Protein AF-A0A3R6ZI97-F1 (afdb_monomer)

Nearest PDB structures (foldseek):
  6ghy-assembly2_A  TM=5.461E-01  e=4.012E-03  Escherichia coli K-12
  6ghz-assembly2_A  TM=5.271E-01  e=6.078E-03  Escherichia coli K-12
  4hjv-assembly2_B  TM=5.139E-01  e=7.482E-03  Escherichia coli K-12
  6gi3-assembly1_B  TM=5.221E-01  e=9.209E-03  Escherichia coli
  6gi4-assembly1_B  TM=5.165E-01  e=1.717E-02  Escherichia coli

Radius of gyration: 22.2 Å; Cα contacts (8 Å, |Δi|>4): 526; chains: 1; bounding box: 62×66×62 Å

Structure (mmCIF, N/CA/C/O backbone):
data_AF-A0A3R6ZI97-F1
#
_entry.id   AF-A0A3R6ZI97-F1
#
loop_
_atom_site.group_PDB
_atom_site.id
_atom_site.type_symbol
_atom_site.label_atom_id
_atom_site.label_alt_id
_atom_site.label_comp_id
_atom_site.label_asym_id
_atom_site.label_entity_id
_atom_site.label_seq_id
_atom_site.pdbx_PDB_ins_code
_atom_site.Cartn_x
_atom_site.Cartn_y
_atom_site.Cartn_z
_atom_site.occupancy
_atom_site.B_iso_or_equiv
_atom_site.auth_seq_id
_atom_site.auth_comp_id
_atom_site.auth_asym_id
_atom_site.auth_atom_id
_atom_site.pdbx_PDB_model_num
ATOM 1 N N . MET A 1 1 ? -0.159 39.761 12.121 1.00 28.92 1 MET A N 1
ATOM 2 C CA . MET A 1 1 ? 0.379 39.678 10.741 1.00 28.92 1 MET A CA 1
ATOM 3 C C . MET A 1 1 ? 1.721 40.392 10.697 1.00 28.92 1 MET A C 1
ATOM 5 O O . MET A 1 1 ? 1.820 41.373 11.429 1.00 28.92 1 MET A O 1
ATOM 9 N N . PRO A 1 2 ? 2.694 39.991 9.854 1.00 33.72 2 PRO A N 1
ATOM 10 C CA . PRO A 1 2 ? 2.792 38.798 8.983 1.00 33.72 2 PRO A CA 1
ATOM 11 C C . PRO A 1 2 ? 3.764 37.746 9.590 1.00 33.72 2 PRO A C 1
ATOM 13 O O . PRO A 1 2 ? 4.542 38.084 10.471 1.00 33.72 2 PRO A O 1
ATOM 16 N N . ILE A 1 3 ? 3.674 36.424 9.373 1.00 29.36 3 ILE A N 1
ATOM 17 C CA . ILE A 1 3 ? 3.734 35.592 8.145 1.00 29.36 3 ILE A CA 1
ATOM 18 C C . ILE A 1 3 ? 5.002 35.839 7.312 1.00 29.36 3 ILE A C 1
ATOM 20 O O . ILE A 1 3 ? 4.923 36.362 6.211 1.00 29.36 3 ILE A O 1
ATOM 24 N N . ILE A 1 4 ? 6.165 35.440 7.841 1.00 26.42 4 ILE A N 1
ATOM 25 C CA . ILE A 1 4 ? 7.389 35.152 7.070 1.00 26.42 4 ILE A CA 1
ATOM 26 C C . ILE A 1 4 ? 8.118 34.010 7.795 1.00 26.42 4 ILE A C 1
ATOM 28 O O . ILE A 1 4 ? 8.804 34.256 8.778 1.00 26.42 4 ILE A O 1
ATOM 32 N N . SER A 1 5 ? 7.925 32.755 7.375 1.00 29.44 5 SER A N 1
ATOM 33 C CA . SER A 1 5 ? 8.817 31.642 7.777 1.00 29.44 5 SER A CA 1
ATOM 34 C C . SER A 1 5 ? 8.678 30.356 6.939 1.00 29.44 5 SER A C 1
ATOM 36 O O . SER A 1 5 ? 9.371 29.384 7.224 1.00 29.44 5 SER A O 1
ATOM 38 N N . LEU A 1 6 ? 7.820 30.301 5.914 1.00 25.72 6 LEU A N 1
ATOM 39 C CA . LEU A 1 6 ? 7.545 29.055 5.175 1.00 25.72 6 LEU A CA 1
ATOM 40 C C . LEU A 1 6 ? 8.140 28.990 3.755 1.00 25.72 6 LEU A C 1
ATOM 42 O O . LEU A 1 6 ? 7.935 27.997 3.072 1.00 25.72 6 LEU A O 1
ATOM 46 N N . MET A 1 7 ? 8.918 29.987 3.314 1.00 25.38 7 MET A N 1
ATOM 47 C CA . MET A 1 7 ? 9.432 30.051 1.930 1.00 25.38 7 MET A CA 1
ATOM 48 C C . MET A 1 7 ? 10.902 29.627 1.730 1.00 25.38 7 MET A C 1
ATOM 50 O O . MET A 1 7 ? 11.343 29.523 0.593 1.00 25.38 7 MET A O 1
ATOM 54 N N . ASN A 1 8 ? 11.666 29.300 2.778 1.00 31.20 8 ASN A N 1
ATOM 55 C CA . ASN A 1 8 ? 13.120 29.096 2.623 1.00 31.20 8 ASN A CA 1
ATOM 56 C C . ASN A 1 8 ? 13.562 27.712 2.106 1.00 31.20 8 ASN A C 1
ATOM 58 O O . ASN A 1 8 ? 14.744 27.535 1.818 1.00 31.20 8 ASN A O 1
ATOM 62 N N . ASN A 1 9 ? 12.665 26.729 1.973 1.00 31.17 9 ASN A N 1
ATOM 63 C CA . ASN A 1 9 ? 13.059 25.388 1.511 1.00 31.17 9 ASN A CA 1
ATOM 64 C C . ASN A 1 9 ? 12.864 25.170 0.003 1.00 31.17 9 ASN A C 1
AT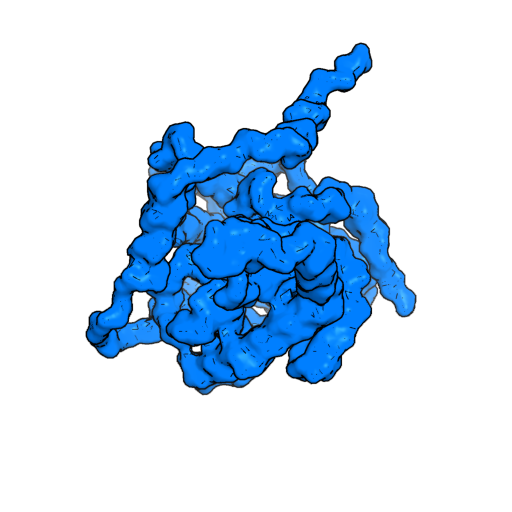OM 66 O O . ASN A 1 9 ? 13.547 24.323 -0.568 1.00 31.17 9 ASN A O 1
ATOM 70 N N . THR A 1 10 ? 12.014 25.958 -0.657 1.00 29.44 10 THR A N 1
ATOM 71 C CA . THR A 1 10 ? 11.719 25.800 -2.090 1.00 29.44 10 THR A CA 1
ATOM 72 C C . THR A 1 10 ? 12.842 26.347 -2.982 1.00 29.44 10 THR A C 1
ATOM 74 O O . THR A 1 10 ? 13.117 25.786 -4.037 1.00 29.44 10 THR A O 1
ATOM 77 N N . GLU A 1 11 ? 13.575 27.377 -2.540 1.00 28.70 11 GLU A N 1
ATOM 78 C CA . GLU A 1 11 ? 14.685 27.958 -3.319 1.00 28.70 11 GLU A CA 1
ATOM 79 C C . GLU A 1 11 ? 15.961 27.100 -3.317 1.00 28.70 11 GLU A C 1
ATOM 81 O O . GLU A 1 11 ? 16.755 27.170 -4.254 1.00 28.70 11 GLU A O 1
ATOM 86 N N . ARG A 1 12 ? 16.153 26.225 -2.319 1.00 32.97 12 ARG A N 1
ATOM 87 C CA . ARG A 1 12 ? 17.343 25.354 -2.241 1.00 32.97 12 ARG A CA 1
ATOM 88 C C . ARG A 1 12 ? 17.363 24.227 -3.273 1.00 32.97 12 ARG A C 1
ATOM 90 O O . ARG A 1 12 ? 18.431 23.693 -3.550 1.00 32.97 12 ARG A O 1
ATOM 97 N N . TRP A 1 13 ? 16.214 23.873 -3.841 1.00 28.77 13 TRP A N 1
ATOM 98 C CA . TRP A 1 13 ? 16.122 22.841 -4.876 1.00 28.77 13 TRP A CA 1
ATOM 99 C C . TRP A 1 13 ? 16.479 23.365 -6.275 1.00 28.77 13 TRP A C 1
ATOM 101 O O . TRP A 1 13 ? 16.937 22.601 -7.118 1.00 28.77 13 TRP A O 1
ATOM 111 N N . LEU A 1 14 ? 16.347 24.675 -6.510 1.00 28.91 14 LEU A N 1
ATOM 112 C CA . LEU A 1 14 ? 16.588 25.295 -7.817 1.00 28.91 14 LEU A CA 1
ATOM 113 C C . LEU A 1 14 ? 18.055 25.701 -8.060 1.00 28.91 14 LEU A C 1
ATOM 115 O O . LEU A 1 14 ? 18.391 26.083 -9.177 1.00 28.91 14 LEU A O 1
ATOM 119 N N . SER A 1 15 ? 18.947 25.607 -7.062 1.00 33.09 15 SER A N 1
ATOM 120 C CA . SER A 1 15 ? 20.332 26.101 -7.183 1.00 33.09 15 SER A CA 1
ATOM 121 C C . SER A 1 15 ? 21.397 25.053 -7.539 1.00 33.09 15 SER A C 1
ATOM 123 O O . SER A 1 15 ? 22.560 25.418 -7.671 1.00 33.09 15 SER A O 1
ATOM 125 N N . GLY A 1 16 ? 21.057 23.771 -7.723 1.00 32.47 16 GLY A N 1
ATOM 126 C CA . GLY A 1 16 ? 21.968 22.782 -8.333 1.00 32.47 16 GLY A CA 1
ATOM 127 C C . GLY A 1 16 ? 23.308 22.519 -7.614 1.00 32.47 16 GLY A C 1
ATOM 128 O O . GLY A 1 16 ? 24.219 21.948 -8.213 1.00 32.47 16 GLY A O 1
ATOM 129 N N . GLU A 1 17 ? 23.460 22.893 -6.341 1.00 30.73 17 GLU A N 1
ATOM 130 C CA . GLU A 1 17 ? 24.719 22.750 -5.594 1.00 30.73 17 GLU A CA 1
ATOM 131 C C . GLU A 1 17 ? 24.666 21.636 -4.538 1.00 30.73 17 GLU A C 1
ATOM 133 O O . GLU A 1 17 ? 24.765 21.880 -3.339 1.00 30.73 17 GLU A O 1
ATOM 138 N N . ILE A 1 18 ? 24.581 20.376 -4.976 1.00 30.67 18 ILE A N 1
ATOM 139 C CA . ILE A 1 18 ? 25.092 19.242 -4.188 1.00 30.67 18 ILE A CA 1
ATOM 140 C C . ILE A 1 18 ? 25.872 18.319 -5.129 1.00 30.67 18 ILE A C 1
ATOM 142 O O . ILE A 1 18 ? 25.321 17.420 -5.756 1.00 30.67 18 ILE A O 1
ATOM 146 N N . ARG A 1 19 ? 27.190 18.528 -5.231 1.00 31.20 19 ARG A N 1
ATOM 147 C CA . ARG A 1 19 ? 28.096 17.553 -5.856 1.00 31.20 19 ARG A CA 1
ATOM 148 C C . ARG A 1 19 ? 28.447 16.476 -4.831 1.00 31.20 19 ARG A C 1
ATOM 150 O O . ARG A 1 19 ? 29.238 16.725 -3.922 1.00 31.20 19 ARG A O 1
ATOM 157 N N . MET A 1 20 ? 27.888 15.275 -4.985 1.00 33.12 20 MET A N 1
ATOM 158 C CA . MET A 1 20 ? 28.366 14.098 -4.256 1.00 33.12 20 MET A CA 1
ATOM 159 C C . MET A 1 20 ? 29.795 13.756 -4.685 1.00 33.12 20 MET A C 1
ATOM 161 O O . MET A 1 20 ? 30.164 13.829 -5.858 1.00 33.12 20 MET A O 1
ATOM 165 N N . THR A 1 21 ? 30.634 13.395 -3.718 1.00 33.47 21 THR A N 1
ATOM 166 C CA . THR A 1 21 ? 32.035 13.063 -4.001 1.00 33.47 21 THR A CA 1
ATOM 167 C C . THR A 1 21 ? 32.149 11.636 -4.542 1.00 33.47 21 THR A C 1
ATOM 169 O O . THR A 1 21 ? 31.447 10.731 -4.097 1.00 33.47 21 THR A O 1
ATOM 172 N N . ARG A 1 22 ? 33.110 11.389 -5.446 1.00 31.05 22 ARG A N 1
ATOM 173 C CA . ARG A 1 22 ? 33.416 10.074 -6.060 1.00 31.05 22 ARG A CA 1
ATOM 174 C C . ARG A 1 22 ? 33.603 8.921 -5.048 1.00 31.05 22 ARG A C 1
ATOM 176 O O . ARG A 1 22 ? 33.496 7.757 -5.417 1.00 31.05 22 ARG A O 1
ATOM 183 N N . ARG A 1 23 ? 33.861 9.228 -3.767 1.00 29.95 23 ARG A N 1
ATOM 184 C CA . ARG A 1 23 ? 33.950 8.250 -2.665 1.00 29.95 23 ARG A CA 1
ATOM 185 C C . ARG A 1 23 ? 32.586 7.755 -2.158 1.00 29.95 23 ARG A C 1
ATOM 187 O O . ARG A 1 23 ? 32.524 6.628 -1.686 1.00 29.95 23 ARG A O 1
ATOM 194 N N . GLN A 1 24 ? 31.515 8.543 -2.279 1.00 34.66 24 GLN A N 1
ATOM 195 C CA . GLN A 1 24 ? 30.144 8.108 -1.961 1.00 34.66 24 GLN A CA 1
ATOM 196 C C . GLN A 1 24 ? 29.595 7.161 -3.041 1.00 34.66 24 GLN A C 1
ATOM 198 O O . GLN A 1 24 ? 28.931 6.184 -2.715 1.00 34.66 24 GLN A O 1
ATOM 203 N N . PHE A 1 25 ? 29.981 7.375 -4.302 1.00 32.88 25 PHE A N 1
ATOM 204 C CA . PHE A 1 25 ? 29.611 6.529 -5.443 1.00 32.88 25 PHE A CA 1
ATOM 205 C C . PHE A 1 25 ? 30.171 5.093 -5.347 1.00 32.88 25 PHE A C 1
ATOM 207 O O . PHE A 1 25 ? 29.446 4.132 -5.571 1.00 32.88 25 PHE A O 1
ATOM 214 N N . ILE A 1 26 ? 31.436 4.921 -4.939 1.00 30.20 26 ILE A N 1
ATOM 215 C CA . ILE A 1 26 ? 32.099 3.598 -4.881 1.00 30.20 26 ILE A CA 1
ATOM 216 C C . ILE A 1 26 ? 31.627 2.749 -3.681 1.00 30.20 26 ILE A C 1
ATOM 218 O O . ILE A 1 26 ? 31.724 1.524 -3.717 1.00 30.20 26 ILE A O 1
ATOM 222 N N . ARG A 1 27 ? 31.089 3.366 -2.618 1.00 31.31 27 ARG A N 1
ATOM 223 C CA . ARG A 1 27 ? 30.717 2.647 -1.383 1.00 31.31 27 ARG A CA 1
ATOM 224 C C . ARG A 1 27 ? 29.392 1.880 -1.492 1.00 31.31 27 ARG A C 1
ATOM 226 O O . ARG A 1 27 ? 29.220 0.905 -0.770 1.00 31.31 27 ARG A O 1
ATOM 233 N N . ASN A 1 28 ? 28.502 2.273 -2.406 1.00 31.97 28 ASN A N 1
ATOM 234 C CA . ASN A 1 28 ? 27.174 1.663 -2.557 1.00 31.97 28 ASN A CA 1
ATOM 235 C C . ASN A 1 28 ? 27.114 0.587 -3.656 1.00 31.97 28 ASN A C 1
ATOM 237 O O . ASN A 1 28 ? 26.298 -0.323 -3.565 1.00 31.97 28 ASN A O 1
ATOM 241 N N . THR A 1 29 ? 28.026 0.601 -4.637 1.00 30.11 29 THR A N 1
ATOM 242 C CA . THR A 1 29 ? 28.137 -0.470 -5.650 1.00 30.11 29 THR A CA 1
ATOM 243 C C . THR A 1 29 ? 28.573 -1.813 -5.042 1.00 30.11 29 THR A C 1
ATOM 245 O O . THR A 1 29 ? 28.315 -2.866 -5.615 1.00 30.11 29 THR A O 1
ATOM 248 N N . PHE A 1 30 ? 29.203 -1.801 -3.862 1.00 26.14 30 PHE A N 1
ATOM 249 C CA . PHE A 1 30 ? 29.769 -2.998 -3.228 1.00 26.14 30 PHE A CA 1
ATOM 250 C C . PHE A 1 30 ? 28.765 -3.852 -2.427 1.00 26.14 30 PHE A C 1
ATOM 252 O O . PHE A 1 30 ? 29.124 -4.941 -1.993 1.00 26.14 30 PHE A O 1
ATOM 259 N N . TYR A 1 31 ? 27.514 -3.407 -2.253 1.00 29.20 31 TYR A N 1
ATOM 260 C CA . TYR A 1 31 ? 26.484 -4.167 -1.520 1.00 29.20 31 TYR A CA 1
ATOM 261 C C . TYR A 1 31 ? 25.452 -4.866 -2.423 1.00 29.20 31 TYR A C 1
ATOM 263 O O . TYR A 1 31 ? 24.617 -5.612 -1.924 1.00 29.20 31 TYR A O 1
ATOM 271 N N . GLY A 1 32 ? 25.535 -4.685 -3.748 1.00 25.70 32 GLY A N 1
ATOM 272 C CA . GLY A 1 32 ? 24.655 -5.345 -4.725 1.00 25.70 32 GLY A CA 1
ATOM 273 C C . GLY A 1 32 ? 25.161 -6.692 -5.256 1.00 25.70 32 GLY A C 1
ATOM 274 O O . GLY A 1 32 ? 24.465 -7.342 -6.028 1.00 25.70 32 GLY A O 1
ATOM 275 N N . ALA A 1 33 ? 26.364 -7.129 -4.879 1.00 26.14 33 ALA A N 1
ATOM 276 C CA . ALA A 1 33 ? 26.940 -8.375 -5.374 1.00 26.14 33 ALA A CA 1
ATOM 277 C C . ALA A 1 33 ? 27.897 -8.975 -4.340 1.00 26.14 33 ALA A C 1
ATOM 279 O O . ALA A 1 33 ? 29.050 -8.573 -4.289 1.00 26.14 33 ALA A O 1
ATOM 280 N N . ILE A 1 34 ? 27.408 -9.908 -3.518 1.00 25.81 34 ILE A N 1
ATOM 281 C CA . ILE A 1 34 ? 28.106 -11.092 -2.975 1.00 25.81 34 ILE A CA 1
ATOM 282 C C . ILE A 1 34 ? 27.071 -11.847 -2.131 1.00 25.81 34 ILE A C 1
ATOM 284 O O . ILE A 1 34 ? 26.556 -11.316 -1.151 1.00 25.81 34 ILE A O 1
ATOM 288 N N . GLY A 1 35 ? 26.765 -13.087 -2.520 1.00 24.09 35 GLY A N 1
ATOM 289 C CA . GLY A 1 35 ? 25.878 -13.948 -1.738 1.00 24.09 35 GLY A CA 1
ATOM 290 C C . GLY A 1 35 ? 25.331 -15.202 -2.421 1.00 24.09 35 GLY A C 1
ATOM 291 O O . GLY A 1 35 ? 24.364 -15.762 -1.927 1.00 24.09 35 GLY A O 1
ATOM 292 N N . SER A 1 36 ? 25.902 -15.679 -3.530 1.00 30.11 36 SER A N 1
ATOM 293 C CA . SER A 1 36 ? 25.623 -17.030 -4.030 1.00 30.11 36 SER A CA 1
ATOM 294 C C . SER A 1 36 ? 26.596 -18.026 -3.397 1.00 30.11 36 SER A C 1
ATOM 296 O O . SER A 1 36 ? 27.752 -18.064 -3.813 1.00 30.11 36 SER A O 1
ATOM 298 N N . ALA A 1 37 ? 26.139 -18.816 -2.418 1.00 21.14 37 ALA A N 1
ATOM 299 C CA . ALA A 1 37 ? 26.390 -20.263 -2.341 1.00 21.14 37 ALA A CA 1
ATOM 300 C C . ALA A 1 37 ? 25.864 -20.900 -1.037 1.00 21.14 37 ALA A C 1
ATOM 302 O O . ALA A 1 37 ? 26.167 -20.454 0.065 1.00 21.14 37 ALA A O 1
ATOM 303 N N . THR A 1 38 ? 25.209 -22.050 -1.233 1.00 23.55 38 THR A N 1
ATOM 304 C CA . THR A 1 38 ? 24.984 -23.197 -0.327 1.00 23.55 38 THR A CA 1
ATOM 305 C C . THR A 1 38 ? 23.914 -23.148 0.772 1.00 23.55 38 THR A C 1
ATOM 307 O O . THR A 1 38 ? 24.027 -22.422 1.749 1.00 23.55 38 THR A O 1
ATOM 310 N N . GLY A 1 39 ? 22.978 -24.105 0.664 1.00 21.55 39 GLY A N 1
ATOM 311 C CA . GLY A 1 39 ? 22.388 -24.815 1.804 1.00 21.55 39 GLY A CA 1
ATOM 312 C C . GLY A 1 39 ? 20.865 -24.787 1.857 1.00 21.55 39 GLY A C 1
ATOM 313 O O . GLY A 1 39 ? 20.283 -23.797 2.269 1.00 21.55 39 GLY A O 1
ATOM 314 N N . ALA A 1 40 ? 20.228 -25.891 1.465 1.00 24.03 40 ALA A N 1
ATOM 315 C CA . ALA A 1 40 ? 18.791 -26.110 1.574 1.00 24.03 40 ALA A CA 1
ATOM 316 C C . ALA A 1 40 ? 18.266 -25.995 3.020 1.00 24.03 40 ALA A C 1
ATOM 318 O O . ALA A 1 40 ? 18.926 -26.489 3.933 1.00 24.03 40 ALA A O 1
ATOM 319 N N . LEU A 1 41 ? 17.056 -25.425 3.156 1.00 23.58 41 LEU A N 1
ATOM 320 C CA . LEU A 1 41 ? 15.949 -25.707 4.100 1.00 23.58 41 LEU A CA 1
ATOM 321 C C . LEU A 1 41 ? 15.241 -24.401 4.526 1.00 23.58 41 LEU A C 1
ATOM 323 O O . LEU A 1 41 ? 15.869 -23.526 5.108 1.00 23.58 41 LEU A O 1
ATOM 327 N N . GLY A 1 42 ? 13.919 -24.330 4.311 1.00 25.75 42 GLY A N 1
ATOM 328 C CA . GLY A 1 42 ? 13.003 -23.523 5.135 1.00 25.75 42 GLY A CA 1
ATOM 329 C C . GLY A 1 42 ? 12.388 -22.275 4.492 1.00 25.75 42 GLY A C 1
ATOM 330 O O . GLY A 1 42 ? 12.934 -21.184 4.572 1.00 25.75 42 GLY A O 1
ATOM 331 N N . VAL A 1 43 ? 11.185 -22.430 3.935 1.00 36.19 43 VAL A N 1
ATOM 332 C CA . VAL A 1 43 ? 10.238 -21.344 3.629 1.00 36.19 43 VAL A CA 1
ATOM 333 C C . VAL A 1 43 ? 9.516 -20.975 4.929 1.00 36.19 43 VAL A C 1
ATOM 335 O O . VAL A 1 43 ? 8.572 -21.676 5.272 1.00 36.19 43 VAL A O 1
ATOM 338 N N . HIS A 1 44 ? 9.923 -19.944 5.688 1.00 39.22 44 HIS A N 1
ATOM 339 C CA . HIS A 1 44 ? 9.229 -19.647 6.959 1.00 39.22 44 HIS A CA 1
ATOM 340 C C . HIS A 1 44 ? 9.428 -18.232 7.550 1.00 39.22 44 HIS A C 1
ATOM 342 O O . HIS A 1 44 ? 10.068 -18.060 8.580 1.00 39.22 44 HIS A O 1
ATOM 348 N N . HIS A 1 45 ? 8.730 -17.208 7.029 1.00 43.06 45 HIS A N 1
ATOM 349 C CA . HIS A 1 45 ? 8.485 -16.026 7.890 1.00 43.06 45 HIS A CA 1
ATOM 350 C C . HIS A 1 45 ? 7.167 -15.270 7.723 1.00 43.06 45 HIS A C 1
ATOM 352 O O . HIS A 1 45 ? 6.667 -14.743 8.710 1.00 43.06 45 HIS A O 1
ATOM 358 N N . LEU A 1 46 ? 6.507 -15.324 6.563 1.00 43.44 46 LEU A N 1
ATOM 359 C CA . LEU A 1 46 ? 5.073 -14.980 6.471 1.00 43.44 46 LEU A CA 1
ATOM 360 C C . LEU A 1 46 ? 4.163 -16.137 6.949 1.00 43.44 46 LEU A C 1
ATOM 362 O O . LEU A 1 46 ? 2.983 -15.932 7.205 1.00 43.44 46 LEU A O 1
ATOM 366 N N . LEU A 1 47 ? 4.744 -17.333 7.133 1.00 45.28 47 LEU A N 1
ATOM 367 C CA . LEU A 1 47 ? 4.085 -18.603 7.475 1.00 45.28 47 LEU A CA 1
ATOM 368 C C . LEU A 1 47 ? 4.452 -19.166 8.863 1.00 45.28 47 LEU A C 1
ATOM 370 O O . LEU A 1 47 ? 3.990 -20.239 9.233 1.00 45.28 47 LEU A O 1
ATOM 374 N N . GLU A 1 48 ? 5.306 -18.499 9.644 1.00 41.81 48 GLU A N 1
ATOM 375 C CA . GLU A 1 48 ? 5.737 -18.992 10.970 1.00 41.81 48 GLU A CA 1
ATOM 376 C C . GLU A 1 48 ? 5.022 -18.305 12.150 1.00 41.81 48 GLU A C 1
ATOM 378 O O . GLU A 1 48 ? 5.198 -18.676 13.310 1.00 41.81 48 GLU A O 1
ATOM 383 N N . SER A 1 49 ? 4.077 -17.404 11.856 1.00 42.31 49 SER A N 1
ATOM 384 C CA . SER A 1 49 ? 3.018 -17.029 12.805 1.00 42.31 49 SER A CA 1
ATOM 385 C C . SER A 1 49 ? 2.137 -18.219 13.212 1.00 42.31 49 SER A C 1
ATOM 387 O O . SER A 1 49 ? 1.413 -18.130 14.203 1.00 42.31 49 SER A O 1
ATOM 389 N N . ARG A 1 50 ? 2.258 -19.364 12.517 1.00 41.22 50 ARG A N 1
ATOM 390 C CA . ARG A 1 50 ? 1.574 -20.633 12.805 1.00 41.22 50 ARG A CA 1
ATOM 391 C C . ARG A 1 50 ? 1.673 -21.106 14.260 1.00 41.22 50 ARG A C 1
ATOM 393 O O . ARG A 1 50 ? 0.796 -21.849 14.687 1.00 41.22 50 ARG A O 1
ATOM 400 N N . ASN A 1 51 ? 2.668 -20.662 15.037 1.00 37.56 51 ASN A N 1
ATOM 401 C CA . ASN A 1 51 ? 2.799 -21.037 16.453 1.00 37.56 51 ASN A CA 1
ATOM 402 C C . ASN A 1 51 ? 2.448 -19.946 17.470 1.00 37.56 51 ASN A C 1
ATOM 404 O O . ASN A 1 51 ? 2.325 -20.251 18.657 1.00 37.56 51 ASN A O 1
ATOM 408 N N . THR A 1 52 ? 2.209 -18.706 17.049 1.00 43.47 52 THR A N 1
ATOM 409 C CA . THR A 1 52 ? 1.486 -17.756 17.897 1.00 43.47 52 THR A CA 1
ATOM 410 C C . THR A 1 52 ? 0.033 -17.818 17.477 1.00 43.47 52 THR A C 1
ATOM 412 O O . THR A 1 52 ? -0.392 -17.054 16.613 1.00 43.47 52 THR A O 1
ATOM 415 N N . GLN A 1 53 ? -0.727 -18.752 18.066 1.00 40.50 53 GLN A N 1
ATOM 416 C CA . GLN A 1 53 ? -2.183 -18.671 17.976 1.00 40.50 53 GLN A CA 1
ATOM 417 C C . GLN A 1 53 ? -2.573 -17.225 18.305 1.00 40.50 53 GLN A C 1
ATOM 419 O O . GLN A 1 53 ? -2.150 -16.736 19.363 1.00 40.50 53 GLN A O 1
ATOM 424 N N . PRO A 1 54 ? -3.341 -16.529 17.440 1.00 46.78 54 PRO A N 1
ATOM 425 C CA . PRO A 1 54 ? -3.982 -15.302 17.875 1.00 46.78 54 PRO A CA 1
ATOM 426 C C . PRO A 1 54 ? -4.691 -15.638 19.192 1.00 46.78 54 PRO A C 1
ATOM 428 O O . PRO A 1 54 ? -5.248 -16.740 19.301 1.00 46.78 54 PRO A O 1
ATOM 431 N N . PRO A 1 55 ? -4.578 -14.786 20.227 1.00 47.34 55 PRO A N 1
ATOM 432 C CA . PRO A 1 55 ? -5.144 -15.083 21.534 1.00 47.34 55 PRO A CA 1
ATOM 433 C C . PRO A 1 55 ? -6.582 -15.539 21.320 1.00 47.34 55 PRO A C 1
ATOM 435 O O . PRO A 1 55 ? -7.382 -14.783 20.769 1.00 47.34 55 PRO A O 1
ATOM 438 N N . LYS A 1 56 ? -6.871 -16.808 21.655 1.00 44.28 56 LYS A N 1
ATOM 439 C CA . LYS A 1 56 ? -8.199 -17.389 21.448 1.00 44.28 56 LYS A CA 1
ATOM 440 C C . LYS A 1 56 ? -9.205 -16.416 22.038 1.00 44.28 56 LYS A C 1
ATOM 442 O O . LYS A 1 56 ? -9.145 -16.144 23.237 1.00 44.28 56 LYS A O 1
ATOM 447 N N . SER A 1 57 ? -10.084 -15.901 21.182 1.00 43.28 57 SER A N 1
ATOM 448 C CA . SER A 1 57 ? -11.241 -15.106 21.568 1.00 43.28 57 SER A CA 1
ATOM 449 C C . SER A 1 57 ? -12.095 -15.963 22.501 1.00 43.28 57 SER A C 1
ATOM 451 O O . SER A 1 57 ? -12.898 -16.793 22.077 1.00 43.28 57 SER A O 1
ATOM 453 N N . THR A 1 58 ? -11.833 -15.869 23.800 1.00 41.81 58 THR A N 1
ATOM 454 C CA . THR A 1 58 ? -12.674 -16.465 24.825 1.00 41.81 58 THR A CA 1
ATOM 455 C C . THR A 1 58 ? -13.890 -15.563 24.961 1.00 41.81 58 THR A C 1
ATOM 457 O O . THR A 1 58 ? -13.806 -14.485 25.538 1.00 41.81 58 THR A O 1
ATOM 460 N N . THR A 1 59 ? -14.998 -16.005 24.360 1.00 45.41 59 THR A N 1
ATOM 461 C CA . THR A 1 59 ? -16.395 -15.690 24.717 1.00 45.41 59 THR A CA 1
ATOM 462 C C . THR A 1 59 ? -16.637 -14.328 25.381 1.00 45.41 59 THR A C 1
ATOM 464 O O . THR A 1 59 ? -16.409 -14.159 26.578 1.00 45.41 59 THR A O 1
ATOM 467 N N . GLU A 1 60 ? -17.199 -13.398 24.603 1.00 44.56 60 GLU A N 1
ATOM 468 C CA . GLU A 1 60 ? -18.099 -12.321 25.056 1.00 44.56 60 GLU A CA 1
ATOM 469 C C . GLU A 1 60 ? -17.632 -11.394 26.193 1.00 44.56 60 GLU A C 1
ATOM 471 O O . GLU A 1 60 ? -18.444 -10.720 26.831 1.00 44.56 60 GLU A O 1
ATOM 476 N N . LYS A 1 61 ? -16.329 -11.214 26.411 1.00 49.28 61 LYS A N 1
ATOM 477 C CA . LYS A 1 61 ? -15.904 -9.927 26.971 1.00 49.28 61 LYS A CA 1
ATOM 478 C C . LYS A 1 61 ? -15.925 -8.917 25.839 1.00 49.28 61 LYS A C 1
ATOM 480 O O . LYS A 1 61 ? -15.048 -8.968 24.984 1.00 49.28 61 LYS A O 1
ATOM 485 N N . LYS A 1 62 ? -16.915 -8.006 25.853 1.00 54.78 62 LYS A N 1
ATOM 486 C CA . LYS A 1 62 ? -16.848 -6.730 25.122 1.00 54.78 62 LYS A CA 1
ATOM 487 C C . LYS A 1 62 ? -15.425 -6.214 25.284 1.00 54.78 62 LYS A C 1
ATOM 489 O O . LYS A 1 62 ? -15.022 -5.864 26.394 1.00 54.78 62 LYS A O 1
ATOM 494 N N . SER A 1 63 ? -14.644 -6.306 24.214 1.00 58.72 63 SER A N 1
ATOM 495 C CA . SER A 1 63 ? -13.268 -5.855 24.244 1.00 58.72 63 SER A CA 1
ATOM 496 C C . SER A 1 63 ? -13.321 -4.374 24.592 1.00 58.72 63 SER A C 1
ATOM 498 O O . SER A 1 63 ? -13.973 -3.612 23.888 1.00 58.72 63 SER A O 1
ATOM 500 N N . ASN A 1 64 ? -12.652 -3.955 25.666 1.00 69.56 64 ASN A N 1
ATOM 501 C CA . ASN A 1 64 ? -12.477 -2.533 25.984 1.00 69.56 64 ASN A CA 1
ATOM 502 C C . ASN A 1 64 ? -11.539 -1.833 24.974 1.00 69.56 64 ASN A C 1
ATOM 504 O O . ASN A 1 64 ? -10.997 -0.772 25.275 1.00 69.56 64 ASN A O 1
ATOM 508 N N . SER A 1 65 ? -11.281 -2.442 23.813 1.00 76.00 65 SER A N 1
ATOM 509 C CA . SER A 1 65 ? -10.528 -1.807 22.743 1.00 76.00 65 SER A CA 1
ATOM 510 C C . SER A 1 65 ? -11.322 -0.618 22.200 1.00 76.00 65 SER A C 1
ATOM 512 O O . SER A 1 65 ? -12.539 -0.725 22.032 1.00 76.00 65 SER A O 1
ATOM 514 N N . PRO A 1 66 ? -10.655 0.514 21.932 1.00 84.69 66 PRO A N 1
ATOM 515 C CA . PRO A 1 66 ? -11.289 1.626 21.240 1.00 84.69 66 PRO A CA 1
ATOM 516 C C . PRO A 1 66 ? -11.806 1.168 19.865 1.00 84.69 66 PRO A C 1
ATOM 518 O O . PRO A 1 66 ? -11.214 0.255 19.277 1.00 84.69 66 PRO A O 1
ATOM 521 N N . PRO A 1 67 ? -12.889 1.784 19.350 1.00 90.88 67 PRO A N 1
ATOM 522 C CA . PRO A 1 67 ? -13.368 1.491 18.006 1.00 90.88 67 PRO A CA 1
ATOM 523 C C . PRO A 1 67 ? -12.257 1.777 16.994 1.00 90.88 67 PRO A C 1
ATOM 525 O O . PRO A 1 67 ? -11.529 2.771 17.104 1.00 90.88 67 PRO A O 1
ATOM 528 N N . LEU A 1 68 ? -12.123 0.897 16.007 1.00 91.69 68 LEU A N 1
ATOM 529 C CA . LEU A 1 68 ? -11.156 1.032 14.932 1.00 91.69 68 LEU A CA 1
ATOM 530 C C . LEU A 1 68 ? -11.494 2.250 14.075 1.00 91.69 68 LEU A C 1
ATOM 532 O O . LEU A 1 68 ? -10.613 3.060 13.792 1.00 91.69 68 LEU A O 1
ATOM 536 N N . PHE A 1 69 ? -12.756 2.411 13.684 1.00 93.25 69 PHE A N 1
ATOM 537 C CA . PHE A 1 69 ? -13.205 3.521 12.845 1.00 93.25 69 PHE A CA 1
ATOM 538 C C . PHE A 1 69 ? -14.129 4.476 13.592 1.00 93.25 69 PHE A C 1
ATOM 540 O O . PHE A 1 69 ? -14.840 4.104 14.520 1.00 93.25 69 PHE A O 1
ATOM 547 N N . LYS A 1 70 ? -14.162 5.740 13.152 1.00 91.50 70 LYS A N 1
ATOM 548 C CA . LYS A 1 70 ? -15.159 6.706 13.647 1.00 91.50 70 LYS A CA 1
ATOM 549 C C . LYS A 1 70 ? -16.580 6.339 13.209 1.00 91.50 70 LYS A C 1
ATOM 551 O O . LYS A 1 70 ? -17.544 6.731 13.860 1.00 91.50 70 LYS A O 1
ATOM 556 N N . ASN A 1 71 ? -16.709 5.657 12.073 1.00 94.94 71 ASN A N 1
ATOM 557 C CA . ASN A 1 71 ? -17.982 5.205 11.537 1.00 94.94 71 ASN A CA 1
ATOM 558 C C . ASN A 1 71 ? -18.309 3.805 12.069 1.00 94.94 71 ASN A C 1
ATOM 560 O O . ASN A 1 71 ? -17.523 2.882 11.879 1.00 94.94 71 ASN A O 1
ATOM 564 N N . GLN A 1 72 ? -19.475 3.667 12.703 1.00 96.12 72 GLN A N 1
ATOM 565 C CA . GLN A 1 72 ? -19.914 2.416 13.324 1.00 96.12 72 GLN A CA 1
ATOM 566 C C . GLN A 1 72 ? -20.025 1.263 12.316 1.00 96.12 72 GLN A C 1
ATOM 568 O O . GLN A 1 72 ? -19.559 0.171 12.601 1.00 96.12 72 GLN A O 1
ATOM 573 N N . GLU A 1 73 ? -20.572 1.512 11.125 1.00 97.44 73 GLU A N 1
ATOM 574 C CA . GLU A 1 73 ? -20.733 0.479 10.094 1.00 97.44 73 GLU A CA 1
ATOM 575 C C . GLU A 1 73 ? -19.382 -0.086 9.632 1.00 97.44 73 GLU A C 1
ATOM 577 O O . GLU A 1 73 ? -19.213 -1.294 9.498 1.00 97.44 73 GLU A O 1
ATOM 582 N N . ALA A 1 74 ? -18.389 0.785 9.422 1.00 96.12 74 ALA A N 1
ATOM 583 C CA . ALA A 1 74 ? -17.036 0.354 9.079 1.00 96.12 74 ALA A CA 1
ATOM 584 C C . ALA A 1 74 ? -16.390 -0.469 10.208 1.00 96.12 74 ALA A C 1
ATOM 586 O O . ALA A 1 74 ? -15.651 -1.411 9.927 1.00 96.12 74 ALA A O 1
ATOM 587 N N . ASP A 1 75 ? -16.665 -0.121 11.470 1.00 95.12 75 ASP A N 1
ATOM 588 C CA . ASP A 1 75 ? -16.183 -0.848 12.651 1.00 95.12 75 ASP A CA 1
ATOM 589 C C . ASP A 1 75 ? -16.812 -2.247 12.754 1.00 95.12 75 ASP A C 1
ATOM 591 O O . ASP A 1 75 ? -16.106 -3.231 12.968 1.00 95.12 75 ASP A O 1
ATOM 595 N N . GLU A 1 76 ? -18.120 -2.350 12.508 1.00 95.94 76 GLU A N 1
ATOM 596 C CA . GLU A 1 76 ? -18.858 -3.617 12.468 1.00 95.94 76 GLU A CA 1
ATOM 597 C C . GLU A 1 76 ? -18.356 -4.522 11.333 1.00 95.94 76 GLU A C 1
ATOM 599 O O . GLU A 1 76 ? -18.013 -5.677 11.581 1.00 95.94 76 GLU A O 1
ATOM 604 N N . ILE A 1 77 ? -18.192 -3.984 10.118 1.00 96.75 77 ILE A N 1
ATOM 605 C CA . ILE A 1 77 ? -17.615 -4.711 8.972 1.00 96.75 77 ILE A CA 1
ATOM 606 C C . ILE A 1 77 ? -16.204 -5.223 9.285 1.00 96.75 77 ILE A C 1
ATOM 608 O O . ILE A 1 77 ? -15.843 -6.348 8.916 1.00 96.75 77 ILE A O 1
ATOM 612 N N . ALA A 1 78 ? -15.379 -4.401 9.937 1.00 95.00 78 ALA A N 1
ATOM 613 C CA . ALA A 1 78 ? -14.034 -4.798 10.322 1.00 95.00 78 ALA A CA 1
ATOM 614 C C . ALA A 1 78 ? -14.073 -5.940 11.343 1.00 95.00 78 ALA A C 1
ATOM 616 O O . ALA A 1 78 ? -13.406 -6.953 11.137 1.00 95.00 78 ALA A O 1
ATOM 617 N N . ALA A 1 79 ? -14.914 -5.832 12.375 1.00 93.88 79 ALA A N 1
ATOM 618 C CA . ALA A 1 79 ? -15.095 -6.871 13.382 1.00 93.88 79 ALA A CA 1
ATOM 619 C C . ALA A 1 79 ? -15.596 -8.197 12.778 1.00 93.88 79 ALA A C 1
ATOM 621 O O . ALA A 1 79 ? -15.039 -9.250 13.089 1.00 93.88 79 ALA A O 1
ATOM 622 N N . GLU A 1 80 ? -16.579 -8.154 11.871 1.00 94.81 80 GLU A N 1
ATOM 623 C CA . GLU A 1 80 ? -17.074 -9.321 11.117 1.00 94.81 80 GLU A CA 1
ATOM 624 C C . GLU A 1 80 ? -15.981 -9.982 10.266 1.00 94.81 80 GLU A C 1
ATOM 626 O O . GLU A 1 80 ? -16.012 -11.187 10.024 1.00 94.81 80 GLU A O 1
ATOM 631 N N . SER A 1 81 ? -15.001 -9.195 9.821 1.00 93.81 81 SER A N 1
ATOM 632 C CA . SER A 1 81 ? -13.857 -9.655 9.026 1.00 93.81 81 SER A CA 1
ATOM 633 C C . SER A 1 81 ? -12.645 -10.044 9.883 1.00 93.81 81 SER A C 1
ATOM 635 O O . SER A 1 81 ? -11.568 -10.282 9.337 1.00 93.81 81 SER A O 1
ATOM 637 N N . GLU A 1 82 ? -12.793 -10.066 11.213 1.00 93.31 82 GLU A N 1
ATOM 638 C CA . GLU A 1 82 ? -11.704 -10.255 12.185 1.00 93.31 82 GLU A CA 1
ATOM 639 C C . GLU A 1 82 ? -10.554 -9.235 12.022 1.00 93.31 82 GLU A C 1
ATOM 641 O O . GLU A 1 82 ? -9.398 -9.500 12.360 1.00 93.31 82 GLU A O 1
ATOM 646 N N . ILE A 1 83 ? -10.864 -8.044 11.506 1.00 92.75 83 ILE A N 1
ATOM 647 C CA . ILE A 1 83 ? -9.932 -6.930 11.342 1.00 92.75 83 ILE A CA 1
ATOM 648 C C . ILE A 1 83 ? -10.068 -5.995 12.543 1.00 92.75 83 ILE A C 1
ATOM 650 O O . ILE A 1 83 ? -11.107 -5.388 12.783 1.00 92.75 83 ILE A O 1
ATOM 654 N N . HIS A 1 84 ? -8.977 -5.834 13.282 1.00 92.19 84 HIS A N 1
ATOM 655 C CA . HIS A 1 84 ? -8.840 -4.879 14.377 1.00 92.19 84 HIS A CA 1
ATOM 656 C C . HIS A 1 84 ? -7.658 -3.938 14.106 1.00 92.19 84 HIS A C 1
ATOM 658 O O . HIS A 1 84 ? -6.911 -4.109 13.142 1.00 92.19 84 HIS A O 1
ATOM 664 N N . ALA A 1 85 ? -7.444 -2.932 14.961 1.00 90.12 85 ALA A N 1
ATOM 665 C CA . ALA A 1 85 ? -6.357 -1.962 14.769 1.00 90.12 85 ALA A CA 1
ATOM 666 C C . ALA A 1 85 ? -4.985 -2.628 14.592 1.00 90.12 85 ALA A C 1
ATOM 668 O O . ALA A 1 85 ? -4.194 -2.211 13.749 1.00 90.12 85 ALA A O 1
ATOM 669 N N . GLY A 1 86 ? -4.730 -3.701 15.343 1.00 88.94 86 GLY A N 1
ATOM 670 C CA . GLY A 1 86 ? -3.488 -4.459 15.247 1.00 88.94 86 GLY A CA 1
ATOM 671 C C . GLY A 1 86 ? -3.298 -5.215 13.932 1.00 88.94 86 GLY A C 1
ATOM 672 O O . GLY A 1 86 ? -2.158 -5.364 13.496 1.00 88.94 86 GLY A O 1
ATOM 673 N N . THR A 1 87 ? -4.384 -5.606 13.259 1.00 91.00 87 THR A N 1
ATOM 674 C CA . THR A 1 87 ? -4.351 -6.304 11.965 1.00 91.00 87 THR A CA 1
ATOM 675 C C . THR A 1 87 ? -3.611 -5.494 10.902 1.00 91.00 87 THR A C 1
ATOM 677 O O . THR A 1 87 ? -2.870 -6.062 10.112 1.00 91.00 87 THR A O 1
ATOM 680 N N . PHE A 1 88 ? -3.730 -4.161 10.896 1.00 88.75 88 PHE A N 1
ATOM 681 C CA . PHE A 1 88 ? -3.012 -3.310 9.933 1.00 88.75 88 PHE A CA 1
ATOM 682 C C . PHE A 1 88 ? -1.497 -3.279 10.157 1.00 88.75 88 PHE A C 1
ATOM 684 O O . PHE A 1 88 ? -0.735 -2.998 9.235 1.00 88.75 88 PHE A O 1
ATOM 691 N N . PHE A 1 89 ? -1.035 -3.569 11.369 1.00 87.75 89 PHE A N 1
ATOM 692 C CA . PHE A 1 89 ? 0.387 -3.641 11.690 1.00 87.75 89 PHE A CA 1
ATOM 693 C C . PHE A 1 89 ? 0.910 -5.051 11.427 1.00 87.75 89 PHE A C 1
ATOM 695 O O . PHE A 1 89 ? 1.955 -5.205 10.794 1.00 87.75 89 PHE A O 1
ATOM 702 N N . TYR A 1 90 ? 0.135 -6.057 11.828 1.00 88.31 90 TYR A N 1
ATOM 703 C CA . TYR A 1 90 ? 0.450 -7.469 11.697 1.00 88.31 90 TYR A CA 1
ATOM 704 C C . TYR A 1 90 ? -0.776 -8.248 11.209 1.00 88.31 90 TYR A C 1
ATOM 706 O O . TYR A 1 90 ? -1.719 -8.457 11.972 1.00 88.31 90 TYR A O 1
ATOM 714 N N . VAL A 1 91 ? -0.762 -8.676 9.944 1.00 89.25 91 VAL A N 1
ATOM 715 C CA . VAL A 1 91 ? -1.927 -9.284 9.281 1.00 89.25 91 VAL A CA 1
ATOM 716 C C . VAL A 1 91 ? -1.898 -10.808 9.479 1.00 89.25 91 VAL A C 1
ATOM 718 O O . VAL A 1 91 ? -0.972 -11.456 8.985 1.00 89.25 91 VAL A O 1
ATOM 721 N N . PRO A 1 92 ? -2.871 -11.413 10.188 1.00 90.56 92 PRO A N 1
ATOM 722 C CA . PRO A 1 92 ? -2.919 -12.863 10.384 1.00 90.56 92 PRO A CA 1
ATOM 723 C C . PRO A 1 92 ? -3.145 -13.634 9.075 1.00 90.56 92 PRO A C 1
ATOM 725 O O . PRO A 1 92 ? -3.850 -13.156 8.189 1.00 90.56 92 PRO A O 1
ATOM 728 N N . GLU A 1 93 ? -2.634 -14.870 8.987 1.00 89.44 93 GLU A N 1
ATOM 729 C CA . GLU A 1 93 ? -2.803 -15.752 7.812 1.00 89.44 93 GLU A CA 1
ATOM 730 C C . GLU A 1 93 ? -4.287 -15.953 7.456 1.00 89.44 93 GLU A C 1
ATOM 732 O O . GLU A 1 93 ? -4.654 -15.832 6.292 1.00 89.44 93 GLU A O 1
ATOM 737 N N . ASN A 1 94 ? -5.161 -16.160 8.455 1.00 92.38 94 ASN A N 1
ATOM 738 C CA . ASN A 1 94 ? -6.607 -16.277 8.221 1.00 92.38 94 ASN A CA 1
ATOM 739 C C . ASN A 1 94 ? -7.179 -15.029 7.537 1.00 92.38 94 ASN A C 1
ATOM 741 O O . ASN A 1 94 ? -7.924 -15.142 6.570 1.00 92.38 94 ASN A O 1
ATOM 745 N N . THR A 1 95 ? -6.793 -13.837 8.001 1.00 93.38 95 THR A N 1
ATOM 746 C CA . THR A 1 95 ? -7.220 -12.587 7.372 1.00 93.38 95 THR A CA 1
ATOM 747 C C . THR A 1 95 ? -6.735 -12.530 5.930 1.00 93.38 95 THR A C 1
ATOM 749 O O . THR A 1 95 ? -7.553 -12.289 5.052 1.00 93.38 95 THR A O 1
ATOM 752 N N . VAL A 1 96 ? -5.451 -12.818 5.669 1.00 94.06 96 VAL A N 1
ATOM 753 C CA . VAL A 1 96 ? -4.875 -12.819 4.311 1.00 94.06 96 VAL A CA 1
ATOM 754 C C . VAL A 1 96 ? -5.642 -13.752 3.374 1.00 94.06 96 VAL A C 1
ATOM 756 O O . VAL A 1 96 ? -5.974 -13.345 2.265 1.00 94.06 96 VAL A O 1
ATOM 759 N N . ASN A 1 97 ? -5.967 -14.965 3.819 1.00 94.06 97 ASN A N 1
ATOM 760 C CA . ASN A 1 97 ? -6.660 -15.966 3.003 1.00 94.06 97 ASN A CA 1
ATOM 761 C C . ASN A 1 97 ? -8.088 -15.548 2.612 1.00 94.06 97 ASN A C 1
ATOM 763 O O . ASN A 1 97 ? -8.630 -16.058 1.633 1.00 94.06 97 ASN A O 1
ATOM 767 N N . ASN A 1 98 ? -8.688 -14.620 3.362 1.00 95.56 98 ASN A N 1
ATOM 768 C CA . ASN A 1 98 ? -10.056 -14.156 3.146 1.00 95.56 98 ASN A CA 1
ATOM 769 C C . ASN A 1 98 ? -10.142 -12.848 2.340 1.00 95.56 98 ASN A C 1
ATOM 771 O O . ASN A 1 98 ? -11.245 -12.452 1.967 1.00 95.56 98 ASN A O 1
ATOM 775 N N . LEU A 1 99 ? -9.015 -12.190 2.035 1.00 95.88 99 LEU A N 1
ATOM 776 C CA . LEU A 1 99 ? -9.013 -10.960 1.235 1.00 95.88 99 LEU A CA 1
ATOM 777 C C . LEU A 1 99 ? -9.350 -11.286 -0.219 1.00 95.88 99 LEU A C 1
ATOM 779 O O . LEU A 1 99 ? -8.659 -12.084 -0.852 1.00 95.88 99 LEU A O 1
ATOM 783 N N . ASN A 1 100 ? -10.373 -10.635 -0.770 1.00 97.12 100 ASN A N 1
ATOM 784 C CA . ASN A 1 100 ? -10.786 -10.829 -2.162 1.00 97.12 100 ASN A CA 1
ATOM 785 C C . ASN A 1 100 ? -11.115 -9.523 -2.892 1.00 97.12 100 ASN A C 1
ATOM 787 O O . ASN A 1 100 ? -11.046 -9.501 -4.120 1.00 97.12 100 ASN A O 1
ATOM 791 N N . ALA A 1 101 ? -11.358 -8.421 -2.176 1.00 96.44 101 ALA A N 1
ATOM 792 C CA . ALA A 1 101 ? -11.782 -7.146 -2.763 1.00 96.44 101 ALA A CA 1
ATOM 793 C C . ALA A 1 101 ? -10.833 -6.538 -3.818 1.00 96.44 101 ALA A C 1
ATOM 795 O O . ALA A 1 101 ? -11.221 -5.672 -4.599 1.00 96.44 101 ALA A O 1
ATOM 796 N N . TYR A 1 102 ? -9.574 -6.974 -3.897 1.00 95.94 102 TYR A N 1
ATOM 797 C CA . TYR A 1 102 ? -8.680 -6.534 -4.974 1.00 95.94 102 TYR A CA 1
ATOM 798 C C . TYR A 1 102 ? -9.049 -7.090 -6.346 1.00 95.94 102 TYR A C 1
ATOM 800 O O . TYR A 1 102 ? -8.576 -6.544 -7.339 1.00 95.94 102 TYR A O 1
ATOM 808 N N . LYS A 1 103 ? -9.842 -8.165 -6.406 1.00 96.25 103 LYS A N 1
ATOM 809 C CA . LYS A 1 103 ? -10.295 -8.805 -7.648 1.00 96.25 103 LYS A CA 1
ATOM 810 C C . LYS A 1 103 ? -11.512 -8.118 -8.260 1.00 96.25 103 LYS A C 1
ATOM 812 O O . LYS A 1 103 ? -11.841 -8.420 -9.404 1.00 96.25 103 LYS A O 1
ATOM 817 N N . GLU A 1 104 ? -12.158 -7.228 -7.513 1.00 95.50 104 GLU A N 1
ATOM 818 C CA . GLU A 1 104 ? -13.317 -6.469 -7.979 1.00 95.50 104 GLU A CA 1
ATOM 819 C C . GLU A 1 104 ? -12.996 -5.710 -9.260 1.00 95.50 104 GLU A C 1
ATOM 821 O O . GLU A 1 104 ? -11.837 -5.374 -9.494 1.00 95.50 104 GLU A O 1
ATOM 826 N N . SER A 1 105 ? -14.008 -5.430 -10.083 1.00 89.50 105 SER A N 1
ATOM 827 C CA . SER A 1 105 ? -13.857 -4.738 -11.375 1.00 89.50 105 SER A CA 1
ATOM 828 C C . SER A 1 105 ? -13.836 -3.214 -11.266 1.00 89.50 105 SER A C 1
ATOM 830 O O . SER A 1 105 ? -13.369 -2.537 -12.182 1.00 89.50 105 SER A O 1
ATOM 832 N N . ASP A 1 106 ? -14.291 -2.666 -10.137 1.00 95.50 106 ASP A N 1
ATOM 833 C CA . ASP A 1 106 ? -14.284 -1.227 -9.893 1.00 95.50 106 ASP A CA 1
ATOM 834 C C . ASP A 1 106 ? -13.123 -0.784 -9.008 1.00 95.50 106 ASP A C 1
ATOM 836 O O . ASP A 1 106 ? -12.761 -1.428 -8.018 1.00 95.50 106 ASP A O 1
ATOM 840 N N . LEU A 1 107 ? -12.510 0.344 -9.370 1.00 95.94 107 LEU A N 1
ATOM 841 C CA . LEU A 1 107 ? -11.468 0.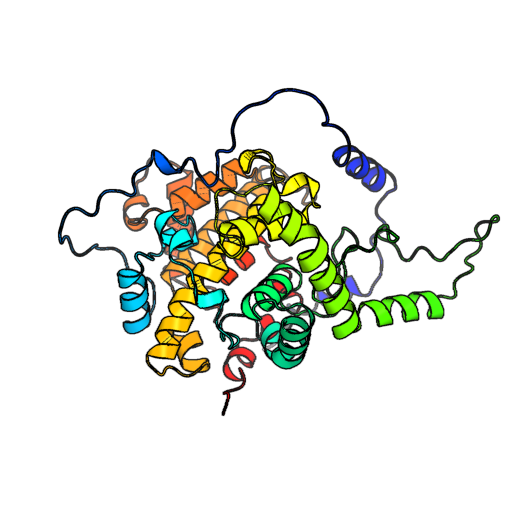959 -8.557 1.00 95.94 107 LEU A CA 1
ATOM 842 C C . LEU A 1 107 ? -12.084 1.462 -7.241 1.00 95.94 107 LEU A C 1
ATOM 844 O O . LEU A 1 107 ? -13.091 2.175 -7.248 1.00 95.94 107 LEU A O 1
ATOM 848 N N . LEU A 1 108 ? -11.513 1.062 -6.106 1.00 95.38 108 LEU A N 1
ATOM 849 C CA . LEU A 1 108 ? -11.963 1.497 -4.779 1.00 95.38 108 LEU A CA 1
ATOM 850 C C . LEU A 1 108 ? -11.389 2.884 -4.432 1.00 95.38 108 LEU A C 1
ATOM 852 O O . LEU A 1 108 ? -10.263 3.189 -4.822 1.00 95.38 108 LEU A O 1
ATOM 856 N N . PRO A 1 109 ? -12.102 3.737 -3.672 1.00 93.50 109 PRO A N 1
ATOM 857 C CA . PRO A 1 109 ? -11.735 5.144 -3.477 1.00 93.50 109 PRO A CA 1
ATOM 858 C C . PRO A 1 109 ? -10.675 5.332 -2.380 1.00 93.50 109 PRO A C 1
ATOM 860 O O . PRO A 1 109 ? -10.617 6.366 -1.727 1.00 93.50 109 PRO A O 1
ATOM 863 N N . ILE A 1 110 ? -9.865 4.308 -2.114 1.00 91.31 110 ILE A N 1
ATOM 864 C CA . ILE A 1 110 ? -8.961 4.259 -0.958 1.00 91.31 110 ILE A CA 1
ATOM 865 C C . ILE A 1 110 ? -7.528 4.714 -1.270 1.00 91.31 110 ILE A C 1
ATOM 867 O O . ILE A 1 110 ? -6.669 4.729 -0.377 1.00 91.31 110 ILE A O 1
ATOM 871 N N . PHE A 1 111 ? -7.267 5.000 -2.544 1.00 91.00 111 PHE A N 1
ATOM 872 C CA . PHE A 1 111 ? -5.974 5.403 -3.087 1.00 91.00 111 PHE A CA 1
ATOM 873 C C . PHE A 1 111 ? -5.809 6.934 -3.046 1.00 91.00 111 PHE A C 1
ATOM 875 O O . PHE A 1 111 ? -6.802 7.647 -2.892 1.00 91.00 111 PHE A O 1
ATOM 882 N N . PRO A 1 112 ? -4.577 7.464 -3.179 1.00 87.81 112 PRO A N 1
ATOM 883 C CA . PRO A 1 112 ? -4.349 8.906 -3.290 1.00 87.81 112 PRO A CA 1
ATOM 884 C C . PRO A 1 112 ? -5.148 9.548 -4.444 1.00 87.81 112 PRO A C 1
ATOM 886 O O . PRO A 1 112 ? -5.293 8.903 -5.484 1.00 87.81 112 PRO A O 1
ATOM 889 N N . PRO A 1 113 ? -5.614 10.811 -4.331 1.00 86.44 113 PRO A N 1
ATOM 890 C CA . PRO A 1 113 ? -6.309 11.534 -5.388 1.00 86.44 113 PRO A CA 1
ATOM 891 C C . PRO A 1 113 ? -5.546 11.504 -6.704 1.00 86.44 113 PRO A C 1
ATOM 893 O O . PRO A 1 113 ? -6.129 11.138 -7.716 1.00 86.44 113 PRO A O 1
ATOM 896 N N . ALA A 1 114 ? -4.230 11.741 -6.672 1.00 89.06 114 ALA A N 1
ATOM 897 C CA . ALA A 1 114 ? -3.387 11.692 -7.865 1.00 89.06 114 ALA A CA 1
ATOM 898 C C . ALA A 1 114 ? -3.409 10.313 -8.562 1.00 89.06 114 ALA A C 1
ATOM 900 O O . ALA A 1 114 ? -3.296 10.235 -9.781 1.00 89.06 114 ALA A O 1
ATOM 901 N N . VAL A 1 115 ? -3.614 9.216 -7.820 1.00 93.00 115 VAL A N 1
ATOM 902 C CA . VAL A 1 115 ? -3.818 7.868 -8.386 1.00 93.00 115 VAL A CA 1
ATOM 903 C C . VAL A 1 115 ? -5.243 7.710 -8.922 1.00 93.00 115 VAL A C 1
ATOM 905 O O . VAL A 1 115 ? -5.438 7.182 -10.017 1.00 93.00 115 VAL A O 1
ATOM 908 N N . LEU A 1 116 ? -6.253 8.184 -8.186 1.00 92.88 116 LEU A N 1
ATOM 909 C CA . LEU A 1 116 ? -7.661 8.112 -8.597 1.00 92.88 116 LEU A CA 1
ATOM 910 C C . LEU A 1 116 ? -7.945 8.932 -9.868 1.00 92.88 116 LEU A C 1
ATOM 912 O O . LEU A 1 116 ? -8.723 8.495 -10.712 1.00 92.88 116 LEU A O 1
ATOM 916 N N . GLU A 1 117 ? -7.273 10.063 -10.074 1.00 93.94 117 GLU A N 1
ATOM 917 C CA . GLU A 1 117 ? -7.345 10.850 -11.316 1.00 93.94 117 GLU A CA 1
ATOM 918 C C . GLU A 1 117 ? -6.832 10.076 -12.539 1.00 93.94 117 GLU A C 1
ATOM 920 O O . GLU A 1 117 ? -7.246 10.323 -13.674 1.00 93.94 117 GLU A O 1
ATOM 925 N N . ARG A 1 118 ? -5.987 9.064 -12.316 1.00 95.88 118 ARG A N 1
ATOM 926 C CA . ARG A 1 118 ? -5.456 8.171 -13.354 1.00 95.88 118 ARG A CA 1
ATOM 927 C C . ARG A 1 118 ? -6.332 6.945 -13.590 1.00 95.88 118 ARG A C 1
ATOM 929 O O . ARG A 1 118 ? -5.898 6.016 -14.266 1.00 95.88 118 ARG A O 1
ATOM 936 N N . LYS A 1 119 ? -7.589 6.946 -13.127 1.00 96.44 119 LYS A N 1
ATOM 937 C CA . LYS A 1 119 ? -8.555 5.848 -13.312 1.00 96.44 119 LYS A CA 1
ATOM 938 C C . LYS A 1 119 ? -8.587 5.305 -14.744 1.00 96.44 119 LYS A C 1
ATOM 940 O O . LYS A 1 119 ? -8.539 4.093 -14.931 1.00 96.44 119 LYS A O 1
ATOM 945 N N . LYS A 1 120 ? -8.621 6.185 -15.756 1.00 97.62 120 LYS A N 1
ATOM 946 C CA . LYS A 1 120 ? -8.618 5.765 -17.169 1.00 97.62 120 LYS A CA 1
ATOM 947 C C . LYS A 1 120 ? -7.365 4.954 -17.518 1.00 97.62 120 LYS A C 1
ATOM 949 O O . LYS A 1 120 ? -7.493 3.861 -18.052 1.00 97.62 120 LYS A O 1
ATOM 954 N N . LEU A 1 121 ? -6.180 5.465 -17.180 1.00 97.94 121 LEU A N 1
ATOM 955 C CA . LEU A 1 121 ? -4.908 4.771 -17.403 1.00 97.94 121 LEU A CA 1
ATOM 956 C C . LEU A 1 121 ? -4.893 3.406 -16.705 1.00 97.94 121 LEU A C 1
ATOM 958 O O . LEU A 1 121 ? -4.513 2.407 -17.307 1.00 97.94 121 LEU A O 1
ATOM 962 N N . ILE A 1 122 ? -5.325 3.362 -15.443 1.00 98.50 122 ILE A N 1
ATOM 963 C CA . ILE A 1 122 ? -5.365 2.129 -14.651 1.00 98.50 122 ILE A CA 1
ATOM 964 C C . ILE A 1 122 ? -6.285 1.096 -15.320 1.00 98.50 122 ILE A C 1
ATOM 966 O O . ILE A 1 122 ? -5.893 -0.064 -15.433 1.00 98.50 122 ILE A O 1
ATOM 970 N N . TYR A 1 123 ? -7.466 1.494 -15.802 1.00 98.31 123 TYR A N 1
ATOM 971 C CA . TYR A 1 123 ? -8.366 0.587 -16.519 1.00 98.31 123 TYR A CA 1
ATOM 972 C C . TYR A 1 123 ? -7.821 0.130 -17.870 1.00 98.31 123 TYR A C 1
ATOM 974 O O . TYR A 1 123 ? -7.918 -1.057 -18.176 1.00 98.31 123 TYR A O 1
ATOM 982 N N . ASP A 1 124 ? -7.221 1.031 -18.652 1.00 98.31 124 ASP A N 1
ATOM 983 C CA . ASP A 1 124 ? -6.615 0.674 -19.938 1.00 98.31 124 ASP A CA 1
ATOM 984 C C . ASP A 1 124 ? -5.527 -0.404 -19.732 1.00 98.31 124 ASP A C 1
ATOM 986 O O . ASP A 1 124 ? -5.503 -1.418 -20.432 1.00 98.31 124 ASP A O 1
ATOM 990 N N . LEU A 1 125 ? -4.676 -0.243 -18.709 1.00 98.44 125 LEU A N 1
ATOM 991 C CA . LEU A 1 125 ? -3.648 -1.226 -18.345 1.00 98.44 125 LEU A CA 1
ATOM 992 C C . LEU A 1 125 ? -4.245 -2.519 -17.764 1.00 98.44 125 LEU A C 1
ATOM 994 O O . LEU A 1 125 ? -3.770 -3.612 -18.076 1.00 98.44 125 LEU A O 1
ATOM 998 N N . ALA A 1 126 ? -5.287 -2.423 -16.932 1.00 98.38 126 ALA A N 1
ATOM 999 C CA . ALA A 1 126 ? -5.988 -3.582 -16.374 1.00 98.38 126 ALA A CA 1
ATOM 1000 C C . ALA A 1 126 ? -6.551 -4.471 -17.486 1.00 98.38 126 ALA A C 1
ATOM 1002 O O . ALA A 1 126 ? -6.369 -5.692 -17.464 1.00 98.38 126 ALA A O 1
ATOM 1003 N N . GLN A 1 127 ? -7.167 -3.845 -18.491 1.00 98.12 127 GLN A N 1
ATOM 1004 C CA . GLN A 1 127 ? -7.676 -4.515 -19.678 1.00 98.12 127 GLN A CA 1
ATOM 1005 C C . GLN A 1 127 ? -6.541 -5.124 -20.512 1.00 98.12 127 GLN A C 1
ATOM 1007 O O . GLN A 1 127 ? -6.598 -6.315 -20.821 1.00 98.12 127 GLN A O 1
ATOM 1012 N N . GLU A 1 128 ? -5.502 -4.347 -20.846 1.00 98.25 128 GLU A N 1
ATOM 1013 C CA . GLU A 1 128 ? -4.375 -4.806 -21.675 1.00 98.25 128 GLU A CA 1
ATOM 1014 C C . GLU A 1 128 ? -3.674 -6.031 -21.070 1.00 98.25 128 GLU A C 1
ATOM 1016 O O . GLU A 1 128 ? -3.395 -7.004 -21.772 1.00 98.25 128 GLU A O 1
ATOM 1021 N N . PHE A 1 129 ? -3.423 -6.018 -19.759 1.00 97.94 129 PHE A N 1
ATOM 1022 C CA . PHE A 1 129 ? -2.645 -7.058 -19.081 1.00 97.94 129 PHE A CA 1
ATOM 1023 C C . PHE A 1 129 ? -3.496 -8.110 -18.360 1.00 97.94 129 PHE A C 1
ATOM 1025 O O . PHE A 1 129 ? -2.944 -9.038 -17.751 1.00 97.94 129 PHE A O 1
ATOM 1032 N N . SER A 1 130 ? -4.829 -7.999 -18.429 1.00 97.50 130 SER A N 1
ATOM 1033 C CA . SER A 1 130 ? -5.770 -8.854 -17.692 1.00 97.50 130 SER A CA 1
ATOM 1034 C C . SER A 1 130 ? -5.356 -8.975 -16.219 1.00 97.50 130 SER A C 1
ATOM 1036 O O . SER A 1 130 ? -5.016 -10.061 -15.729 1.00 97.50 130 SER A O 1
ATOM 1038 N N . LEU A 1 131 ? -5.262 -7.824 -15.554 1.00 97.75 131 LEU A N 1
ATOM 1039 C CA . LEU A 1 131 ? -4.936 -7.683 -14.135 1.00 97.75 131 LEU A CA 1
ATOM 1040 C C . LEU A 1 131 ? -6.036 -6.885 -13.434 1.00 97.75 131 LEU A C 1
ATOM 1042 O O . LEU A 1 131 ? -6.589 -5.978 -14.052 1.00 97.75 131 LEU A O 1
ATOM 1046 N N . PRO A 1 132 ? -6.326 -7.155 -12.152 1.00 98.06 132 PRO A N 1
ATOM 1047 C CA . PRO A 1 132 ? -7.281 -6.336 -11.419 1.00 98.06 132 PRO A CA 1
ATOM 1048 C C . PRO A 1 132 ? -6.780 -4.891 -11.273 1.00 98.06 132 PRO A C 1
ATOM 1050 O O . PRO A 1 132 ? -5.627 -4.661 -10.896 1.00 98.06 132 PRO A O 1
ATOM 1053 N N . GLN A 1 133 ? -7.642 -3.905 -11.520 1.00 98.12 133 GLN A N 1
ATOM 1054 C CA . GLN A 1 133 ? -7.272 -2.485 -11.468 1.00 98.12 133 GLN A CA 1
ATOM 1055 C C . GLN A 1 133 ? -6.835 -2.040 -10.067 1.00 98.12 133 GLN A C 1
ATOM 1057 O O . GLN A 1 133 ? -5.959 -1.187 -9.949 1.00 98.12 133 GLN A O 1
ATOM 1062 N N . ASN A 1 134 ? -7.370 -2.654 -9.003 1.00 97.38 134 ASN A N 1
ATOM 1063 C CA . ASN A 1 134 ? -6.934 -2.368 -7.636 1.00 97.38 134 ASN A CA 1
ATOM 1064 C C . ASN A 1 134 ? -5.473 -2.807 -7.399 1.00 97.38 134 ASN A C 1
ATOM 1066 O O . ASN A 1 134 ? -4.757 -2.121 -6.680 1.00 97.38 134 ASN A O 1
ATOM 1070 N N . ILE A 1 135 ? -4.984 -3.868 -8.062 1.00 98.00 135 ILE A N 1
ATOM 1071 C CA . ILE A 1 135 ? -3.562 -4.261 -8.009 1.00 98.00 135 ILE A CA 1
ATOM 1072 C C . ILE A 1 135 ? -2.684 -3.207 -8.693 1.00 98.00 135 ILE A C 1
ATOM 1074 O O . ILE A 1 135 ? -1.674 -2.790 -8.131 1.00 98.00 135 ILE A O 1
ATOM 1078 N N . ILE A 1 136 ? -3.081 -2.743 -9.882 1.00 98.25 136 ILE A N 1
ATOM 1079 C CA . ILE A 1 136 ? -2.350 -1.708 -10.633 1.00 98.25 136 ILE A CA 1
ATOM 1080 C C . ILE A 1 136 ? -2.298 -0.397 -9.839 1.00 98.25 136 ILE A C 1
ATOM 1082 O O . ILE A 1 136 ? -1.237 0.220 -9.736 1.00 98.25 136 ILE A O 1
ATOM 1086 N N . ALA A 1 137 ? -3.417 0.003 -9.233 1.00 97.19 137 ALA A N 1
ATOM 1087 C CA . ALA A 1 137 ? -3.487 1.182 -8.378 1.00 97.19 137 ALA A CA 1
ATOM 1088 C C . ALA A 1 137 ? -2.602 1.053 -7.130 1.00 97.19 137 ALA A C 1
ATOM 1090 O O . ALA A 1 137 ? -1.954 2.026 -6.746 1.00 97.19 137 ALA A O 1
ATOM 1091 N N . THR A 1 138 ? -2.507 -0.138 -6.525 1.00 95.62 138 THR A N 1
ATOM 1092 C CA . THR A 1 138 ? -1.574 -0.386 -5.418 1.00 95.62 138 THR A CA 1
ATOM 1093 C C . THR A 1 138 ? -0.114 -0.253 -5.856 1.00 95.62 138 THR A C 1
ATOM 1095 O O . THR A 1 138 ? 0.649 0.372 -5.125 1.00 95.62 138 THR A O 1
ATOM 1098 N N . ILE A 1 139 ? 0.274 -0.759 -7.038 1.00 96.38 139 ILE A N 1
ATOM 1099 C CA . ILE A 1 139 ? 1.635 -0.552 -7.577 1.00 96.38 139 ILE A CA 1
ATOM 1100 C C . ILE A 1 139 ? 1.910 0.947 -7.721 1.00 96.38 139 ILE A C 1
ATOM 1102 O O . ILE A 1 139 ? 2.834 1.451 -7.097 1.00 96.38 139 ILE A O 1
ATOM 1106 N N . MET A 1 140 ? 1.062 1.681 -8.450 1.00 96.31 140 MET A N 1
ATOM 1107 C CA . MET A 1 140 ? 1.231 3.130 -8.643 1.00 96.31 140 MET A CA 1
ATOM 1108 C C . MET A 1 140 ? 1.295 3.893 -7.310 1.00 96.31 140 MET A C 1
ATOM 1110 O O . MET A 1 140 ? 2.074 4.829 -7.143 1.00 96.31 140 MET A O 1
ATOM 1114 N N . THR A 1 141 ? 0.488 3.480 -6.332 1.00 92.75 141 THR A N 1
ATOM 1115 C CA . THR A 1 141 ? 0.467 4.105 -5.008 1.00 92.75 141 THR A CA 1
ATOM 1116 C C . THR A 1 141 ? 1.780 3.901 -4.257 1.00 92.75 141 THR A C 1
ATOM 1118 O O . THR A 1 141 ? 2.287 4.853 -3.666 1.00 92.75 141 THR A O 1
ATOM 1121 N N . ILE A 1 142 ? 2.317 2.679 -4.258 1.00 90.69 142 ILE A N 1
ATOM 1122 C CA . ILE A 1 142 ? 3.572 2.357 -3.567 1.00 90.69 142 ILE A CA 1
ATOM 1123 C C . ILE A 1 142 ? 4.756 3.034 -4.265 1.00 90.69 142 ILE A C 1
ATOM 1125 O O . ILE A 1 142 ? 5.606 3.604 -3.585 1.00 90.69 142 ILE A O 1
ATOM 1129 N N . GLU A 1 143 ? 4.772 3.019 -5.597 1.00 91.44 143 GLU A N 1
ATOM 1130 C CA . GLU A 1 143 ? 5.901 3.492 -6.401 1.00 91.44 143 GLU A CA 1
ATOM 1131 C C . GLU A 1 143 ? 5.997 5.018 -6.495 1.00 91.44 143 GLU A C 1
ATOM 1133 O O . GLU A 1 143 ? 7.093 5.569 -6.482 1.00 91.44 143 GLU A O 1
ATOM 1138 N N . SER A 1 144 ? 4.875 5.736 -6.593 1.00 91.75 144 SER A N 1
ATOM 1139 C CA . SER A 1 144 ? 4.915 7.192 -6.804 1.00 91.75 144 SER A CA 1
ATOM 1140 C C . SER A 1 144 ? 3.828 7.978 -6.086 1.00 91.75 144 SER A C 1
ATOM 1142 O O . SER A 1 144 ? 3.816 9.205 -6.163 1.00 91.75 144 SER A O 1
ATOM 1144 N N . ALA A 1 145 ? 2.873 7.300 -5.445 1.00 90.50 145 ALA A N 1
ATOM 1145 C CA . ALA A 1 145 ? 1.647 7.913 -4.939 1.00 90.50 145 ALA A CA 1
ATOM 1146 C C . ALA A 1 145 ? 0.881 8.745 -5.994 1.00 90.50 145 ALA A C 1
ATOM 1148 O O . ALA A 1 145 ? 0.144 9.664 -5.635 1.00 90.50 145 ALA A O 1
ATOM 1149 N N . GLY A 1 146 ? 1.041 8.416 -7.283 1.00 92.06 146 GLY A N 1
ATOM 1150 C CA . GLY A 1 146 ? 0.429 9.130 -8.408 1.00 92.06 146 GLY A CA 1
ATOM 1151 C C . GLY A 1 146 ? 1.268 10.279 -8.980 1.00 92.06 146 GLY A C 1
ATOM 1152 O O . GLY A 1 146 ? 0.829 10.916 -9.935 1.00 92.06 146 GLY A O 1
ATOM 1153 N N . TYR A 1 147 ? 2.472 10.526 -8.454 1.00 90.25 147 TYR A N 1
ATOM 1154 C CA . TYR A 1 147 ? 3.345 11.596 -8.934 1.00 90.25 147 TYR A CA 1
ATOM 1155 C C . TYR A 1 147 ? 4.045 11.204 -10.245 1.00 90.25 147 TYR A C 1
ATOM 1157 O O . TYR A 1 147 ? 4.905 10.321 -10.279 1.00 90.25 147 TYR A O 1
ATOM 1165 N N . GLU A 1 148 ? 3.678 11.855 -11.351 1.00 91.50 148 GLU A N 1
ATOM 1166 C CA . GLU A 1 148 ? 4.173 11.497 -12.693 1.00 91.50 148 GLU A CA 1
ATOM 1167 C C . GLU A 1 148 ? 5.658 11.767 -12.903 1.00 91.50 148 GLU A C 1
ATOM 1169 O O . GLU A 1 148 ? 6.289 11.115 -13.729 1.00 91.50 148 GLU A O 1
ATOM 1174 N N . GLU A 1 149 ? 6.218 12.712 -12.156 1.00 87.25 149 GLU A N 1
ATOM 1175 C CA . GLU A 1 149 ? 7.628 13.096 -12.227 1.00 87.25 149 GLU A CA 1
ATOM 1176 C C . GLU A 1 149 ? 8.429 12.489 -11.065 1.00 87.25 149 GLU A C 1
ATOM 1178 O O . GLU A 1 149 ? 9.470 13.011 -10.672 1.00 87.25 149 GLU A O 1
ATOM 1183 N N . ALA A 1 150 ? 7.944 11.400 -10.458 1.00 87.25 150 ALA A N 1
ATOM 1184 C CA . ALA A 1 150 ? 8.661 10.731 -9.379 1.00 87.25 150 ALA A CA 1
ATOM 1185 C C . ALA A 1 150 ? 10.020 10.208 -9.864 1.00 87.25 150 ALA A C 1
ATOM 1187 O O . ALA A 1 150 ? 10.106 9.526 -10.885 1.00 87.25 150 ALA A O 1
ATOM 1188 N N . HIS A 1 151 ? 11.074 10.482 -9.097 1.00 86.12 151 HIS A N 1
ATOM 1189 C CA . HIS A 1 151 ? 12.428 10.000 -9.352 1.00 86.12 151 HIS A CA 1
ATOM 1190 C C . HIS A 1 151 ? 13.001 9.376 -8.083 1.00 86.12 151 HIS A C 1
ATOM 1192 O O . HIS A 1 151 ? 13.111 10.047 -7.054 1.00 86.12 151 HIS A O 1
ATOM 1198 N N . SER A 1 152 ? 13.417 8.114 -8.162 1.00 83.12 152 SER A N 1
ATOM 1199 C CA . SER A 1 152 ? 14.167 7.482 -7.082 1.00 83.12 152 SER A CA 1
ATOM 1200 C C . SER A 1 152 ? 15.665 7.757 -7.212 1.00 83.12 152 SER A C 1
ATOM 1202 O O . SER A 1 152 ? 16.205 8.004 -8.293 1.00 83.12 152 SER A O 1
ATOM 1204 N N . TRP A 1 153 ? 16.377 7.646 -6.093 1.00 77.06 153 TRP A N 1
ATOM 1205 C CA . TRP A 1 153 ? 17.841 7.714 -6.067 1.00 77.06 153 TRP A CA 1
ATOM 1206 C C . TRP A 1 153 ? 18.506 6.580 -6.868 1.00 77.06 153 TRP A C 1
ATOM 1208 O O . TRP A 1 153 ? 19.655 6.718 -7.288 1.00 77.06 153 TRP A O 1
ATOM 1218 N N . ALA A 1 154 ? 17.787 5.473 -7.081 1.00 79.12 154 ALA A N 1
ATOM 1219 C CA . ALA A 1 154 ? 18.221 4.336 -7.884 1.00 79.12 154 ALA A CA 1
ATOM 1220 C C . ALA A 1 154 ? 17.968 4.541 -9.391 1.00 79.12 154 ALA A C 1
ATOM 1222 O O . ALA A 1 154 ? 18.300 3.664 -10.183 1.00 79.12 154 ALA A O 1
ATOM 1223 N N . GLY A 1 155 ? 17.408 5.688 -9.797 1.00 81.69 155 GLY A N 1
ATOM 1224 C CA . GLY A 1 155 ? 17.133 6.014 -11.198 1.00 81.69 155 GLY A CA 1
ATOM 1225 C C . GLY A 1 155 ? 15.788 5.499 -11.715 1.00 81.69 155 GLY A C 1
ATOM 1226 O O . GLY A 1 155 ? 15.544 5.558 -12.917 1.00 81.69 155 GLY A O 1
ATOM 1227 N N . ALA A 1 156 ? 14.915 5.013 -10.832 1.00 88.19 156 ALA A N 1
ATOM 1228 C CA . ALA A 1 156 ? 13.550 4.652 -11.194 1.00 88.19 156 ALA A CA 1
ATOM 1229 C C . ALA A 1 156 ? 12.712 5.919 -11.439 1.00 88.19 156 ALA A C 1
ATOM 1231 O O . ALA A 1 156 ? 12.931 6.934 -10.771 1.00 88.19 156 ALA A O 1
ATOM 1232 N N . ILE A 1 157 ? 11.804 5.888 -12.424 1.00 89.88 157 ILE A N 1
ATOM 1233 C CA . ILE A 1 157 ? 11.107 7.098 -12.895 1.00 89.88 157 ILE A CA 1
ATOM 1234 C C . ILE A 1 157 ? 9.603 6.920 -13.125 1.00 89.88 157 ILE A C 1
ATOM 1236 O O . ILE A 1 157 ? 9.145 5.890 -13.611 1.00 89.88 157 ILE A O 1
ATOM 1240 N N . GLY A 1 158 ? 8.839 7.978 -12.872 1.00 92.44 158 GLY A N 1
ATOM 1241 C CA . GLY A 1 158 ? 7.421 8.095 -13.199 1.00 92.44 158 GLY A CA 1
ATOM 1242 C C . GLY A 1 158 ? 6.467 7.270 -12.338 1.00 92.44 158 GLY A C 1
ATOM 1243 O O . GLY A 1 158 ? 6.810 6.811 -11.250 1.00 92.44 158 GLY A O 1
ATOM 1244 N N . LEU A 1 159 ? 5.243 7.092 -12.834 1.00 94.88 159 LEU A N 1
ATOM 1245 C CA . LEU A 1 159 ? 4.115 6.526 -12.087 1.00 94.88 159 LEU A CA 1
ATOM 1246 C C . LEU A 1 159 ? 4.341 5.114 -11.529 1.00 94.88 159 LEU A C 1
ATOM 1248 O O . LEU A 1 159 ? 3.816 4.791 -10.471 1.00 94.88 159 LEU A O 1
ATOM 1252 N N . PHE A 1 160 ? 5.085 4.275 -12.244 1.00 95.62 160 PHE A N 1
ATOM 1253 C CA . PHE A 1 160 ? 5.315 2.875 -11.880 1.00 95.62 160 PHE A CA 1
ATOM 1254 C C . PHE A 1 160 ? 6.785 2.581 -11.584 1.00 95.62 160 PHE A C 1
ATOM 1256 O O . PHE A 1 160 ? 7.145 1.416 -11.442 1.00 95.62 160 PHE A O 1
ATOM 1263 N N . GLN A 1 161 ? 7.630 3.618 -11.542 1.00 93.19 161 GLN A N 1
ATOM 1264 C CA . GLN A 1 161 ? 9.060 3.515 -11.245 1.00 93.19 161 GLN A CA 1
ATOM 1265 C C . GLN A 1 161 ? 9.782 2.350 -11.973 1.00 93.19 161 GLN A C 1
ATOM 1267 O O . GLN A 1 161 ? 10.570 1.641 -11.347 1.00 93.19 161 GLN A O 1
ATOM 1272 N N . PRO A 1 162 ? 9.574 2.093 -13.286 1.00 90.88 162 PRO A N 1
ATOM 1273 C CA . PRO A 1 162 ? 10.448 1.165 -13.992 1.00 90.88 162 PRO A CA 1
ATOM 1274 C C . PRO A 1 162 ? 11.902 1.637 -13.872 1.00 90.88 162 PRO A C 1
ATOM 1276 O O . PRO A 1 162 ? 12.224 2.793 -14.167 1.00 90.88 162 PRO A O 1
ATOM 1279 N N . LEU A 1 163 ? 12.779 0.728 -13.445 1.00 83.12 163 LEU A N 1
ATOM 1280 C CA . LEU A 1 163 ? 14.215 0.916 -13.575 1.00 83.12 163 LEU A CA 1
ATOM 1281 C C . LEU A 1 163 ? 14.567 0.813 -15.053 1.00 83.12 163 LEU A C 1
ATOM 1283 O O . LEU A 1 163 ? 14.232 -0.166 -15.719 1.00 83.12 163 LEU A O 1
ATOM 1287 N N . ASP A 1 164 ? 15.257 1.821 -15.562 1.00 67.94 164 ASP A N 1
ATOM 1288 C CA . ASP A 1 164 ? 15.909 1.697 -16.850 1.00 67.94 164 ASP A CA 1
ATOM 1289 C C . ASP A 1 164 ? 17.277 1.057 -16.609 1.00 67.94 164 ASP A C 1
ATOM 1291 O O . ASP A 1 164 ? 18.187 1.671 -16.056 1.00 67.94 164 ASP A O 1
ATOM 1295 N N . ASP A 1 165 ? 17.428 -0.192 -17.035 1.00 56.66 165 ASP A N 1
ATOM 1296 C CA . ASP A 1 165 ? 18.677 -0.954 -17.027 1.00 56.66 165 ASP A CA 1
ATOM 1297 C C . ASP A 1 165 ? 19.807 -0.267 -17.828 1.00 56.66 165 ASP A C 1
ATOM 1299 O O . ASP A 1 165 ? 20.966 -0.684 -17.767 1.00 56.66 165 ASP A O 1
ATOM 1303 N N . LYS A 1 166 ? 19.506 0.838 -18.529 1.00 46.75 166 LYS A N 1
ATOM 1304 C CA . LYS A 1 166 ? 20.466 1.719 -19.208 1.00 46.75 166 LYS A CA 1
ATOM 1305 C C . LYS A 1 166 ? 20.709 3.064 -18.511 1.00 46.75 166 LYS A C 1
ATOM 1307 O O . LYS A 1 166 ? 21.431 3.883 -19.079 1.00 46.75 166 LYS A O 1
ATOM 1312 N N . PHE A 1 167 ? 20.170 3.307 -17.314 1.00 44.72 167 PHE A N 1
ATOM 1313 C CA . PHE A 1 167 ? 20.415 4.533 -16.543 1.00 44.72 167 PHE A CA 1
ATOM 1314 C C . PHE A 1 167 ? 21.026 4.244 -15.163 1.00 44.72 167 PHE A C 1
ATOM 1316 O O . PHE A 1 167 ? 20.313 3.988 -14.196 1.00 44.72 167 PHE A O 1
ATOM 1323 N N . PRO A 1 168 ? 22.352 4.398 -15.003 1.00 36.84 168 PRO A N 1
ATOM 1324 C CA . PRO A 1 168 ? 22.905 4.904 -13.756 1.00 36.84 168 PRO A CA 1
ATOM 1325 C C . PRO A 1 168 ? 22.484 6.380 -13.568 1.00 36.84 168 PRO A C 1
ATOM 1327 O O . PRO A 1 168 ? 22.153 7.055 -14.543 1.00 36.84 168 PRO A O 1
ATOM 1330 N N . PRO A 1 169 ? 22.531 6.911 -12.337 1.00 41.81 169 PRO A N 1
ATOM 1331 C CA . PRO A 1 169 ? 21.673 7.994 -11.838 1.00 41.81 169 PRO A CA 1
ATOM 1332 C C . PRO A 1 169 ? 22.083 9.415 -12.252 1.00 41.81 169 PRO A C 1
ATOM 1334 O O . PRO A 1 169 ? 21.844 10.381 -11.536 1.00 41.81 169 PRO A O 1
ATOM 1337 N N . GLU A 1 170 ? 22.682 9.581 -13.420 1.00 44.44 170 GLU A N 1
ATOM 1338 C CA . GLU A 1 170 ? 22.923 10.903 -13.973 1.00 44.44 170 GLU A CA 1
ATOM 1339 C C . GLU A 1 170 ? 22.512 10.885 -15.434 1.00 44.44 170 GLU A C 1
ATOM 1341 O O . GLU A 1 170 ? 22.689 9.888 -16.128 1.00 44.44 170 GLU A O 1
ATOM 1346 N N . LEU A 1 171 ? 21.993 12.013 -15.900 1.00 46.78 171 LEU A N 1
ATOM 1347 C CA . LEU A 1 171 ? 21.896 12.415 -17.296 1.00 46.78 171 LEU A CA 1
ATOM 1348 C C . LEU A 1 171 ? 23.270 12.289 -17.992 1.00 46.78 171 LEU A C 1
ATOM 1350 O O . LEU A 1 171 ? 23.922 13.282 -18.311 1.00 46.78 171 LEU A O 1
ATOM 1354 N N . GLN A 1 172 ? 23.769 11.072 -18.199 1.00 46.88 172 GLN A N 1
ATOM 1355 C CA . GLN A 1 172 ? 24.985 10.820 -18.943 1.00 46.88 172 GLN A CA 1
ATOM 1356 C C . GLN A 1 172 ? 24.598 10.887 -20.406 1.00 46.88 172 GLN A C 1
ATOM 1358 O O . GLN A 1 172 ? 24.244 9.899 -21.044 1.00 46.88 172 GLN A O 1
ATOM 1363 N N . TYR A 1 173 ? 24.660 12.109 -20.922 1.00 56.16 173 TYR A N 1
ATOM 1364 C CA . TYR A 1 173 ? 24.976 12.368 -22.310 1.00 56.16 173 TYR A CA 1
ATOM 1365 C C . TYR A 1 173 ? 25.834 11.233 -22.871 1.00 56.16 173 TYR A C 1
ATOM 1367 O O . TYR A 1 173 ? 26.887 10.924 -22.294 1.00 56.16 173 TYR A O 1
ATOM 1375 N N . LYS A 1 174 ? 25.418 10.620 -23.988 1.00 57.62 174 LYS A N 1
ATOM 1376 C CA . LYS A 1 174 ? 26.339 9.749 -24.722 1.00 57.62 174 LYS A CA 1
ATOM 1377 C C . LYS A 1 174 ? 27.616 10.535 -24.932 1.00 57.62 174 LYS A C 1
ATOM 1379 O O . LYS A 1 174 ? 27.534 11.706 -25.284 1.00 57.62 174 LYS A O 1
ATOM 1384 N N . LYS A 1 175 ? 28.767 9.920 -24.692 1.00 61.81 175 LYS A N 1
ATOM 1385 C CA . LYS A 1 175 ? 30.060 10.520 -25.003 1.00 61.81 175 LYS A CA 1
ATOM 1386 C C . LYS A 1 175 ? 30.709 9.742 -26.134 1.00 61.81 175 LYS A C 1
ATOM 1388 O O . LYS A 1 175 ? 30.608 8.517 -26.153 1.00 61.81 175 LYS A O 1
ATOM 1393 N N . ASP A 1 176 ? 31.318 10.433 -27.088 1.00 76.25 176 ASP A N 1
ATOM 1394 C CA . ASP A 1 176 ? 32.107 9.795 -28.137 1.00 76.25 176 ASP A CA 1
ATOM 1395 C C . ASP A 1 176 ? 33.382 9.191 -27.525 1.00 76.25 176 ASP A C 1
ATOM 1397 O O . ASP A 1 176 ? 33.664 9.339 -26.332 1.00 76.25 176 ASP A O 1
ATOM 1401 N N . ASN A 1 177 ? 34.189 8.524 -28.349 1.00 76.19 177 ASN A N 1
ATOM 1402 C CA . ASN A 1 177 ? 35.454 7.931 -27.903 1.00 76.19 177 ASN A CA 1
ATOM 1403 C C . ASN A 1 177 ? 36.458 8.968 -27.352 1.00 76.19 177 ASN A C 1
ATOM 1405 O O . ASN A 1 177 ? 37.455 8.582 -26.747 1.00 76.19 177 ASN A O 1
ATOM 1409 N N . ASN A 1 178 ? 36.196 10.265 -27.537 1.00 73.38 178 ASN A N 1
ATOM 1410 C CA . ASN A 1 178 ? 37.012 11.374 -27.052 1.00 73.38 178 ASN A CA 1
ATOM 1411 C C . ASN A 1 178 ? 36.419 12.036 -25.795 1.00 73.38 178 ASN A C 1
ATOM 1413 O O . ASN A 1 178 ? 36.996 12.988 -25.271 1.00 73.38 178 ASN A O 1
ATOM 1417 N N . GLY A 1 179 ? 35.281 11.548 -25.294 1.00 70.94 179 GLY A N 1
ATOM 1418 C CA . GLY A 1 179 ? 34.597 12.110 -24.134 1.00 70.94 179 GLY A CA 1
ATOM 1419 C C . GLY A 1 179 ? 33.648 13.276 -24.445 1.00 70.94 179 GLY A C 1
ATOM 1420 O O . GLY A 1 179 ? 33.108 13.855 -23.498 1.00 70.94 179 GLY A O 1
ATOM 1421 N N . ASN A 1 180 ? 33.414 13.617 -25.718 1.00 70.00 180 ASN A N 1
ATOM 1422 C CA . ASN A 1 180 ? 32.487 14.681 -26.113 1.00 70.00 180 ASN A CA 1
ATOM 1423 C C . ASN A 1 180 ? 31.047 14.191 -26.068 1.00 70.00 180 ASN A C 1
ATOM 1425 O O . ASN A 1 180 ? 30.742 13.123 -26.581 1.00 70.00 180 ASN A O 1
ATOM 1429 N N . ILE A 1 181 ? 30.154 15.008 -25.526 1.00 62.47 181 ILE A N 1
ATOM 1430 C CA . ILE A 1 181 ? 28.712 14.758 -25.499 1.00 62.47 181 ILE A CA 1
ATOM 1431 C C . ILE A 1 181 ? 28.160 14.653 -26.941 1.00 62.47 181 ILE A C 1
ATOM 1433 O O . ILE A 1 181 ? 28.265 15.615 -27.696 1.00 62.47 181 ILE A O 1
ATOM 1437 N N . ILE A 1 182 ? 27.599 13.497 -27.320 1.00 67.00 182 ILE A N 1
ATOM 1438 C CA . ILE A 1 182 ? 27.026 13.194 -28.648 1.00 67.00 182 ILE A CA 1
ATOM 1439 C C . ILE A 1 182 ? 25.496 13.254 -28.679 1.00 67.00 182 ILE A C 1
ATOM 1441 O O . ILE A 1 182 ? 24.937 13.569 -29.722 1.00 67.00 182 ILE A O 1
ATOM 1445 N N . ASP A 1 183 ? 24.814 12.940 -27.573 1.00 65.75 183 ASP A N 1
ATOM 1446 C CA . ASP A 1 183 ? 23.370 13.194 -27.474 1.00 65.75 183 ASP A CA 1
ATOM 1447 C C . ASP A 1 183 ? 23.208 14.679 -27.116 1.00 65.75 183 ASP A C 1
ATOM 1449 O O . ASP A 1 183 ? 23.797 15.143 -26.135 1.00 65.75 183 ASP A O 1
ATOM 1453 N N . THR A 1 184 ? 22.435 15.446 -27.887 1.00 60.91 184 THR A N 1
ATOM 1454 C CA . THR A 1 184 ? 22.103 16.815 -27.469 1.00 60.91 184 THR A CA 1
ATOM 1455 C C . THR A 1 184 ? 21.262 16.760 -26.184 1.00 60.91 184 THR A C 1
ATOM 1457 O O . THR A 1 184 ? 20.520 15.790 -25.984 1.00 60.91 184 THR A O 1
ATOM 1460 N N . PRO A 1 185 ? 21.342 17.777 -25.302 1.00 63.94 185 PRO A N 1
ATOM 1461 C CA . PRO A 1 185 ? 20.427 17.904 -24.163 1.00 63.94 185 PRO A CA 1
ATOM 1462 C C . PRO A 1 185 ? 18.961 17.663 -24.556 1.00 63.94 185 PRO A C 1
ATOM 1464 O O . PRO A 1 185 ? 18.255 16.922 -23.875 1.00 63.94 185 PRO A O 1
ATOM 1467 N N . ASP A 1 186 ? 18.568 18.157 -25.731 1.00 71.38 186 ASP A N 1
ATOM 1468 C CA . ASP A 1 186 ? 17.220 18.030 -26.284 1.00 71.38 186 ASP A CA 1
ATOM 1469 C C . ASP A 1 186 ? 16.818 16.576 -26.592 1.00 71.38 186 ASP A C 1
ATOM 1471 O O . ASP A 1 186 ? 15.674 16.181 -26.364 1.00 71.38 186 ASP A O 1
ATOM 1475 N N . GLU A 1 187 ? 17.731 15.741 -27.101 1.00 71.00 187 GLU A N 1
ATOM 1476 C CA . GLU A 1 187 ? 17.430 14.334 -27.397 1.00 71.00 187 GLU A CA 1
ATOM 1477 C C . GLU A 1 187 ? 17.317 13.479 -26.132 1.00 71.00 187 GLU A C 1
ATOM 1479 O O . GLU A 1 187 ? 16.462 12.590 -26.060 1.00 71.00 187 GLU A O 1
ATOM 1484 N N . ALA A 1 188 ? 18.163 13.740 -25.134 1.00 67.88 188 ALA A N 1
ATOM 1485 C CA . ALA A 1 188 ? 18.097 13.066 -23.841 1.00 67.88 188 ALA A CA 1
ATOM 1486 C C . ALA A 1 188 ? 16.813 13.447 -23.089 1.00 67.88 188 ALA A C 1
ATOM 1488 O O . ALA A 1 188 ? 16.094 12.567 -22.609 1.00 67.88 188 ALA A O 1
ATOM 1489 N N . GLU A 1 189 ? 16.475 14.737 -23.067 1.00 71.69 189 GLU A N 1
ATOM 1490 C CA . GLU A 1 189 ? 15.237 15.239 -22.477 1.00 71.69 189 GLU A CA 1
ATOM 1491 C C . GLU A 1 189 ? 14.004 14.675 -23.192 1.00 71.69 189 GLU A C 1
ATOM 1493 O O . GLU A 1 189 ? 13.063 14.213 -22.547 1.00 71.69 189 GLU A O 1
ATOM 1498 N N . LYS A 1 190 ? 14.018 14.614 -24.529 1.00 77.50 190 LYS A N 1
ATOM 1499 C CA . LYS A 1 190 ? 12.932 14.009 -25.308 1.00 77.50 190 LYS A CA 1
ATOM 1500 C C . LYS A 1 190 ? 12.724 12.533 -24.963 1.00 77.50 190 LYS A C 1
ATOM 1502 O O . LYS A 1 190 ? 11.581 12.115 -24.784 1.00 77.50 190 LYS A O 1
ATOM 1507 N N . LYS A 1 191 ? 13.799 11.743 -24.850 1.00 76.50 191 LYS A N 1
ATOM 1508 C CA . LYS A 1 191 ? 13.719 10.327 -24.440 1.00 76.50 191 LYS A CA 1
ATOM 1509 C C . LYS A 1 191 ? 13.181 10.185 -23.016 1.00 76.50 191 LYS A C 1
ATOM 1511 O O . LYS A 1 191 ? 12.388 9.283 -22.766 1.00 76.50 191 LYS A O 1
ATOM 1516 N N . LEU A 1 192 ? 13.592 11.061 -22.097 1.00 76.25 192 LEU A N 1
ATOM 1517 C CA . LEU A 1 192 ? 13.081 11.067 -20.727 1.00 76.25 192 LEU A CA 1
ATOM 1518 C C . LEU A 1 192 ? 11.582 11.389 -20.699 1.00 76.25 192 LEU A C 1
ATOM 1520 O O . LEU A 1 192 ? 10.811 10.618 -20.139 1.00 76.25 192 LEU A O 1
ATOM 1524 N N . ARG A 1 193 ? 11.149 12.453 -21.385 1.00 79.00 193 ARG A N 1
ATOM 1525 C CA . ARG A 1 193 ? 9.729 12.828 -21.503 1.00 79.00 193 ARG A CA 1
ATOM 1526 C C . ARG A 1 193 ? 8.878 11.701 -22.085 1.00 79.00 193 ARG A C 1
ATOM 1528 O O . ARG A 1 193 ? 7.782 11.462 -21.603 1.00 79.00 193 ARG A O 1
ATOM 1535 N N . GLN A 1 194 ? 9.387 10.976 -23.081 1.00 79.38 194 GLN A N 1
ATOM 1536 C CA . GLN A 1 194 ? 8.696 9.806 -23.635 1.00 79.38 194 GLN A CA 1
ATOM 1537 C C . GLN A 1 194 ? 8.526 8.671 -22.616 1.00 79.38 194 GLN A C 1
ATOM 1539 O O . GLN A 1 194 ? 7.521 7.975 -22.653 1.00 79.38 194 GLN A O 1
ATOM 1544 N N . LYS A 1 195 ? 9.485 8.476 -21.706 1.00 80.25 195 LYS A N 1
ATOM 1545 C CA . LYS A 1 195 ? 9.405 7.447 -20.654 1.00 80.25 195 LYS A CA 1
ATOM 1546 C C . LYS A 1 195 ? 8.571 7.870 -19.449 1.00 80.25 195 LYS A C 1
ATOM 1548 O O . LYS A 1 195 ? 8.079 7.005 -18.729 1.00 80.25 195 LYS A O 1
ATOM 1553 N N . LEU A 1 196 ? 8.454 9.175 -19.223 1.00 85.06 196 LEU A N 1
ATOM 1554 C CA . LEU A 1 196 ? 7.549 9.762 -18.238 1.00 85.06 196 LEU A CA 1
ATOM 1555 C C . LEU A 1 196 ? 6.116 9.871 -18.765 1.00 85.06 196 LEU A C 1
ATOM 1557 O O . LEU A 1 196 ? 5.209 10.092 -17.973 1.00 85.06 196 LEU A O 1
ATOM 1561 N N . GLU A 1 197 ? 5.895 9.695 -20.074 1.00 93.12 197 GLU A N 1
ATOM 1562 C CA . GLU A 1 197 ? 4.546 9.644 -20.631 1.00 93.12 197 GLU A CA 1
ATOM 1563 C C . GLU A 1 197 ? 3.749 8.544 -19.902 1.00 93.12 197 GLU A C 1
ATOM 1565 O O . GLU A 1 197 ? 4.174 7.382 -19.915 1.00 93.12 197 GLU A O 1
ATOM 1570 N N . PRO A 1 198 ? 2.639 8.893 -19.227 1.00 95.25 198 PRO A N 1
ATOM 1571 C CA . PRO A 1 198 ? 1.992 8.018 -18.255 1.00 95.25 198 PRO A CA 1
ATOM 1572 C C . PRO A 1 198 ? 1.611 6.638 -18.793 1.00 95.25 198 PRO A C 1
ATOM 1574 O O . PRO A 1 198 ? 1.798 5.639 -18.091 1.00 95.25 198 PRO A O 1
ATOM 1577 N N . TYR A 1 199 ? 1.110 6.549 -20.029 1.00 95.81 199 TYR A N 1
ATOM 1578 C CA . TYR A 1 199 ? 0.736 5.266 -20.617 1.00 95.81 199 TYR A CA 1
ATOM 1579 C C . TYR A 1 199 ? 1.961 4.404 -20.932 1.00 95.81 199 TYR A C 1
ATOM 1581 O O . TYR A 1 199 ? 1.995 3.229 -20.574 1.00 95.81 199 TYR A O 1
ATOM 1589 N N . THR A 1 200 ? 3.007 4.977 -21.524 1.00 93.06 200 THR A N 1
ATOM 1590 C CA . THR A 1 200 ? 4.273 4.287 -21.811 1.00 93.06 200 THR A CA 1
ATOM 1591 C C . THR A 1 200 ? 4.970 3.831 -20.528 1.00 93.06 200 THR A C 1
ATOM 1593 O O . THR A 1 200 ? 5.435 2.687 -20.452 1.00 93.06 200 THR A O 1
ATOM 1596 N N . ASN A 1 201 ? 5.004 4.686 -19.501 1.00 95.19 201 ASN A N 1
ATOM 1597 C CA . ASN A 1 201 ? 5.538 4.358 -18.181 1.00 95.19 201 ASN A CA 1
ATOM 1598 C C . ASN A 1 201 ? 4.773 3.185 -17.553 1.00 95.19 201 ASN A C 1
ATOM 1600 O O . ASN A 1 201 ? 5.371 2.170 -17.187 1.00 95.19 201 ASN A O 1
ATOM 1604 N N . GLY A 1 202 ? 3.441 3.290 -17.514 1.00 95.88 202 GLY A N 1
ATOM 1605 C CA . GLY A 1 202 ? 2.584 2.264 -16.933 1.00 95.88 202 GLY A CA 1
ATOM 1606 C C . GLY A 1 202 ? 2.605 0.950 -17.689 1.00 95.88 202 GLY A C 1
ATOM 1607 O O . GLY A 1 202 ? 2.718 -0.105 -17.072 1.00 95.88 202 GLY A O 1
ATOM 1608 N N . ARG A 1 203 ? 2.619 0.984 -19.019 1.00 96.25 203 ARG A N 1
ATOM 1609 C CA . ARG A 1 203 ? 2.759 -0.219 -19.839 1.00 96.25 203 ARG A CA 1
ATOM 1610 C C . ARG A 1 203 ? 4.093 -0.918 -19.590 1.00 96.25 203 ARG A C 1
ATOM 1612 O O . ARG A 1 203 ? 4.128 -2.143 -19.534 1.00 96.25 203 ARG A O 1
ATOM 1619 N N . THR A 1 204 ? 5.175 -0.162 -19.403 1.00 93.81 204 THR A N 1
ATOM 1620 C CA . THR A 1 204 ? 6.502 -0.720 -19.096 1.00 93.81 204 THR A CA 1
ATOM 1621 C C . THR A 1 204 ? 6.504 -1.414 -17.734 1.00 93.81 204 THR A C 1
ATOM 1623 O O . THR A 1 204 ? 6.829 -2.601 -17.660 1.00 93.81 204 THR A O 1
ATOM 1626 N N . GLY A 1 205 ? 6.077 -0.713 -16.677 1.00 95.19 205 GLY A N 1
ATOM 1627 C CA . GLY A 1 205 ? 6.015 -1.270 -15.324 1.00 95.19 205 GLY A CA 1
ATOM 1628 C C . GLY A 1 205 ? 5.064 -2.465 -15.224 1.00 95.19 205 GLY A C 1
ATOM 1629 O O . GLY A 1 205 ? 5.454 -3.557 -14.813 1.00 95.19 205 GLY A O 1
ATOM 1630 N N . ILE A 1 206 ? 3.824 -2.322 -15.696 1.00 98.00 206 ILE A N 1
ATOM 1631 C CA . ILE A 1 206 ? 2.825 -3.394 -15.608 1.00 98.00 206 ILE A CA 1
ATOM 1632 C C . ILE A 1 206 ? 3.181 -4.596 -16.487 1.00 98.00 206 ILE A C 1
ATOM 1634 O O . ILE A 1 206 ? 2.944 -5.731 -16.071 1.00 98.00 206 ILE A O 1
ATOM 1638 N N . SER A 1 207 ? 3.825 -4.398 -17.642 1.00 96.94 207 SER A N 1
ATOM 1639 C CA . SER A 1 207 ? 4.358 -5.515 -18.431 1.00 96.94 207 SER A CA 1
ATOM 1640 C C . SER A 1 207 ? 5.414 -6.299 -17.655 1.00 96.94 207 SER A C 1
ATOM 1642 O O . SER A 1 207 ? 5.345 -7.528 -17.614 1.00 96.94 207 SER A O 1
ATOM 1644 N N . TYR A 1 208 ? 6.357 -5.618 -16.995 1.00 96.06 208 TYR A N 1
ATOM 1645 C CA . TYR A 1 208 ? 7.363 -6.279 -16.161 1.00 96.06 208 TYR A CA 1
ATOM 1646 C C . TYR A 1 208 ? 6.712 -7.054 -15.005 1.00 96.06 208 TYR A C 1
ATOM 1648 O O . TYR A 1 208 ? 6.968 -8.250 -14.839 1.00 96.06 208 TYR A O 1
ATOM 1656 N N . PHE A 1 209 ? 5.773 -6.429 -14.286 1.00 97.25 209 PHE A N 1
ATOM 1657 C CA . PHE A 1 209 ? 5.023 -7.091 -13.218 1.00 97.25 209 PHE A CA 1
ATOM 1658 C C . PHE A 1 209 ? 4.275 -8.338 -13.719 1.00 97.25 209 PHE A C 1
ATOM 1660 O O . PHE A 1 209 ? 4.392 -9.421 -13.143 1.00 97.25 209 PHE A O 1
ATOM 1667 N N . LYS A 1 210 ? 3.517 -8.208 -14.816 1.00 97.75 210 LYS A N 1
ATOM 1668 C CA . LYS A 1 210 ? 2.668 -9.273 -15.366 1.00 97.75 210 LYS A CA 1
ATOM 1669 C C . LYS A 1 210 ? 3.467 -10.426 -15.959 1.00 97.75 210 LYS A C 1
ATOM 1671 O O . LYS A 1 210 ? 3.075 -11.577 -15.777 1.00 97.75 210 LYS A O 1
ATOM 1676 N N . ASN A 1 211 ? 4.517 -10.118 -16.713 1.00 96.81 211 ASN A N 1
ATOM 1677 C CA . ASN A 1 211 ? 5.204 -11.091 -17.559 1.00 96.81 211 ASN A CA 1
ATOM 1678 C C . ASN A 1 211 ? 6.447 -11.687 -16.893 1.00 96.81 211 ASN A C 1
ATOM 1680 O O . ASN A 1 211 ? 6.869 -12.768 -17.294 1.00 96.81 211 ASN A O 1
ATOM 1684 N N . ILE A 1 212 ? 7.014 -11.020 -15.881 1.00 95.94 212 ILE A N 1
ATOM 1685 C CA . ILE A 1 212 ? 8.214 -11.481 -15.173 1.00 95.94 212 ILE A CA 1
ATOM 1686 C C . ILE A 1 212 ? 7.900 -11.776 -13.705 1.00 95.94 212 ILE A C 1
ATOM 1688 O O . ILE A 1 212 ? 8.047 -12.916 -13.266 1.00 95.94 212 ILE A O 1
ATOM 1692 N N . CYS A 1 213 ? 7.418 -10.788 -12.949 1.00 96.94 213 CYS A N 1
ATOM 1693 C CA . CYS A 1 213 ? 7.287 -10.919 -11.495 1.00 96.94 213 CYS A CA 1
ATOM 1694 C C . CYS A 1 213 ? 6.207 -11.924 -11.078 1.00 96.94 213 CYS A C 1
ATOM 1696 O O . CYS A 1 213 ? 6.444 -12.801 -10.247 1.00 96.94 213 CYS A O 1
ATOM 1698 N N . LEU A 1 214 ? 5.010 -11.814 -11.661 1.00 98.00 214 LEU A N 1
ATOM 1699 C CA . LEU A 1 214 ? 3.871 -12.651 -11.296 1.00 98.00 214 LEU A CA 1
ATOM 1700 C C . LEU A 1 214 ? 4.066 -14.139 -11.665 1.00 98.00 214 LEU A C 1
ATOM 1702 O O . LEU A 1 214 ? 3.750 -14.984 -10.826 1.00 98.00 214 LEU A O 1
ATOM 1706 N N . PRO A 1 215 ? 4.600 -14.510 -12.849 1.00 98.19 215 PRO A N 1
ATOM 1707 C CA . PRO A 1 215 ? 4.888 -15.905 -13.174 1.00 98.19 215 PRO A CA 1
ATOM 1708 C C . PRO A 1 215 ? 5.929 -16.537 -12.248 1.00 98.19 215 PRO A C 1
ATOM 1710 O O . PRO A 1 215 ? 5.709 -17.652 -11.777 1.00 98.19 215 PRO A O 1
ATOM 1713 N N . VAL A 1 216 ? 7.019 -15.823 -11.937 1.00 97.00 216 VAL A N 1
ATOM 1714 C CA . VAL A 1 216 ? 8.043 -16.328 -11.008 1.00 97.00 216 VAL A CA 1
ATOM 1715 C C . VAL A 1 216 ? 7.450 -16.489 -9.611 1.00 97.00 216 VAL A C 1
ATOM 1717 O O . VAL A 1 216 ? 7.587 -17.548 -9.011 1.00 97.00 216 VAL A O 1
ATOM 1720 N N . SER A 1 217 ? 6.696 -15.499 -9.127 1.00 97.50 217 SER A N 1
ATOM 1721 C CA . SER A 1 217 ? 6.008 -15.596 -7.838 1.00 97.50 217 SER A CA 1
ATOM 1722 C C . SER A 1 217 ? 5.084 -16.817 -7.745 1.00 97.50 217 SER A C 1
ATOM 1724 O O . SER A 1 217 ? 5.133 -17.547 -6.757 1.00 97.50 217 SER A O 1
ATOM 1726 N N . ARG A 1 218 ? 4.288 -17.090 -8.789 1.00 97.88 218 ARG A N 1
ATOM 1727 C CA . ARG A 1 218 ? 3.423 -18.282 -8.860 1.00 97.88 218 ARG A CA 1
ATOM 1728 C C . ARG A 1 218 ? 4.215 -19.584 -8.812 1.00 97.88 218 ARG A C 1
ATOM 1730 O O . ARG A 1 218 ? 3.787 -20.517 -8.147 1.00 97.88 218 ARG A O 1
ATOM 1737 N N . SER A 1 219 ? 5.345 -19.640 -9.514 1.00 97.75 219 SER A N 1
ATOM 1738 C CA . SER A 1 219 ? 6.216 -20.818 -9.533 1.00 97.75 219 SER A CA 1
ATOM 1739 C C . SER A 1 219 ? 6.837 -21.082 -8.161 1.00 97.75 219 SER A C 1
ATOM 1741 O O . SER A 1 219 ? 6.795 -22.204 -7.669 1.00 97.75 219 SER A O 1
ATOM 1743 N N . GLU A 1 220 ? 7.376 -20.043 -7.523 1.00 96.38 220 GLU A N 1
ATOM 1744 C CA . GLU A 1 220 ? 8.057 -20.140 -6.225 1.00 96.38 220 GLU A CA 1
ATOM 1745 C C . GLU A 1 220 ? 7.089 -20.305 -5.039 1.00 96.38 220 GLU A C 1
ATOM 1747 O O . GLU A 1 220 ? 7.505 -20.647 -3.936 1.00 96.38 220 GLU A O 1
ATOM 1752 N N . ASN A 1 221 ? 5.791 -20.056 -5.245 1.00 94.06 221 ASN A N 1
ATOM 1753 C CA . ASN A 1 221 ? 4.752 -20.127 -4.212 1.00 94.06 221 ASN A CA 1
ATOM 1754 C C . ASN A 1 221 ? 3.571 -21.002 -4.671 1.00 94.06 221 ASN A C 1
ATOM 1756 O O . ASN A 1 221 ? 2.410 -20.658 -4.446 1.00 94.06 221 ASN A O 1
ATOM 1760 N N . ALA A 1 222 ? 3.875 -22.132 -5.320 1.00 96.62 222 ALA A N 1
ATOM 1761 C CA . ALA A 1 222 ? 2.896 -23.027 -5.945 1.00 96.62 222 ALA A CA 1
ATOM 1762 C C . ALA A 1 222 ? 1.888 -23.670 -4.968 1.00 96.62 222 ALA A C 1
ATOM 1764 O O . ALA A 1 222 ? 0.852 -24.168 -5.404 1.00 96.62 222 ALA A O 1
ATOM 1765 N N . ASP A 1 223 ? 2.166 -23.631 -3.661 1.00 95.75 223 ASP A N 1
ATOM 1766 C CA . ASP A 1 223 ? 1.252 -24.105 -2.613 1.00 95.75 223 ASP A CA 1
ATOM 1767 C C . ASP A 1 223 ? 0.018 -23.200 -2.434 1.00 95.75 223 ASP A C 1
ATOM 1769 O O . ASP A 1 223 ? -0.952 -23.590 -1.782 1.00 95.75 223 ASP A O 1
ATOM 1773 N N . TYR A 1 224 ? 0.032 -21.996 -3.013 1.00 95.62 224 TYR A N 1
ATOM 1774 C CA . TYR A 1 224 ? -1.096 -21.071 -2.998 1.00 95.62 224 TYR A CA 1
ATOM 1775 C C . TYR A 1 224 ? -1.831 -21.041 -4.345 1.00 95.62 224 TYR A C 1
ATOM 1777 O O . TYR A 1 224 ? -1.207 -21.191 -5.400 1.00 95.62 224 TYR A O 1
ATOM 1785 N N . PRO A 1 225 ? -3.147 -20.747 -4.350 1.00 97.12 225 PRO A N 1
ATOM 1786 C CA . PRO A 1 225 ? -3.860 -20.418 -5.578 1.00 97.12 225 PRO A CA 1
ATOM 1787 C C . PRO A 1 225 ? -3.139 -19.320 -6.390 1.00 97.12 225 PRO A C 1
ATOM 1789 O O . PRO A 1 225 ? -2.618 -18.371 -5.797 1.00 97.12 225 PRO A O 1
ATOM 1792 N N . PRO A 1 226 ? -3.125 -19.375 -7.739 1.00 96.94 226 PRO A N 1
ATOM 1793 C CA . PRO A 1 226 ? -2.376 -18.419 -8.570 1.00 96.94 226 PRO A CA 1
ATOM 1794 C C . PRO A 1 226 ? -2.798 -16.951 -8.438 1.00 96.94 226 PRO A C 1
ATOM 1796 O O . PRO A 1 226 ? -2.099 -16.058 -8.930 1.00 96.94 226 PRO A O 1
ATOM 1799 N N . ASP A 1 227 ? -3.974 -16.712 -7.872 1.00 96.44 227 ASP A N 1
ATOM 1800 C CA . ASP A 1 227 ? -4.556 -15.410 -7.597 1.00 96.44 227 ASP A CA 1
ATOM 1801 C C . ASP A 1 227 ? -4.556 -15.069 -6.102 1.00 96.44 227 ASP A C 1
ATOM 1803 O O . ASP A 1 227 ? -5.127 -14.047 -5.749 1.00 96.44 227 ASP A O 1
ATOM 1807 N N . HIS A 1 228 ? -3.930 -15.867 -5.233 1.00 97.50 228 HIS A N 1
ATOM 1808 C CA . HIS A 1 228 ? -3.884 -15.643 -3.787 1.00 97.50 228 HIS A CA 1
ATOM 1809 C C . HIS A 1 228 ? -3.111 -14.358 -3.419 1.00 97.50 228 HIS A C 1
ATOM 1811 O O . HIS A 1 228 ? -2.089 -14.063 -4.050 1.00 97.50 228 HIS A O 1
ATOM 1817 N N . PRO A 1 229 ? -3.499 -13.620 -2.360 1.00 96.94 229 PRO A N 1
ATOM 1818 C CA . PRO A 1 229 ? -2.792 -12.415 -1.914 1.00 96.94 229 PRO A CA 1
ATOM 1819 C C . PRO A 1 229 ? -1.285 -12.587 -1.703 1.00 96.94 229 PRO A C 1
ATOM 1821 O O . PRO A 1 229 ? -0.507 -11.716 -2.082 1.00 96.94 229 PRO A O 1
ATOM 1824 N N . VAL A 1 230 ? -0.852 -13.728 -1.158 1.00 96.38 230 VAL A N 1
ATOM 1825 C CA . VAL A 1 230 ? 0.580 -14.026 -0.953 1.00 96.38 230 VAL A CA 1
ATOM 1826 C C . VAL A 1 230 ? 1.345 -14.067 -2.279 1.00 96.38 230 VAL A C 1
ATOM 1828 O O . VAL A 1 230 ? 2.455 -13.546 -2.356 1.00 96.38 230 VAL A O 1
ATOM 1831 N N . VAL A 1 231 ? 0.746 -14.615 -3.341 1.00 97.88 231 VAL A N 1
ATOM 1832 C CA . VAL A 1 231 ? 1.363 -14.653 -4.676 1.00 97.88 231 VAL A CA 1
ATOM 1833 C C . VAL A 1 231 ? 1.546 -13.234 -5.215 1.00 97.88 231 VAL A C 1
ATOM 1835 O O . VAL A 1 231 ? 2.604 -12.905 -5.753 1.00 97.88 231 VAL A O 1
ATOM 1838 N N . PHE A 1 232 ? 0.567 -12.349 -5.029 1.00 98.06 232 PHE A N 1
ATOM 1839 C CA . PHE A 1 232 ? 0.739 -10.948 -5.408 1.00 98.06 232 PHE A CA 1
ATOM 1840 C C . PHE A 1 232 ? 1.786 -10.242 -4.538 1.00 98.06 232 PHE A C 1
ATOM 1842 O O . PHE A 1 232 ? 2.672 -9.601 -5.090 1.00 98.06 232 PHE A O 1
ATOM 1849 N N . ALA A 1 233 ? 1.785 -10.430 -3.216 1.00 97.00 233 ALA A N 1
ATOM 1850 C CA . ALA A 1 233 ? 2.795 -9.842 -2.329 1.00 97.00 233 ALA A CA 1
ATOM 1851 C C . ALA A 1 233 ? 4.227 -10.235 -2.736 1.00 97.00 233 ALA A C 1
ATOM 1853 O O . ALA A 1 233 ? 5.127 -9.398 -2.792 1.00 97.00 233 ALA A O 1
ATOM 1854 N N . ARG A 1 234 ? 4.435 -11.503 -3.104 1.00 97.06 234 ARG A N 1
ATOM 1855 C CA . ARG A 1 234 ? 5.716 -12.005 -3.624 1.00 97.06 234 ARG A CA 1
ATOM 1856 C C . ARG A 1 234 ? 6.045 -11.486 -5.027 1.00 97.06 234 ARG A C 1
ATOM 1858 O O . ARG A 1 234 ? 7.217 -11.301 -5.348 1.00 97.06 234 ARG A O 1
ATOM 1865 N N . ALA A 1 235 ? 5.040 -11.165 -5.840 1.00 97.69 235 ALA A N 1
ATOM 1866 C CA . ALA A 1 235 ? 5.257 -10.450 -7.094 1.00 97.69 235 ALA A CA 1
ATOM 1867 C C . ALA A 1 235 ? 5.709 -8.996 -6.850 1.00 97.69 235 ALA A C 1
ATOM 1869 O O . ALA A 1 235 ? 6.584 -8.526 -7.566 1.00 97.69 235 ALA A O 1
ATOM 1870 N N . PHE A 1 236 ? 5.209 -8.310 -5.814 1.00 96.62 236 PHE A N 1
ATOM 1871 C CA . PHE A 1 236 ? 5.712 -6.985 -5.407 1.00 96.62 236 PHE A CA 1
ATOM 1872 C C . PHE A 1 236 ? 7.159 -7.042 -4.895 1.00 96.62 236 PHE A C 1
ATOM 1874 O O . PHE A 1 236 ? 7.967 -6.192 -5.259 1.00 96.62 236 PHE A O 1
ATOM 1881 N N . VAL A 1 237 ? 7.520 -8.081 -4.132 1.00 95.88 237 VAL A N 1
ATOM 1882 C CA . VAL A 1 237 ? 8.926 -8.366 -3.769 1.00 95.88 237 VAL A CA 1
ATOM 1883 C C . VAL A 1 237 ? 9.790 -8.477 -5.024 1.00 95.88 237 VAL A C 1
ATOM 1885 O O . VAL A 1 237 ? 10.831 -7.833 -5.124 1.00 95.88 237 VAL A O 1
ATOM 1888 N N . SER A 1 238 ? 9.333 -9.257 -6.008 1.00 95.56 238 SER A N 1
ATOM 1889 C CA . SER A 1 238 ? 10.029 -9.399 -7.286 1.00 95.56 238 SER A CA 1
ATOM 1890 C C . SER A 1 238 ? 10.082 -8.105 -8.097 1.00 95.56 238 SER A C 1
ATOM 1892 O O . SER A 1 238 ? 11.026 -7.930 -8.867 1.00 95.56 238 SER A O 1
ATOM 1894 N N . TYR A 1 239 ? 9.074 -7.247 -7.986 1.00 96.12 239 TYR A N 1
ATOM 1895 C CA . TYR A 1 239 ? 9.022 -5.977 -8.697 1.00 96.12 239 TYR A CA 1
ATOM 1896 C C . TYR A 1 239 ? 10.102 -5.025 -8.175 1.00 96.12 239 TYR A C 1
ATOM 1898 O O . TYR A 1 239 ? 10.883 -4.502 -8.963 1.00 96.12 239 TYR A O 1
ATOM 1906 N N . ASN A 1 240 ? 10.211 -4.908 -6.848 1.00 94.50 240 ASN A N 1
ATOM 1907 C CA . ASN A 1 240 ? 11.177 -4.043 -6.173 1.00 94.50 240 ASN A CA 1
ATOM 1908 C C . ASN A 1 240 ? 12.622 -4.576 -6.230 1.00 94.50 240 ASN A C 1
ATOM 1910 O O . ASN A 1 240 ? 13.541 -3.829 -6.548 1.00 94.50 240 ASN A O 1
ATOM 1914 N N . ALA A 1 241 ? 12.837 -5.861 -5.928 1.00 92.62 241 ALA A N 1
ATOM 1915 C CA . ALA A 1 241 ? 14.182 -6.431 -5.769 1.00 92.62 241 ALA A CA 1
ATOM 1916 C C . ALA A 1 241 ? 14.658 -7.283 -6.958 1.00 92.62 241 ALA A C 1
ATOM 1918 O O . ALA A 1 241 ? 15.808 -7.720 -6.995 1.00 92.62 241 ALA A O 1
ATOM 1919 N N . GLY A 1 242 ? 13.787 -7.537 -7.935 1.00 93.75 242 GLY A N 1
ATOM 1920 C CA . GLY A 1 242 ? 14.047 -8.430 -9.063 1.00 93.75 242 GLY A CA 1
ATOM 1921 C C . GLY A 1 242 ? 13.531 -9.864 -8.856 1.00 93.75 242 GLY A C 1
ATOM 1922 O O . GLY A 1 242 ? 13.291 -10.306 -7.729 1.00 93.75 242 GLY A O 1
ATOM 1923 N N . PRO A 1 243 ? 13.365 -10.639 -9.947 1.00 93.12 243 PRO A N 1
ATOM 1924 C CA . PRO A 1 243 ? 12.702 -11.948 -9.935 1.00 93.12 243 PRO A CA 1
ATOM 1925 C C . PRO A 1 243 ? 13.355 -12.993 -9.032 1.00 93.12 243 PRO A C 1
ATOM 1927 O O . PRO A 1 243 ? 12.648 -13.822 -8.464 1.00 93.12 243 PRO A O 1
ATOM 1930 N N . GLY A 1 244 ? 14.673 -12.926 -8.827 1.00 91.56 244 GLY A N 1
ATOM 1931 C CA . GLY A 1 244 ? 15.390 -13.861 -7.954 1.00 91.56 244 GLY A CA 1
ATOM 1932 C C . GLY A 1 244 ? 14.957 -13.822 -6.483 1.00 91.56 244 GLY A C 1
ATOM 1933 O O . GLY A 1 244 ? 15.241 -14.760 -5.747 1.00 91.56 244 GLY A O 1
ATOM 1934 N N . PHE A 1 245 ? 14.250 -12.773 -6.048 1.00 94.00 245 PHE A N 1
ATOM 1935 C CA . PHE A 1 245 ? 13.804 -12.619 -4.661 1.00 94.00 245 PHE A CA 1
ATOM 1936 C C . PHE A 1 245 ? 12.386 -13.143 -4.397 1.00 94.00 245 PHE A C 1
ATOM 1938 O O . PHE A 1 245 ? 11.983 -13.230 -3.237 1.00 94.00 245 PHE A O 1
ATOM 1945 N N . ALA A 1 246 ? 11.625 -13.533 -5.426 1.00 92.75 246 ALA A N 1
ATOM 1946 C CA . ALA A 1 246 ? 10.236 -13.974 -5.254 1.00 92.75 246 ALA A CA 1
ATOM 1947 C C . ALA A 1 246 ? 10.099 -15.216 -4.347 1.00 92.75 246 ALA A C 1
ATOM 1949 O O . ALA A 1 246 ? 9.139 -15.314 -3.580 1.00 92.75 246 ALA A O 1
ATOM 1950 N N . GLY A 1 247 ? 11.062 -16.141 -4.427 1.00 91.31 247 GLY A N 1
ATOM 1951 C CA . GLY A 1 247 ? 11.125 -17.367 -3.620 1.00 91.31 247 GLY A CA 1
ATOM 1952 C C . GLY A 1 247 ? 12.025 -17.274 -2.386 1.00 91.31 247 GLY A C 1
ATOM 1953 O O . GLY A 1 247 ? 12.124 -18.229 -1.618 1.00 91.31 247 GLY A O 1
ATOM 1954 N N . ALA A 1 248 ? 12.695 -16.138 -2.165 1.00 93.12 248 ALA A N 1
ATOM 1955 C CA . ALA A 1 248 ? 13.601 -16.002 -1.033 1.00 93.12 248 ALA A CA 1
ATOM 1956 C C . ALA A 1 248 ? 12.828 -16.016 0.307 1.00 93.12 248 ALA A C 1
ATOM 1958 O O . ALA A 1 248 ? 11.727 -15.444 0.398 1.00 93.12 248 ALA A O 1
ATOM 1959 N N . PRO A 1 249 ? 13.389 -16.626 1.373 1.00 91.94 249 PRO A N 1
ATOM 1960 C CA . PRO A 1 249 ? 12.839 -16.507 2.720 1.00 91.94 249 PRO A CA 1
ATOM 1961 C C . PRO A 1 249 ? 12.659 -15.033 3.090 1.00 91.94 249 PRO A C 1
ATOM 1963 O O . PRO A 1 249 ? 13.492 -14.192 2.752 1.00 91.94 249 PRO A O 1
ATOM 1966 N N . PHE A 1 250 ? 11.533 -14.708 3.719 1.00 86.44 250 PHE A N 1
ATOM 1967 C CA . PHE A 1 250 ? 11.116 -13.318 3.909 1.00 86.44 250 PHE A CA 1
ATOM 1968 C C . PHE A 1 250 ? 12.086 -12.548 4.818 1.00 86.44 250 PHE A C 1
ATOM 1970 O O . PHE A 1 250 ? 12.450 -11.418 4.520 1.00 86.44 250 PHE A O 1
ATOM 1977 N N . GLU A 1 251 ? 12.586 -13.201 5.861 1.00 86.31 251 GLU A N 1
ATOM 1978 C CA . GLU A 1 251 ? 13.617 -12.723 6.779 1.00 86.31 251 GLU A CA 1
ATOM 1979 C C . GLU A 1 251 ? 14.960 -12.409 6.102 1.00 86.31 251 GLU A C 1
ATOM 1981 O O . GLU A 1 251 ? 15.716 -11.579 6.607 1.00 86.31 251 GLU A O 1
ATOM 1986 N N . ASN A 1 252 ? 15.232 -13.033 4.951 1.00 90.06 252 ASN A N 1
ATOM 1987 C CA . ASN A 1 252 ? 16.457 -12.840 4.175 1.00 90.06 252 ASN A CA 1
ATOM 1988 C C . ASN A 1 252 ? 16.325 -11.730 3.123 1.00 90.06 252 ASN A C 1
ATOM 1990 O O . ASN A 1 252 ? 17.312 -11.381 2.474 1.00 90.06 252 ASN A O 1
ATOM 1994 N N . LEU A 1 253 ? 15.124 -11.182 2.920 1.00 88.50 253 LEU A N 1
ATOM 1995 C CA . LEU A 1 253 ? 14.920 -10.070 1.997 1.00 88.50 253 LEU A CA 1
ATOM 1996 C C . LEU A 1 253 ? 15.519 -8.773 2.567 1.00 88.50 253 LEU A C 1
ATOM 1998 O O . LEU A 1 253 ? 15.517 -8.573 3.786 1.00 88.50 253 LEU A O 1
ATOM 2002 N N . PRO A 1 254 ? 15.964 -7.833 1.717 1.00 88.19 254 PRO A N 1
ATOM 2003 C CA . PRO A 1 254 ? 16.289 -6.484 2.165 1.00 88.19 254 PRO A CA 1
ATOM 2004 C C . PRO A 1 254 ? 15.100 -5.834 2.903 1.00 88.19 254 PRO A C 1
ATOM 2006 O O . PRO A 1 254 ? 13.953 -6.053 2.505 1.00 88.19 254 PRO A O 1
ATOM 2009 N N . PRO A 1 255 ? 15.333 -5.011 3.946 1.00 84.12 255 PRO A N 1
ATOM 2010 C CA . PRO A 1 255 ? 14.256 -4.387 4.720 1.00 84.12 255 PRO A CA 1
ATOM 2011 C C . PRO A 1 255 ? 13.232 -3.625 3.872 1.00 84.12 255 PRO A C 1
ATOM 2013 O O . PRO A 1 255 ? 12.036 -3.745 4.111 1.00 84.12 255 PRO A O 1
ATOM 2016 N N . GLU A 1 256 ? 13.689 -2.874 2.866 1.00 83.81 256 GLU A N 1
ATOM 2017 C CA . GLU A 1 256 ? 12.811 -2.163 1.931 1.00 83.81 256 GLU A CA 1
ATOM 2018 C C . GLU A 1 256 ? 11.877 -3.133 1.198 1.00 83.81 256 GLU A C 1
ATOM 2020 O O . GLU A 1 256 ? 10.664 -2.955 1.194 1.00 83.81 256 GLU A O 1
ATOM 2025 N N . THR A 1 257 ? 12.418 -4.228 0.676 1.00 89.25 257 THR A N 1
ATOM 2026 C CA . THR A 1 257 ? 11.655 -5.250 -0.043 1.00 89.25 257 THR A CA 1
ATOM 2027 C C . THR A 1 257 ? 10.642 -5.975 0.851 1.00 89.25 257 THR A C 1
ATOM 2029 O O . THR A 1 257 ? 9.546 -6.303 0.395 1.00 89.25 257 THR A O 1
ATOM 2032 N N . GLN A 1 258 ? 10.962 -6.197 2.131 1.00 88.06 258 GLN A N 1
ATOM 2033 C CA . GLN A 1 258 ? 9.999 -6.735 3.103 1.00 88.06 258 GLN A CA 1
ATOM 2034 C C . GLN A 1 258 ? 8.812 -5.781 3.292 1.00 88.06 258 GLN A C 1
ATOM 2036 O O . GLN A 1 258 ? 7.658 -6.212 3.264 1.00 88.06 258 GLN A O 1
ATOM 2041 N N . LEU A 1 259 ? 9.086 -4.475 3.394 1.00 84.88 259 LEU A N 1
ATOM 2042 C CA . LEU A 1 259 ? 8.044 -3.457 3.506 1.00 84.88 259 LEU A CA 1
ATOM 2043 C C . LEU A 1 259 ? 7.113 -3.459 2.288 1.00 84.88 259 LEU A C 1
ATOM 2045 O O . LEU A 1 259 ? 5.904 -3.372 2.470 1.00 84.88 259 LEU A O 1
ATOM 2049 N N . TYR A 1 260 ? 7.624 -3.616 1.064 1.00 88.88 260 TYR A N 1
ATOM 2050 C CA . TYR A 1 260 ? 6.780 -3.673 -0.142 1.00 88.88 260 TYR A CA 1
ATOM 2051 C C . TYR A 1 260 ? 5.685 -4.747 -0.051 1.00 88.88 260 TYR A C 1
ATOM 2053 O O . TYR A 1 260 ? 4.520 -4.474 -0.355 1.00 88.88 260 TYR A O 1
ATOM 2061 N N . ALA A 1 261 ? 6.034 -5.949 0.414 1.00 91.38 261 ALA A N 1
ATOM 2062 C CA . ALA A 1 261 ? 5.069 -7.030 0.609 1.00 91.38 261 ALA A CA 1
ATOM 2063 C C . ALA A 1 261 ? 4.039 -6.690 1.698 1.00 91.38 261 ALA A C 1
ATOM 2065 O O . ALA A 1 261 ? 2.834 -6.844 1.485 1.00 91.38 261 ALA A O 1
ATOM 2066 N N . ASP A 1 262 ? 4.508 -6.194 2.847 1.00 89.31 262 ASP A N 1
ATOM 2067 C CA . ASP A 1 262 ? 3.648 -5.811 3.968 1.00 89.31 262 ASP A CA 1
ATOM 2068 C C . ASP A 1 262 ? 2.664 -4.708 3.564 1.00 89.31 262 ASP A C 1
ATOM 2070 O O . ASP A 1 262 ? 1.474 -4.776 3.878 1.00 89.31 262 ASP A O 1
ATOM 2074 N N . HIS A 1 263 ? 3.133 -3.689 2.842 1.00 88.31 263 HIS A N 1
ATOM 2075 C CA . HIS A 1 263 ? 2.288 -2.590 2.387 1.00 88.31 263 HIS A CA 1
ATOM 2076 C C . HIS A 1 263 ? 1.240 -3.050 1.396 1.00 88.31 263 HIS A C 1
ATOM 2078 O O . HIS A 1 263 ? 0.078 -2.674 1.555 1.00 88.31 263 HIS A O 1
ATOM 2084 N N . PHE A 1 264 ? 1.604 -3.912 0.448 1.00 92.88 264 PHE A N 1
ATOM 2085 C CA . PHE A 1 264 ? 0.634 -4.518 -0.450 1.00 92.88 264 PHE A CA 1
ATOM 2086 C C . PHE A 1 264 ? -0.509 -5.198 0.326 1.00 92.88 264 PHE A C 1
ATOM 2088 O O . PHE A 1 264 ? -1.676 -4.867 0.111 1.00 92.88 264 PHE 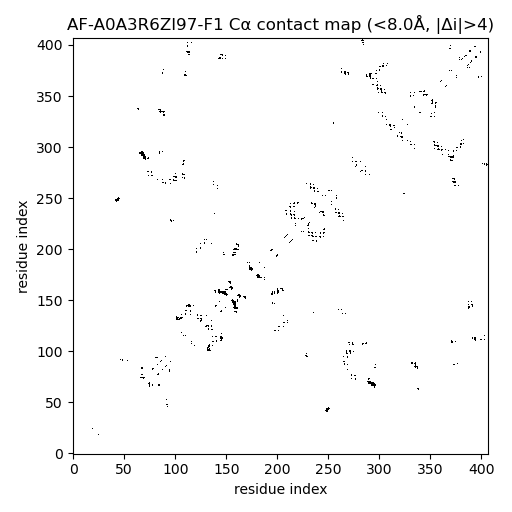A O 1
ATOM 2095 N N . ILE A 1 265 ? -0.199 -6.070 1.292 1.00 94.06 265 ILE A N 1
ATOM 2096 C CA . ILE A 1 265 ? -1.235 -6.757 2.081 1.00 94.06 265 ILE A CA 1
ATOM 2097 C C . ILE A 1 265 ? -2.064 -5.762 2.910 1.00 94.06 265 ILE A C 1
ATOM 2099 O O . ILE A 1 265 ? -3.285 -5.889 2.984 1.00 94.06 265 ILE A O 1
ATOM 2103 N N . ARG A 1 266 ? -1.452 -4.723 3.488 1.00 90.44 266 ARG A N 1
ATOM 2104 C CA . ARG A 1 266 ? -2.178 -3.671 4.229 1.00 90.44 266 ARG A CA 1
ATOM 2105 C C . ARG A 1 266 ? -3.183 -2.910 3.363 1.00 90.44 266 ARG A C 1
ATOM 2107 O O . ARG A 1 266 ? -4.260 -2.553 3.852 1.00 90.44 266 ARG A O 1
ATOM 2114 N N . PHE A 1 267 ? -2.858 -2.669 2.090 1.00 91.50 267 PHE A N 1
ATOM 2115 C CA . PHE A 1 267 ? -3.825 -2.126 1.135 1.00 91.50 267 PHE A CA 1
ATOM 2116 C C . PHE A 1 267 ? -4.995 -3.081 0.949 1.00 91.50 267 PHE A C 1
ATOM 2118 O O . PHE A 1 267 ? -6.137 -2.641 1.044 1.00 91.50 267 PHE A O 1
ATOM 2125 N N . LEU A 1 268 ? -4.727 -4.376 0.776 1.00 94.38 268 LEU A N 1
ATOM 2126 C CA . LEU A 1 268 ? -5.778 -5.377 0.612 1.00 94.38 268 LEU A CA 1
ATOM 2127 C C . LEU A 1 268 ? -6.738 -5.436 1.805 1.00 94.38 268 LEU A C 1
ATOM 2129 O O . LEU A 1 268 ? -7.947 -5.493 1.600 1.00 94.38 268 LEU A O 1
ATOM 2133 N N . VAL A 1 269 ? -6.225 -5.336 3.036 1.00 95.00 269 VAL A N 1
ATOM 2134 C CA . VAL A 1 269 ? -7.068 -5.269 4.243 1.00 95.00 269 VAL A CA 1
ATOM 2135 C C . VAL A 1 269 ? -8.016 -4.070 4.182 1.00 95.00 269 VAL A C 1
ATOM 2137 O O . VAL A 1 269 ? -9.186 -4.188 4.531 1.00 95.00 269 VAL A O 1
ATOM 2140 N N . THR A 1 270 ? -7.546 -2.913 3.704 1.00 94.56 270 THR A N 1
ATOM 2141 C CA . THR A 1 270 ? -8.429 -1.747 3.566 1.00 94.56 270 THR A CA 1
ATOM 2142 C C . THR A 1 270 ? -9.409 -1.895 2.399 1.00 94.56 270 THR A C 1
ATOM 2144 O O . THR A 1 270 ? -10.563 -1.489 2.533 1.00 94.56 270 THR A O 1
ATOM 2147 N N . LEU A 1 271 ? -8.973 -2.471 1.271 1.00 95.38 271 LEU A N 1
ATOM 2148 C CA . LEU A 1 271 ? -9.840 -2.738 0.118 1.00 95.38 271 LEU A CA 1
ATOM 2149 C C . LEU A 1 271 ? -11.027 -3.613 0.528 1.00 95.38 271 LEU A C 1
ATOM 2151 O O . LEU A 1 271 ? -12.147 -3.330 0.122 1.00 95.38 271 LEU A O 1
ATOM 2155 N N . GLU A 1 272 ? -10.796 -4.612 1.381 1.00 97.19 272 GLU A N 1
ATOM 2156 C CA . GLU A 1 272 ? -11.835 -5.525 1.863 1.00 97.19 272 GLU A CA 1
ATOM 2157 C C . GLU A 1 272 ? -12.963 -4.792 2.604 1.00 97.19 272 GLU A C 1
ATOM 2159 O O . GLU A 1 272 ? -14.141 -4.975 2.307 1.00 97.19 272 GLU A O 1
ATOM 2164 N N . ILE A 1 273 ? -12.612 -3.884 3.517 1.00 96.88 273 ILE A N 1
ATOM 2165 C CA . ILE A 1 273 ? -13.597 -3.087 4.266 1.00 96.88 273 ILE A CA 1
ATOM 2166 C C . ILE A 1 273 ? -14.302 -2.096 3.331 1.00 96.88 273 ILE A C 1
ATOM 2168 O O . ILE A 1 273 ? -15.517 -1.917 3.405 1.00 96.88 273 ILE A O 1
ATOM 2172 N N . ALA A 1 274 ? -13.548 -1.464 2.428 1.00 96.38 274 ALA A N 1
ATOM 2173 C CA . ALA A 1 274 ? -14.081 -0.505 1.466 1.00 96.38 274 ALA A CA 1
ATOM 2174 C C . ALA A 1 274 ? -15.106 -1.139 0.515 1.00 96.38 274 ALA A C 1
ATOM 2176 O O . ALA A 1 274 ? -16.147 -0.539 0.250 1.00 96.38 274 ALA A O 1
ATOM 2177 N N . GLN A 1 275 ? -14.831 -2.352 0.036 1.00 97.50 275 GLN A N 1
ATOM 2178 C CA . GLN A 1 275 ? -15.737 -3.095 -0.832 1.00 97.50 275 GLN A CA 1
ATOM 2179 C C . GLN A 1 275 ? -17.034 -3.454 -0.107 1.00 97.50 275 GLN A C 1
ATOM 2181 O O . GLN A 1 275 ? -18.114 -3.187 -0.624 1.00 97.50 275 GLN A O 1
ATOM 2186 N N . LYS A 1 276 ? -16.951 -3.956 1.128 1.00 97.62 276 LYS A N 1
ATOM 2187 C CA . LYS A 1 276 ? -18.144 -4.272 1.928 1.00 97.62 276 LYS A CA 1
ATOM 2188 C C . LYS A 1 276 ? -18.994 -3.033 2.228 1.00 97.62 276 LYS A C 1
ATOM 2190 O O . LYS A 1 276 ? -20.219 -3.102 2.196 1.00 97.62 276 LYS A O 1
ATOM 2195 N N . LEU A 1 277 ? -18.373 -1.873 2.461 1.00 97.44 277 LEU A N 1
ATOM 2196 C CA . LEU A 1 277 ? -19.101 -0.601 2.577 1.00 97.44 277 LEU A CA 1
ATOM 2197 C C . LEU A 1 277 ? -19.819 -0.238 1.267 1.00 97.44 277 LEU A C 1
ATOM 2199 O O . LEU A 1 277 ? -20.982 0.168 1.293 1.00 97.44 277 LEU A O 1
ATOM 2203 N N . ARG A 1 278 ? -19.151 -0.412 0.118 1.00 97.25 278 ARG A N 1
ATOM 2204 C CA . ARG A 1 278 ? -19.747 -0.187 -1.208 1.00 97.25 278 ARG A CA 1
ATOM 2205 C C . ARG A 1 278 ? -20.948 -1.101 -1.454 1.00 97.25 278 ARG A C 1
ATOM 2207 O O . ARG A 1 278 ? -21.979 -0.625 -1.918 1.00 97.25 278 ARG A O 1
ATOM 2214 N N . GLU A 1 279 ? -20.855 -2.377 -1.089 1.00 97.25 279 GLU A N 1
ATOM 2215 C CA . GLU A 1 279 ? -21.954 -3.351 -1.184 1.00 97.25 279 GLU A CA 1
ATOM 2216 C C . GLU A 1 279 ? -23.161 -2.968 -0.316 1.00 97.25 279 GLU A C 1
ATOM 2218 O O . GLU A 1 279 ? -24.303 -3.245 -0.684 1.00 97.25 279 GLU A O 1
ATOM 2223 N N . LYS A 1 280 ? -22.933 -2.251 0.793 1.00 97.75 280 LYS A N 1
ATOM 2224 C CA . LYS A 1 280 ? -23.991 -1.637 1.615 1.00 97.75 280 LYS A CA 1
ATOM 2225 C C . LYS A 1 280 ? -24.518 -0.306 1.059 1.00 97.75 280 LYS A C 1
ATOM 2227 O O . LYS A 1 280 ? -25.320 0.359 1.712 1.00 97.75 280 LYS A O 1
ATOM 2232 N N . GLY A 1 281 ? -24.103 0.088 -0.145 1.00 97.38 281 GLY A N 1
ATOM 2233 C CA . GLY A 1 281 ? -24.599 1.267 -0.857 1.00 97.38 281 GLY A CA 1
ATOM 2234 C C . GLY A 1 281 ? -23.877 2.573 -0.521 1.00 97.38 281 GLY A C 1
ATOM 2235 O O . GLY A 1 281 ? -24.399 3.646 -0.826 1.00 97.38 281 GLY A O 1
ATOM 2236 N N . TYR A 1 282 ? -22.699 2.520 0.107 1.00 96.81 282 TYR A N 1
ATOM 2237 C CA . TYR A 1 282 ? -21.915 3.727 0.369 1.00 96.81 282 TYR A CA 1
ATOM 2238 C C . TYR A 1 282 ? -21.310 4.254 -0.938 1.00 96.81 282 TYR A C 1
ATOM 2240 O O . TYR A 1 282 ? -20.668 3.517 -1.685 1.00 96.81 282 TYR A O 1
ATOM 2248 N N . SER A 1 283 ? -21.465 5.555 -1.184 1.00 94.25 283 SER A N 1
ATOM 2249 C CA . SER A 1 283 ? -20.744 6.260 -2.251 1.00 94.25 283 SER A CA 1
ATOM 2250 C C . SER A 1 283 ? -19.249 6.381 -1.944 1.00 94.25 283 SER A C 1
ATOM 2252 O O . SER A 1 283 ? -18.834 6.320 -0.784 1.00 94.25 283 SER A O 1
ATOM 2254 N N . ASP A 1 284 ? -18.434 6.636 -2.971 1.00 92.12 284 ASP A N 1
ATOM 2255 C CA . ASP A 1 284 ? -16.981 6.767 -2.822 1.00 92.12 284 ASP A CA 1
ATOM 2256 C C . ASP A 1 284 ? -16.560 7.779 -1.720 1.00 92.12 284 ASP A C 1
ATOM 2258 O O . ASP A 1 284 ? -15.768 7.406 -0.848 1.00 92.12 284 ASP A O 1
ATOM 2262 N N . PRO A 1 285 ? -17.132 9.004 -1.626 1.00 89.62 285 PRO A N 1
ATOM 2263 C CA . PRO A 1 285 ? -16.822 9.916 -0.519 1.00 89.62 285 PRO A CA 1
ATOM 2264 C C . PRO A 1 285 ? -17.272 9.409 0.857 1.00 89.62 285 PRO A C 1
ATOM 2266 O O . PRO A 1 285 ? -16.610 9.678 1.863 1.00 89.62 285 PRO A O 1
ATOM 2269 N N . GLN A 1 286 ? -18.392 8.679 0.928 1.00 92.94 286 GLN A N 1
ATOM 2270 C CA . GLN A 1 286 ? -18.857 8.081 2.182 1.00 92.94 286 GLN A CA 1
ATOM 2271 C C . GLN A 1 286 ? -17.906 6.978 2.649 1.00 92.94 286 GLN A C 1
ATOM 2273 O O . GLN A 1 286 ? -17.619 6.923 3.842 1.00 92.94 286 GLN A O 1
ATOM 2278 N N . ILE A 1 287 ? -17.374 6.158 1.734 1.00 93.44 287 ILE A N 1
ATOM 2279 C CA . ILE A 1 287 ? -16.366 5.131 2.037 1.00 93.44 287 ILE A CA 1
ATOM 2280 C C . ILE A 1 287 ? -15.100 5.784 2.602 1.00 93.44 287 ILE A C 1
ATOM 2282 O O . ILE A 1 287 ? -14.650 5.417 3.687 1.00 93.44 287 ILE A O 1
ATOM 2286 N N . VAL A 1 288 ? -14.557 6.801 1.921 1.00 89.56 288 VAL A N 1
ATOM 2287 C CA . VAL A 1 288 ? -13.358 7.531 2.383 1.00 89.56 288 VAL A CA 1
ATOM 2288 C C . VAL A 1 288 ? -13.569 8.115 3.779 1.00 89.56 288 VAL A C 1
ATOM 2290 O O . VAL A 1 288 ? -12.703 8.010 4.648 1.00 89.56 288 VAL A O 1
ATOM 2293 N N . ASN A 1 289 ? -14.736 8.715 4.023 1.00 88.75 289 ASN A N 1
ATOM 2294 C CA . ASN A 1 289 ? -15.063 9.267 5.331 1.00 88.75 289 ASN A CA 1
ATOM 2295 C C . ASN A 1 289 ? -15.253 8.180 6.404 1.00 88.75 289 ASN A C 1
ATOM 2297 O O . ASN A 1 289 ? -14.840 8.375 7.547 1.00 88.75 289 ASN A O 1
ATOM 2301 N N . ALA A 1 290 ? -15.852 7.042 6.050 1.00 93.12 290 ALA A N 1
ATOM 2302 C CA . ALA A 1 290 ? -16.098 5.937 6.971 1.00 93.12 2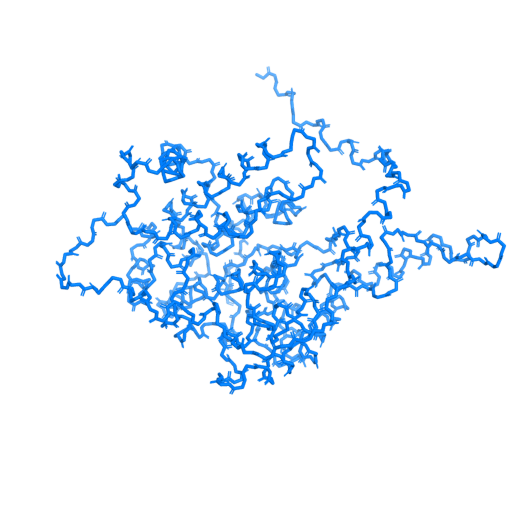90 ALA A CA 1
ATOM 2303 C C . ALA A 1 290 ? -14.799 5.265 7.444 1.00 93.12 290 ALA A C 1
ATOM 2305 O O . ALA A 1 290 ? -14.696 4.887 8.607 1.00 93.12 290 ALA A O 1
ATOM 2306 N N . LEU A 1 291 ? -13.777 5.209 6.586 1.00 92.19 291 LEU A N 1
ATOM 2307 C CA . LEU A 1 291 ? -12.470 4.609 6.885 1.00 92.19 291 LEU A CA 1
ATOM 2308 C C . LEU A 1 291 ? -11.521 5.527 7.686 1.00 92.19 291 LEU A C 1
ATOM 2310 O O . LEU A 1 291 ? -10.332 5.233 7.860 1.00 92.19 291 LEU A O 1
ATOM 2314 N N . ARG A 1 292 ? -12.013 6.656 8.208 1.00 89.00 292 ARG A N 1
ATOM 2315 C CA . ARG A 1 292 ? -11.248 7.514 9.126 1.00 89.00 292 ARG A CA 1
ATOM 2316 C C . ARG A 1 292 ? -11.080 6.844 10.490 1.00 89.00 292 ARG A C 1
ATOM 2318 O O . ARG A 1 292 ? -12.059 6.457 11.127 1.00 89.00 292 ARG A O 1
ATOM 2325 N N . SER A 1 293 ? -9.834 6.749 10.955 1.00 89.06 293 SER A N 1
ATOM 2326 C CA . SER A 1 293 ? -9.459 6.028 12.174 1.00 89.06 293 SER A CA 1
ATOM 2327 C C . SER A 1 293 ? -8.460 6.825 13.016 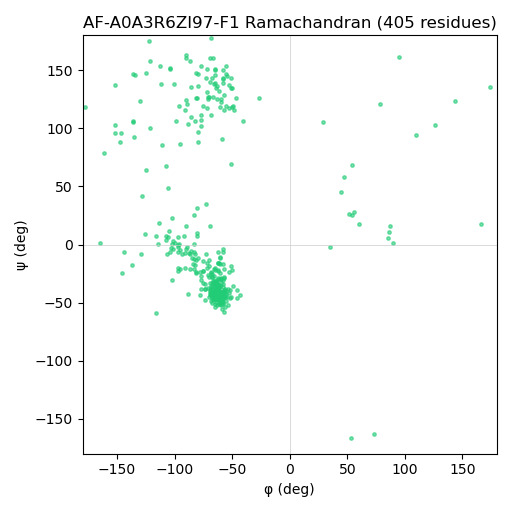1.00 89.06 293 SER A C 1
ATOM 2329 O O . SER A 1 293 ? -7.278 6.866 12.694 1.00 89.06 293 SER A O 1
ATOM 2331 N N . ASN A 1 294 ? -8.913 7.404 14.135 1.00 88.12 294 ASN A N 1
ATOM 2332 C CA . ASN A 1 294 ? -7.991 8.009 15.109 1.00 88.12 294 ASN A CA 1
ATOM 2333 C C . ASN A 1 294 ? -7.055 6.958 15.724 1.00 88.12 294 ASN A C 1
ATOM 2335 O O . ASN A 1 294 ? -5.919 7.269 16.065 1.00 88.12 294 ASN A O 1
ATOM 2339 N N . GLU A 1 295 ? -7.540 5.724 15.867 1.00 90.88 295 GLU A N 1
ATOM 2340 C CA . GLU A 1 295 ? -6.801 4.623 16.476 1.00 90.88 295 GLU A CA 1
ATOM 2341 C C . GLU A 1 295 ? -5.598 4.201 15.623 1.00 90.88 295 GLU A C 1
ATOM 2343 O O . GLU A 1 295 ? -4.469 4.138 16.114 1.00 90.88 295 GLU A O 1
ATOM 2348 N N . VAL A 1 296 ? -5.807 3.954 14.324 1.00 89.31 296 VAL A N 1
ATOM 2349 C CA . VAL A 1 296 ? -4.708 3.626 13.404 1.00 89.31 296 VAL A CA 1
ATOM 2350 C C . VAL A 1 296 ? -3.770 4.821 13.250 1.00 89.31 296 VAL A C 1
ATOM 2352 O O . VAL A 1 296 ? -2.557 4.620 13.207 1.00 89.31 296 VAL A O 1
ATOM 2355 N N . ASP A 1 297 ? -4.296 6.049 13.237 1.00 86.00 297 ASP A N 1
ATOM 2356 C CA . ASP A 1 297 ? -3.478 7.263 13.115 1.00 86.00 297 ASP A CA 1
ATOM 2357 C C . ASP A 1 297 ? -2.546 7.449 14.306 1.00 86.00 297 ASP A C 1
ATOM 2359 O O . ASP A 1 297 ? -1.355 7.708 14.128 1.00 86.00 297 ASP A O 1
ATOM 2363 N N . ALA A 1 298 ? -3.049 7.230 15.520 1.00 88.06 298 ALA A N 1
ATOM 2364 C CA . ALA A 1 298 ? -2.245 7.288 16.730 1.00 88.06 298 ALA A CA 1
ATOM 2365 C C . ALA A 1 298 ? -1.129 6.230 16.724 1.00 88.06 298 ALA A C 1
ATOM 2367 O O . ALA A 1 298 ? 0.020 6.528 17.064 1.00 88.06 298 ALA A O 1
ATOM 2368 N N . ARG A 1 299 ? -1.432 4.998 16.287 1.00 90.81 299 ARG A N 1
ATOM 2369 C CA . ARG A 1 299 ? -0.435 3.917 16.179 1.00 90.81 299 ARG A CA 1
ATOM 2370 C C . ARG A 1 299 ? 0.601 4.194 15.090 1.00 90.81 299 ARG A C 1
ATOM 2372 O O . ARG A 1 299 ? 1.795 4.008 15.323 1.00 90.81 299 ARG A O 1
ATOM 2379 N N . ALA A 1 300 ? 0.174 4.673 13.923 1.00 87.56 300 ALA A N 1
ATOM 2380 C CA . ALA A 1 300 ? 1.067 5.039 12.828 1.00 87.56 300 ALA A CA 1
ATOM 2381 C C . ALA A 1 300 ? 1.977 6.213 13.227 1.00 87.56 300 ALA A C 1
ATOM 2383 O O . ALA A 1 300 ? 3.184 6.176 12.983 1.00 87.56 300 ALA A O 1
ATOM 2384 N N . PHE A 1 301 ? 1.435 7.214 13.927 1.00 85.38 301 PHE A N 1
ATOM 2385 C CA . PHE A 1 301 ? 2.219 8.306 14.493 1.00 85.38 301 PHE A CA 1
ATOM 2386 C C . PHE A 1 301 ? 3.275 7.796 15.479 1.00 85.38 301 PHE A C 1
ATOM 2388 O O . PHE A 1 301 ? 4.446 8.161 15.358 1.00 85.38 301 PHE A O 1
ATOM 2395 N N . ALA A 1 302 ? 2.895 6.919 16.412 1.00 89.88 302 ALA A N 1
ATOM 2396 C CA . ALA A 1 302 ? 3.831 6.320 17.359 1.00 89.88 302 ALA A CA 1
ATOM 2397 C C . ALA A 1 302 ? 4.954 5.537 16.657 1.00 89.88 302 ALA A C 1
ATOM 2399 O O . ALA A 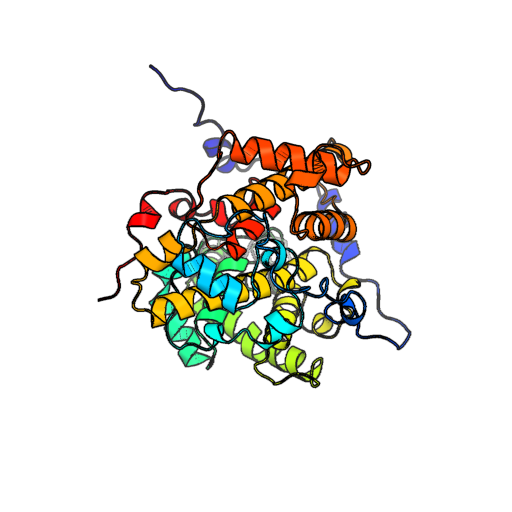1 302 ? 6.121 5.657 17.039 1.00 89.88 302 ALA A O 1
ATOM 2400 N N . LEU A 1 303 ? 4.627 4.789 15.595 1.00 88.75 303 LEU A N 1
ATOM 2401 C CA . LEU A 1 303 ? 5.611 4.079 14.776 1.00 88.75 303 LEU A CA 1
ATOM 2402 C C . LEU A 1 303 ? 6.605 5.040 14.112 1.00 88.75 303 LEU A C 1
ATOM 2404 O O . LEU A 1 303 ? 7.813 4.827 14.207 1.00 88.75 303 LEU A O 1
ATOM 2408 N N . ASN A 1 304 ? 6.111 6.121 13.503 1.00 85.75 304 ASN A N 1
ATOM 2409 C CA . ASN A 1 304 ? 6.957 7.146 12.890 1.00 85.75 304 ASN A CA 1
ATOM 2410 C C . ASN A 1 304 ? 7.914 7.769 13.920 1.00 85.75 304 ASN A C 1
ATOM 2412 O O . ASN A 1 304 ? 9.126 7.809 13.721 1.00 85.75 304 ASN A O 1
ATOM 2416 N N . GLN A 1 305 ? 7.391 8.190 15.078 1.00 86.31 305 GLN A N 1
ATOM 2417 C CA . GLN A 1 305 ? 8.214 8.775 16.142 1.00 86.31 305 GLN A CA 1
ATOM 2418 C C . GLN A 1 305 ? 9.276 7.794 16.666 1.00 86.31 305 GLN A C 1
ATOM 2420 O O . GLN A 1 305 ? 10.399 8.199 16.975 1.00 86.31 305 GLN A O 1
ATOM 2425 N N . TYR A 1 306 ? 8.952 6.501 16.750 1.00 89.44 306 TYR A N 1
ATOM 2426 C CA . TYR A 1 306 ? 9.924 5.465 17.092 1.00 89.44 306 TYR A CA 1
ATOM 2427 C C . TYR A 1 306 ? 11.053 5.370 16.059 1.00 89.44 306 TYR A C 1
ATOM 2429 O O . TYR A 1 306 ? 12.226 5.360 16.441 1.00 89.44 306 TYR A O 1
ATOM 2437 N N . ILE A 1 307 ? 10.715 5.356 14.769 1.00 84.38 307 ILE A N 1
ATOM 2438 C CA . ILE A 1 307 ? 11.687 5.283 13.672 1.00 84.38 307 ILE A CA 1
ATOM 2439 C C . ILE A 1 307 ? 12.594 6.519 13.654 1.00 84.38 307 ILE A C 1
ATOM 2441 O O . ILE A 1 307 ? 13.815 6.374 13.577 1.00 84.38 307 ILE A O 1
ATOM 2445 N N . GLU A 1 308 ? 12.039 7.723 13.811 1.00 82.69 308 GLU A N 1
ATOM 2446 C CA . GLU A 1 308 ? 12.826 8.965 13.839 1.00 82.69 308 GLU A CA 1
ATOM 2447 C C . GLU A 1 308 ? 13.792 9.027 15.028 1.00 82.69 308 GLU A C 1
ATOM 2449 O O . GLU A 1 308 ? 14.944 9.459 14.889 1.00 82.69 308 GLU A O 1
ATOM 2454 N N . ARG A 1 309 ? 13.381 8.523 16.200 1.00 87.81 309 ARG A N 1
ATOM 2455 C CA . ARG A 1 309 ? 14.299 8.374 17.338 1.00 87.81 309 ARG A CA 1
ATOM 2456 C C . ARG A 1 309 ? 15.431 7.410 17.015 1.00 87.81 309 ARG A C 1
ATOM 2458 O O . ARG A 1 309 ? 16.587 7.759 17.230 1.00 87.81 309 ARG A O 1
ATOM 2465 N N . LYS A 1 310 ? 15.127 6.240 16.443 1.00 86.62 310 LYS A N 1
ATOM 2466 C CA . LYS A 1 310 ? 16.150 5.250 16.061 1.00 86.62 310 LYS A CA 1
ATOM 2467 C C . LYS A 1 310 ? 17.129 5.795 15.024 1.00 86.62 310 LYS A C 1
ATOM 2469 O O . LYS A 1 310 ? 18.329 5.539 15.123 1.00 86.62 310 LYS A O 1
ATOM 2474 N N . ARG A 1 311 ? 16.636 6.596 14.079 1.00 80.31 311 ARG A N 1
ATOM 2475 C CA . ARG A 1 311 ? 17.455 7.314 13.097 1.00 80.31 311 ARG A CA 1
ATOM 2476 C C . ARG A 1 311 ? 18.402 8.305 13.777 1.00 80.31 311 ARG A C 1
ATOM 2478 O O . ARG A 1 311 ? 19.594 8.309 13.481 1.00 80.31 311 ARG A O 1
ATOM 2485 N N . THR A 1 312 ? 17.892 9.087 14.727 1.00 82.25 312 THR A N 1
ATOM 2486 C CA . THR A 1 312 ? 18.678 10.093 15.460 1.00 82.25 312 THR A CA 1
ATOM 2487 C C . THR A 1 312 ? 19.715 9.459 16.397 1.00 82.25 312 THR A C 1
ATOM 2489 O O . THR A 1 312 ? 20.834 9.955 16.493 1.00 82.25 312 THR A O 1
ATOM 2492 N N . GLU A 1 313 ? 19.378 8.345 17.058 1.00 85.81 313 GLU A N 1
ATOM 2493 C CA . GLU A 1 313 ? 20.271 7.614 17.974 1.00 85.81 313 GLU A CA 1
ATOM 2494 C C . GLU A 1 313 ? 21.504 7.034 17.263 1.00 85.81 313 GLU A C 1
ATOM 2496 O O . GLU A 1 313 ? 22.605 7.064 17.812 1.00 85.81 313 GLU A O 1
ATOM 2501 N N . LYS A 1 314 ? 21.329 6.491 16.052 1.00 77.94 314 LYS A N 1
ATOM 2502 C CA . LYS A 1 314 ? 22.385 5.751 15.340 1.00 77.94 314 LYS A CA 1
ATOM 2503 C C . LYS A 1 314 ? 23.254 6.607 14.431 1.00 77.94 314 LYS A C 1
ATOM 2505 O O . LYS A 1 314 ? 24.362 6.189 14.101 1.00 77.94 314 LYS A O 1
ATOM 2510 N N . SER A 1 315 ? 22.792 7.788 14.028 1.00 65.62 315 SER A N 1
ATOM 2511 C CA . SER A 1 315 ? 23.597 8.674 13.193 1.00 65.62 315 SER A CA 1
ATOM 2512 C C . SER A 1 315 ? 23.259 10.140 13.397 1.00 65.62 315 SER A C 1
ATOM 2514 O O . SER A 1 315 ? 22.309 10.659 12.806 1.00 65.62 315 SER A O 1
ATOM 2516 N N . PRO A 1 316 ? 24.109 10.865 14.143 1.00 62.12 316 PRO A N 1
ATOM 2517 C CA . PRO A 1 316 ? 24.078 12.324 14.154 1.00 62.12 316 PRO A CA 1
ATOM 2518 C C . PRO A 1 316 ? 24.261 12.921 12.745 1.00 62.12 316 PRO A C 1
ATOM 2520 O O . PRO A 1 316 ? 23.864 14.056 12.493 1.00 62.12 316 PRO A O 1
ATOM 2523 N N . ASN A 1 317 ? 24.834 12.146 11.813 1.00 58.31 317 ASN A N 1
ATOM 2524 C CA . ASN A 1 317 ? 25.209 12.562 10.466 1.00 58.31 317 ASN A CA 1
ATOM 2525 C C . ASN A 1 317 ? 24.256 12.007 9.386 1.00 58.31 317 ASN A C 1
ATOM 2527 O O . ASN A 1 317 ? 24.742 11.449 8.415 1.00 58.31 317 ASN A O 1
ATOM 2531 N N . LYS A 1 318 ? 22.930 1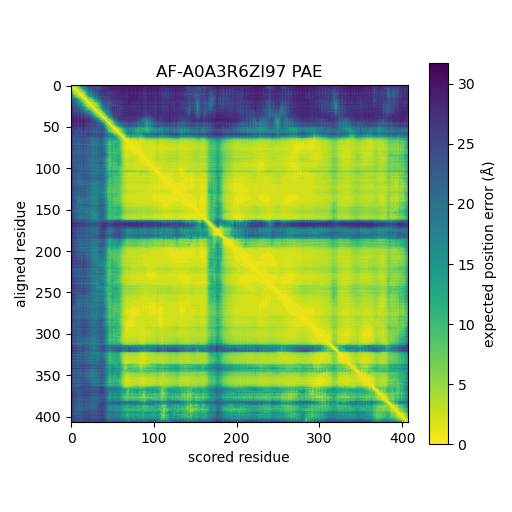2.140 9.568 1.00 56.19 318 LYS A N 1
ATOM 2532 C CA . LYS A 1 318 ? 21.787 12.135 8.602 1.00 56.19 318 LYS A CA 1
ATOM 2533 C C . LYS A 1 318 ? 21.759 11.245 7.323 1.00 56.19 318 LYS A C 1
ATOM 2535 O O . LYS A 1 318 ? 20.741 11.275 6.642 1.00 56.19 318 LYS A O 1
ATOM 2540 N N . ASN A 1 319 ? 22.772 10.447 6.981 1.00 52.03 319 ASN A N 1
ATOM 2541 C CA . ASN A 1 319 ? 22.998 9.962 5.608 1.00 52.03 319 ASN A CA 1
ATOM 2542 C C . ASN A 1 319 ? 23.117 8.433 5.440 1.00 52.03 319 ASN A C 1
ATOM 2544 O O . ASN A 1 319 ? 23.471 7.993 4.350 1.00 52.03 319 ASN A O 1
ATOM 2548 N N . GLU A 1 320 ? 22.835 7.604 6.445 1.00 56.03 320 GLU A N 1
ATOM 2549 C CA . GLU A 1 320 ? 22.651 6.158 6.208 1.00 56.03 320 GLU A CA 1
ATOM 2550 C C . GLU A 1 320 ? 21.242 5.729 6.682 1.00 56.03 320 GLU A C 1
ATOM 2552 O O . GLU A 1 320 ? 20.564 6.446 7.422 1.00 56.03 320 GLU A O 1
ATOM 2557 N N . GLN A 1 321 ? 20.725 4.617 6.161 1.00 55.81 321 GLN A N 1
ATOM 2558 C CA . GLN A 1 321 ? 19.477 4.012 6.641 1.00 55.81 321 GLN A CA 1
ATOM 2559 C C . GLN A 1 321 ? 19.807 3.176 7.885 1.00 55.81 321 GLN A C 1
ATOM 2561 O O . GLN A 1 321 ? 20.708 2.344 7.822 1.00 55.81 321 GLN A O 1
ATOM 2566 N N . TYR A 1 322 ? 19.123 3.393 9.020 1.00 64.69 322 TYR A N 1
ATOM 2567 C CA . TYR A 1 322 ? 19.647 2.906 10.311 1.00 64.69 322 TYR A CA 1
ATOM 2568 C C . TYR A 1 322 ? 18.718 2.097 11.216 1.00 64.69 322 TYR A C 1
ATOM 2570 O O . TYR A 1 322 ? 19.209 1.551 12.207 1.00 64.69 322 TYR A O 1
ATOM 2578 N N . PHE A 1 323 ? 17.420 1.967 10.937 1.00 73.88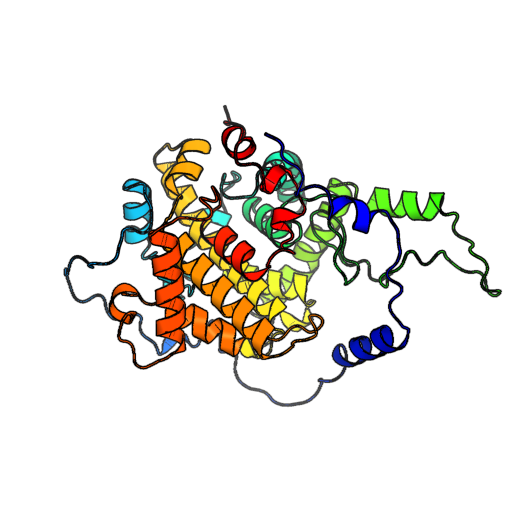 323 PHE A N 1
ATOM 2579 C CA . PHE A 1 323 ? 16.632 0.976 11.677 1.00 73.88 323 PHE A CA 1
ATOM 2580 C C . PHE A 1 323 ? 16.767 -0.387 10.996 1.00 73.88 323 PHE A C 1
ATOM 2582 O O . PHE A 1 323 ? 16.723 -0.484 9.770 1.00 73.88 323 PHE A O 1
ATOM 2589 N N . THR A 1 324 ? 16.975 -1.445 11.776 1.00 81.88 324 THR A N 1
ATOM 2590 C CA . THR A 1 324 ? 16.928 -2.805 11.235 1.00 81.88 324 THR A CA 1
ATOM 2591 C C . THR A 1 324 ? 15.472 -3.209 11.043 1.00 81.88 324 THR A C 1
ATOM 2593 O O . THR A 1 324 ? 14.585 -2.753 11.771 1.00 81.88 324 THR A O 1
ATOM 2596 N N . TYR A 1 325 ? 15.206 -4.119 10.106 1.00 81.50 325 TYR A N 1
ATOM 2597 C CA . TYR A 1 325 ? 13.857 -4.667 9.969 1.00 81.50 325 TYR A CA 1
ATOM 2598 C C . TYR A 1 325 ? 13.372 -5.334 11.268 1.00 81.50 325 TYR A C 1
ATOM 2600 O O . TYR A 1 325 ? 12.194 -5.290 11.596 1.00 81.50 325 TYR A O 1
ATOM 2608 N N . GLN A 1 326 ? 14.284 -5.891 12.068 1.00 84.94 326 GLN A N 1
ATOM 2609 C CA . GLN A 1 326 ? 13.955 -6.453 13.376 1.00 84.94 326 GLN A CA 1
ATOM 2610 C C . GLN A 1 326 ? 13.459 -5.389 14.370 1.00 84.94 326 GLN A C 1
ATOM 2612 O O . GLN A 1 326 ? 12.496 -5.642 15.095 1.00 84.94 326 GLN A O 1
ATOM 2617 N N . GLU A 1 327 ? 14.075 -4.203 14.409 1.00 87.31 327 GLU A N 1
ATOM 2618 C CA . GLU A 1 327 ? 13.608 -3.079 15.237 1.00 87.31 327 GLU A CA 1
ATOM 2619 C C . GLU A 1 327 ? 12.227 -2.602 14.778 1.00 87.31 327 GLU A C 1
ATOM 2621 O O . GLU A 1 327 ? 11.330 -2.419 15.602 1.00 87.31 327 GLU A O 1
ATOM 2626 N N . TYR A 1 328 ? 12.037 -2.484 13.462 1.00 85.81 328 TYR A N 1
ATOM 2627 C CA . TYR A 1 328 ? 10.739 -2.192 12.858 1.00 85.81 328 TYR A CA 1
ATOM 2628 C C . TYR A 1 328 ? 9.679 -3.222 13.267 1.00 85.81 328 TYR A C 1
ATOM 2630 O O . TYR A 1 328 ? 8.653 -2.862 13.839 1.00 85.81 328 TYR A O 1
ATOM 2638 N N . ASN A 1 329 ? 9.959 -4.509 13.063 1.00 85.50 329 ASN A N 1
ATOM 2639 C CA . ASN A 1 329 ? 9.050 -5.603 13.383 1.00 85.50 329 ASN A CA 1
ATOM 2640 C C . ASN A 1 329 ? 8.743 -5.662 14.888 1.00 85.50 329 ASN A C 1
ATOM 2642 O O . ASN A 1 329 ? 7.621 -5.952 15.285 1.00 85.50 329 ASN A O 1
ATOM 2646 N N . THR A 1 330 ? 9.709 -5.326 15.746 1.00 88.12 330 THR A N 1
ATOM 2647 C CA . THR A 1 330 ? 9.485 -5.220 17.197 1.00 88.12 330 THR A CA 1
ATOM 2648 C C . THR A 1 330 ? 8.467 -4.126 17.522 1.00 88.12 330 THR A C 1
ATOM 2650 O O . THR A 1 330 ? 7.523 -4.370 18.273 1.00 88.12 330 THR A O 1
ATOM 2653 N N . ALA A 1 331 ? 8.618 -2.936 16.932 1.00 89.00 331 ALA A N 1
ATOM 2654 C CA . ALA A 1 331 ? 7.683 -1.832 17.133 1.00 89.00 331 ALA A CA 1
ATOM 2655 C C . ALA A 1 331 ? 6.294 -2.132 16.552 1.00 89.00 331 ALA A C 1
ATOM 2657 O O . ALA A 1 331 ? 5.289 -1.874 17.208 1.00 89.00 331 ALA A O 1
ATOM 2658 N N . VAL A 1 332 ? 6.232 -2.727 15.360 1.00 87.75 332 VAL A N 1
ATOM 2659 C CA . VAL A 1 332 ? 4.989 -3.149 14.699 1.00 87.75 332 VAL A CA 1
ATOM 2660 C C . VAL A 1 332 ? 4.256 -4.211 15.513 1.00 87.75 332 VAL A C 1
ATOM 2662 O O . VAL A 1 332 ? 3.063 -4.063 15.752 1.00 87.75 332 VAL A O 1
ATOM 2665 N N . LYS A 1 333 ? 4.954 -5.245 16.000 1.00 88.06 333 LYS A N 1
ATOM 2666 C CA . LYS A 1 333 ? 4.365 -6.285 16.859 1.00 88.06 333 LYS A CA 1
ATOM 2667 C C . LYS A 1 333 ? 3.844 -5.715 18.166 1.00 88.06 333 LYS A C 1
ATOM 2669 O O . LYS A 1 333 ? 2.751 -6.086 18.578 1.00 88.06 333 LYS A O 1
ATOM 2674 N N . ALA A 1 334 ? 4.590 -4.800 18.789 1.00 89.12 334 ALA A N 1
ATOM 2675 C CA . ALA A 1 334 ? 4.078 -4.074 19.940 1.00 89.12 334 ALA A CA 1
ATOM 2676 C C . ALA A 1 334 ? 2.780 -3.361 19.540 1.00 89.12 334 ALA A C 1
ATOM 2678 O O . ALA A 1 334 ? 1.726 -3.657 20.091 1.00 89.12 334 ALA A O 1
ATOM 2679 N N . LEU A 1 335 ? 2.817 -2.488 18.528 1.00 88.88 335 LEU A N 1
ATOM 2680 C CA . LEU A 1 335 ? 1.651 -1.740 18.039 1.00 88.88 335 LEU A CA 1
ATOM 2681 C C . LEU A 1 335 ? 0.521 -2.614 17.484 1.00 88.88 335 LEU A C 1
ATOM 2683 O O . LEU A 1 335 ? -0.539 -2.073 17.196 1.00 88.88 335 LEU A O 1
ATOM 2687 N N . ALA A 1 336 ? 0.691 -3.927 17.351 1.00 88.88 336 ALA A N 1
ATOM 2688 C CA . ALA A 1 336 ? -0.379 -4.850 16.998 1.00 88.88 336 ALA A CA 1
ATOM 2689 C C . ALA A 1 336 ? -1.208 -5.317 18.214 1.00 88.88 336 ALA A C 1
ATOM 2691 O O . ALA A 1 336 ? -2.279 -5.896 18.042 1.00 88.88 336 ALA A O 1
ATOM 2692 N N . GLU A 1 337 ? -0.764 -5.063 19.450 1.00 88.31 337 GLU A N 1
ATOM 2693 C CA . GLU A 1 337 ? -1.488 -5.498 20.650 1.00 88.31 337 GLU A CA 1
ATOM 2694 C C . GLU A 1 337 ? -2.801 -4.720 20.841 1.00 88.31 337 GLU A C 1
ATOM 2696 O O . GLU A 1 337 ? -2.876 -3.500 20.673 1.00 88.31 337 GLU A O 1
ATOM 2701 N N . ASN A 1 338 ? -3.858 -5.421 21.255 1.00 79.50 338 ASN A N 1
ATOM 2702 C CA . ASN A 1 338 ? -5.206 -4.850 21.365 1.00 79.50 338 ASN A CA 1
ATOM 2703 C C . ASN A 1 338 ? -5.390 -3.864 22.533 1.00 79.50 338 ASN A C 1
ATOM 2705 O O . ASN A 1 338 ? -6.368 -3.120 22.542 1.00 79.50 338 ASN A O 1
ATOM 2709 N N . ASN A 1 339 ? -4.475 -3.841 23.511 1.00 82.12 339 ASN A N 1
ATOM 2710 C CA . ASN A 1 339 ? -4.594 -3.029 24.727 1.00 82.12 339 ASN A CA 1
ATOM 2711 C C . ASN A 1 339 ? -3.377 -2.112 24.932 1.00 82.12 339 ASN A C 1
ATOM 2713 O O . ASN A 1 339 ? -2.646 -2.243 25.918 1.00 82.12 339 ASN A O 1
ATOM 2717 N N . ILE A 1 340 ? -3.173 -1.166 24.010 1.00 82.00 340 ILE A N 1
ATOM 2718 C CA . ILE A 1 340 ? -2.112 -0.149 24.121 1.00 82.00 340 ILE A CA 1
ATOM 2719 C C . ILE A 1 340 ? -2.278 0.701 25.387 1.00 82.00 340 ILE A C 1
ATOM 2721 O O . ILE A 1 340 ? -1.286 1.068 26.008 1.00 82.00 340 ILE A O 1
ATOM 2725 N N . SER A 1 341 ? -3.510 0.954 25.838 1.00 76.06 341 SER A N 1
ATOM 2726 C CA . SER A 1 341 ? -3.789 1.702 27.074 1.00 76.06 341 SER A CA 1
ATOM 2727 C C . SER A 1 341 ? -3.143 1.096 28.326 1.00 76.06 341 SER A C 1
ATOM 2729 O O . SER A 1 341 ? -2.805 1.818 29.261 1.00 76.06 341 SER A O 1
ATOM 2731 N N . SER A 1 342 ? -2.912 -0.221 28.350 1.00 79.56 342 SER A N 1
ATOM 2732 C CA . SER A 1 342 ? -2.232 -0.890 29.469 1.00 79.56 342 SER A CA 1
ATOM 2733 C C . SER A 1 342 ? -0.726 -0.614 29.542 1.00 79.56 342 SER A C 1
ATOM 2735 O O . SER A 1 342 ? -0.069 -0.998 30.508 1.00 79.56 342 SER A O 1
ATOM 2737 N N . TRP A 1 343 ? -0.147 0.041 28.534 1.00 82.12 343 TRP A N 1
ATOM 2738 C CA . TRP A 1 343 ? 1.300 0.199 28.430 1.00 82.12 343 TRP A CA 1
ATOM 2739 C C . TRP A 1 343 ? 1.881 1.383 29.192 1.00 82.12 343 TRP A C 1
ATOM 2741 O O . TRP A 1 343 ? 3.108 1.498 29.261 1.00 82.12 343 TRP A O 1
ATOM 2751 N N . LYS A 1 344 ? 1.044 2.239 29.787 1.00 79.50 344 LYS A N 1
ATOM 2752 C CA . LYS A 1 344 ? 1.489 3.406 30.563 1.00 79.50 344 LYS A CA 1
ATOM 2753 C C . LYS A 1 344 ? 2.572 3.064 31.590 1.00 79.50 344 LYS A C 1
ATOM 2755 O O . LYS A 1 344 ? 3.513 3.831 31.771 1.00 79.50 344 LYS A O 1
ATOM 2760 N N . GLU A 1 345 ? 2.474 1.882 32.193 1.00 82.56 345 GLU A N 1
ATOM 2761 C CA . GLU A 1 345 ? 3.389 1.385 33.225 1.00 82.56 345 GLU A CA 1
ATOM 2762 C C . GLU A 1 345 ? 4.218 0.171 32.761 1.00 82.56 345 GLU A C 1
ATOM 2764 O O . GLU A 1 345 ? 4.773 -0.561 33.578 1.00 82.56 345 GLU A O 1
ATOM 2769 N N . ASN A 1 346 ? 4.329 -0.072 31.448 1.00 85.38 346 ASN A N 1
ATOM 2770 C CA . ASN A 1 346 ? 5.039 -1.246 30.936 1.00 85.38 346 ASN A CA 1
ATOM 2771 C C . ASN A 1 346 ? 6.539 -1.201 31.306 1.00 85.38 346 ASN A C 1
ATOM 2773 O O . ASN A 1 346 ? 7.170 -0.152 31.158 1.00 85.38 346 ASN A O 1
ATOM 2777 N N . PRO A 1 347 ? 7.170 -2.297 31.764 1.00 80.00 347 PRO A N 1
ATOM 2778 C CA . PRO A 1 347 ? 8.609 -2.303 32.034 1.00 80.00 347 PRO A CA 1
ATOM 2779 C C . PRO A 1 347 ? 9.467 -2.122 30.768 1.00 80.00 347 PRO A C 1
ATOM 2781 O O . PRO A 1 347 ? 10.563 -1.566 30.872 1.00 80.00 347 PRO A O 1
ATOM 2784 N N . ASP A 1 348 ? 8.969 -2.511 29.588 1.00 87.62 348 ASP A N 1
ATOM 2785 C CA . ASP A 1 348 ? 9.660 -2.355 28.305 1.00 87.62 348 ASP A CA 1
ATOM 2786 C C . ASP A 1 348 ? 9.685 -0.875 27.856 1.00 87.62 348 ASP A C 1
ATOM 2788 O O . ASP A 1 348 ? 8.630 -0.281 27.592 1.00 87.62 348 ASP A O 1
ATOM 2792 N N . PRO A 1 349 ? 10.875 -0.252 27.728 1.00 85.62 349 PRO A N 1
ATOM 2793 C CA . PRO A 1 349 ? 10.995 1.135 27.287 1.00 85.62 349 PRO A CA 1
ATOM 2794 C C . PRO A 1 349 ? 10.450 1.379 25.874 1.00 85.62 349 PRO A C 1
ATOM 2796 O O . PRO A 1 349 ? 9.965 2.479 25.607 1.00 85.62 349 PRO A O 1
ATOM 2799 N N . THR A 1 350 ? 10.489 0.385 24.981 1.00 85.06 350 THR A N 1
ATOM 2800 C CA . THR A 1 350 ? 9.934 0.502 23.625 1.00 85.06 350 THR A CA 1
ATOM 2801 C C . THR A 1 350 ? 8.431 0.724 23.695 1.00 85.06 350 THR A C 1
ATOM 2803 O O . THR A 1 350 ? 7.933 1.717 23.163 1.00 85.06 350 THR A O 1
ATOM 2806 N N . LYS A 1 351 ? 7.717 -0.136 24.430 1.00 87.69 351 LYS A N 1
ATOM 2807 C CA . LYS A 1 351 ? 6.264 -0.027 24.619 1.00 87.69 351 LYS A CA 1
ATOM 2808 C C . LYS A 1 351 ? 5.865 1.265 25.322 1.00 87.69 351 LYS A C 1
ATOM 2810 O O . LYS A 1 351 ? 4.932 1.923 24.874 1.00 87.69 351 LYS A O 1
ATOM 2815 N N . ARG A 1 352 ? 6.596 1.683 26.364 1.00 88.69 352 ARG A N 1
ATOM 2816 C CA . ARG A 1 352 ? 6.326 2.968 27.040 1.00 88.69 352 ARG A CA 1
ATOM 2817 C C . ARG A 1 352 ? 6.459 4.165 26.104 1.00 88.69 352 ARG A C 1
ATOM 2819 O O . ARG A 1 352 ? 5.611 5.052 26.124 1.00 88.69 352 ARG A O 1
ATOM 2826 N N . ASN A 1 353 ? 7.518 4.206 25.295 1.00 90.88 353 ASN A N 1
ATOM 2827 C CA . ASN A 1 353 ? 7.746 5.317 24.372 1.00 90.88 353 ASN A CA 1
ATOM 2828 C C . ASN A 1 353 ? 6.697 5.343 23.255 1.00 90.88 353 ASN A C 1
ATOM 2830 O O . ASN A 1 353 ? 6.166 6.409 22.959 1.00 90.88 353 ASN A O 1
ATOM 2834 N N . LEU A 1 354 ? 6.356 4.179 22.691 1.00 92.19 354 LEU A N 1
ATOM 2835 C CA . LEU A 1 354 ? 5.267 4.050 21.719 1.00 92.19 354 LEU A CA 1
ATOM 2836 C C . LEU A 1 354 ? 3.932 4.519 22.310 1.00 92.19 354 LEU A C 1
ATOM 2838 O O . LEU A 1 354 ? 3.243 5.319 21.689 1.00 92.19 354 LEU A O 1
ATOM 2842 N N . HIS A 1 355 ? 3.602 4.088 23.532 1.00 92.75 355 HIS A N 1
ATOM 2843 C CA . HIS A 1 355 ? 2.390 4.523 24.229 1.00 92.75 355 HIS A CA 1
ATOM 2844 C C . HIS A 1 355 ? 2.353 6.040 24.431 1.00 92.75 355 HIS A C 1
ATOM 2846 O O . HIS A 1 355 ? 1.339 6.674 24.166 1.00 92.75 355 HIS A O 1
ATOM 2852 N N . LYS A 1 356 ? 3.469 6.644 24.854 1.00 92.75 356 LYS A N 1
ATOM 2853 C CA . LYS A 1 356 ? 3.558 8.095 25.049 1.00 92.75 356 LYS A CA 1
ATOM 2854 C C . LYS A 1 356 ? 3.272 8.872 23.761 1.00 92.75 356 LYS A C 1
ATOM 2856 O O . LYS A 1 356 ? 2.576 9.882 23.812 1.00 92.75 356 LYS A O 1
ATOM 2861 N N . ASP A 1 357 ? 3.816 8.437 22.625 1.00 91.69 357 ASP A N 1
ATOM 2862 C CA . ASP A 1 357 ? 3.561 9.100 21.340 1.00 91.69 357 ASP A CA 1
ATOM 2863 C C . ASP A 1 357 ? 2.128 8.877 20.852 1.00 91.69 357 ASP A C 1
ATOM 2865 O O . ASP A 1 357 ? 1.518 9.798 20.312 1.00 91.69 357 ASP A O 1
ATOM 2869 N N . TYR A 1 358 ? 1.590 7.679 21.081 1.00 92.94 358 TYR A N 1
ATOM 2870 C CA . TYR A 1 358 ? 0.196 7.342 20.817 1.00 92.94 358 TYR A CA 1
ATOM 2871 C C . TYR A 1 358 ? -0.760 8.266 21.598 1.00 92.94 358 TYR A C 1
ATOM 2873 O O . TYR A 1 358 ? -1.602 8.923 20.990 1.00 92.94 358 TYR A O 1
ATOM 2881 N N . GLU A 1 359 ? -0.575 8.419 22.915 1.00 93.12 359 GLU A N 1
ATOM 2882 C CA . GLU A 1 359 ? -1.390 9.320 23.751 1.00 93.12 359 GLU A CA 1
ATOM 2883 C C . GLU A 1 359 ? -1.230 10.782 23.320 1.00 93.12 359 GLU A C 1
ATOM 2885 O O . GLU A 1 359 ? -2.213 11.504 23.177 1.00 93.12 359 GLU A O 1
ATOM 2890 N N . LYS A 1 360 ? 0.003 11.210 23.017 1.00 90.50 360 LYS A N 1
ATOM 2891 C CA . LYS A 1 360 ? 0.278 12.562 22.511 1.00 90.50 360 LYS A CA 1
ATOM 2892 C C . LYS A 1 360 ? -0.508 12.867 21.232 1.00 90.50 360 LYS A C 1
ATOM 2894 O O . LYS A 1 360 ? -0.971 13.995 21.062 1.00 90.50 360 LYS A O 1
ATOM 2899 N N . TYR A 1 361 ? -0.637 11.896 20.326 1.00 88.56 361 TYR A N 1
ATOM 2900 C CA . TYR A 1 361 ? -1.463 12.060 19.132 1.00 88.56 361 TYR A CA 1
ATOM 2901 C C . TYR A 1 361 ? -2.947 12.179 19.497 1.00 88.56 361 TYR A C 1
ATOM 2903 O O . TYR A 1 361 ? -3.619 13.066 18.981 1.00 88.56 361 TYR A O 1
ATOM 2911 N N . LEU A 1 362 ? -3.461 11.339 20.399 1.00 89.69 362 LEU A N 1
ATOM 2912 C CA . LEU A 1 362 ? -4.869 11.394 20.808 1.00 89.69 362 LEU A CA 1
ATOM 2913 C C . LEU A 1 362 ? -5.236 12.702 21.527 1.00 89.69 362 LEU A C 1
ATOM 2915 O O . LEU A 1 362 ? -6.324 13.230 21.306 1.00 89.69 362 LEU A O 1
ATOM 2919 N N . GLU A 1 363 ? -4.331 13.254 22.339 1.00 90.81 363 GLU A N 1
ATOM 2920 C CA . GLU A 1 363 ? -4.507 14.558 22.994 1.00 90.81 363 GLU A CA 1
ATOM 2921 C C . GLU A 1 363 ? -4.597 15.707 21.980 1.00 90.81 363 GLU A C 1
ATOM 2923 O O . GLU A 1 363 ? -5.362 16.658 22.162 1.00 90.81 363 GLU A O 1
ATOM 2928 N N . LYS A 1 364 ? -3.794 15.639 20.912 1.00 85.75 364 LYS A N 1
ATOM 2929 C CA . LYS A 1 364 ? -3.742 16.663 19.869 1.00 85.75 364 LYS A CA 1
ATOM 2930 C C . LYS A 1 364 ? -3.425 16.035 18.508 1.00 85.75 364 LYS A C 1
ATOM 2932 O O . LYS A 1 364 ? -2.252 16.017 18.116 1.00 85.75 364 LYS A O 1
ATOM 2937 N N . PRO A 1 365 ? -4.451 15.586 17.759 1.00 78.81 365 PRO A N 1
ATOM 2938 C CA . PRO A 1 365 ? -4.254 14.990 16.445 1.00 78.81 365 PRO A CA 1
ATOM 2939 C C . PRO A 1 365 ? -3.509 15.959 15.525 1.00 78.81 365 PRO A C 1
ATOM 2941 O O . PRO A 1 365 ? -3.978 17.062 15.242 1.00 78.81 365 PRO A O 1
ATOM 2944 N N . VAL A 1 366 ? -2.303 15.570 15.107 1.00 64.19 366 VAL A N 1
ATOM 2945 C CA . VAL A 1 366 ? -1.417 16.417 14.285 1.00 64.19 366 VAL A CA 1
ATOM 2946 C C . VAL A 1 366 ? -1.748 16.346 12.795 1.00 64.19 366 VAL A C 1
ATOM 2948 O O . VAL A 1 366 ? -1.412 17.262 12.051 1.00 64.19 366 VAL A O 1
ATOM 2951 N N . TYR A 1 367 ? -2.432 15.285 12.371 1.00 66.25 367 TYR A N 1
ATOM 2952 C CA . TYR A 1 367 ? -2.992 15.122 11.036 1.00 66.25 367 TYR A CA 1
ATOM 2953 C C . TYR A 1 367 ? -4.214 14.207 11.116 1.00 66.25 367 TYR A C 1
ATOM 2955 O O . TYR A 1 367 ? -4.163 13.192 11.797 1.00 66.25 367 TYR A O 1
ATOM 2963 N N . GLU A 1 368 ? -5.297 14.539 10.418 1.00 62.44 368 GLU A N 1
ATOM 2964 C CA . GLU A 1 368 ? -6.378 13.596 10.107 1.00 62.44 368 GLU A CA 1
ATOM 2965 C C . GLU A 1 368 ? -6.303 13.361 8.605 1.00 62.44 368 GLU A C 1
ATOM 2967 O O . GLU A 1 368 ? -6.891 14.087 7.803 1.00 62.44 368 GLU A O 1
ATOM 2972 N N . LEU A 1 369 ? -5.453 12.416 8.225 1.00 60.41 369 LEU A N 1
ATOM 2973 C CA . LEU A 1 369 ? -5.211 12.099 6.832 1.00 60.41 369 LEU A CA 1
ATOM 2974 C C . LEU A 1 369 ? -6.419 11.296 6.316 1.00 60.41 369 LEU A C 1
ATOM 2976 O O . LEU A 1 369 ? -6.677 10.210 6.838 1.00 60.41 369 LEU A O 1
ATOM 2980 N N . PRO A 1 370 ? -7.167 11.771 5.301 1.00 63.09 370 PRO A N 1
ATOM 2981 C CA . PRO A 1 370 ? -8.295 11.041 4.704 1.00 63.09 370 PRO A CA 1
ATOM 2982 C C . PRO A 1 370 ? -7.832 9.851 3.834 1.00 63.09 370 PRO A C 1
ATOM 2984 O O . PRO A 1 370 ? -8.436 9.534 2.819 1.00 63.09 370 PRO A O 1
ATOM 2987 N N . LEU A 1 371 ? -6.743 9.192 4.232 1.00 67.50 371 LEU A N 1
ATOM 2988 C CA . LEU A 1 371 ? -6.129 8.056 3.550 1.00 67.50 371 LEU A CA 1
ATOM 2989 C C . LEU A 1 371 ? -6.718 6.751 4.063 1.00 67.50 371 LEU A C 1
ATOM 2991 O O . LEU A 1 371 ? -7.196 6.689 5.194 1.00 67.50 371 LEU A O 1
ATOM 2995 N N . SER A 1 372 ? -6.587 5.673 3.303 1.00 67.81 372 SER A N 1
ATOM 2996 C CA . SER A 1 372 ? -6.768 4.331 3.857 1.00 67.81 372 SER A CA 1
ATOM 2997 C C . SER A 1 372 ? -5.811 4.059 5.025 1.00 67.81 372 SER A C 1
ATOM 2999 O O . SER A 1 372 ? -4.644 4.445 4.941 1.00 67.81 372 SER A O 1
ATOM 3001 N N . PRO A 1 373 ? -6.235 3.338 6.079 1.00 71.81 373 PRO A N 1
ATOM 3002 C CA . PRO A 1 373 ? -5.343 2.836 7.128 1.00 71.81 373 PRO A CA 1
ATOM 3003 C C . PRO A 1 373 ? -4.026 2.230 6.609 1.00 71.81 373 PRO A C 1
ATOM 3005 O O . PRO A 1 373 ? -2.957 2.549 7.130 1.00 71.81 373 PRO A O 1
ATOM 3008 N N . GLY A 1 374 ? -4.076 1.421 5.540 1.00 67.94 374 GLY A N 1
ATOM 3009 C CA . GLY A 1 374 ? -2.877 0.828 4.933 1.00 67.94 374 GLY A CA 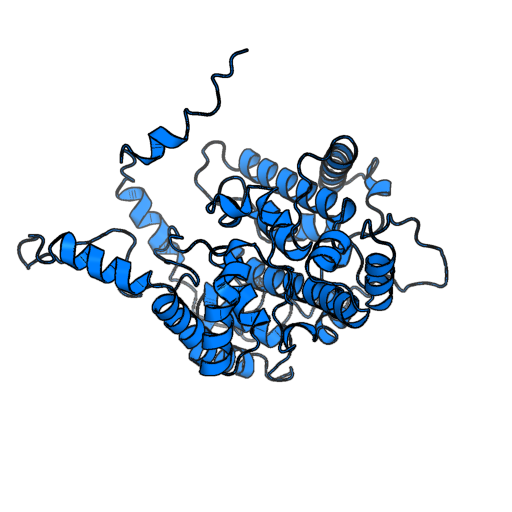1
ATOM 3010 C C . GLY A 1 374 ? -1.889 1.856 4.364 1.00 67.94 374 GLY A C 1
ATOM 3011 O O . GLY A 1 374 ? -0.681 1.745 4.594 1.00 67.94 374 GLY A O 1
ATOM 3012 N N . LEU A 1 375 ? -2.397 2.899 3.701 1.00 72.44 375 LEU A N 1
ATOM 3013 C CA . LEU A 1 375 ? -1.587 3.998 3.173 1.00 72.44 375 LEU A CA 1
ATOM 3014 C C . LEU A 1 375 ? -0.995 4.866 4.294 1.00 72.44 375 LEU A C 1
ATOM 3016 O O . LEU A 1 375 ? 0.134 5.332 4.180 1.00 72.44 375 LEU A O 1
ATOM 3020 N N . ARG A 1 376 ? -1.694 5.034 5.421 1.00 73.50 376 ARG A N 1
ATOM 3021 C CA . ARG A 1 376 ? -1.192 5.832 6.556 1.00 73.50 376 ARG A CA 1
ATOM 3022 C C . ARG A 1 376 ? 0.059 5.233 7.178 1.00 73.50 376 ARG A C 1
ATOM 3024 O O . ARG A 1 376 ? 1.020 5.956 7.435 1.00 73.50 376 ARG A O 1
ATOM 3031 N N . ILE A 1 377 ? 0.090 3.911 7.351 1.00 73.06 377 ILE A N 1
ATOM 3032 C CA . ILE A 1 377 ? 1.294 3.228 7.837 1.00 73.06 377 ILE A CA 1
ATOM 3033 C C . ILE A 1 377 ? 2.444 3.439 6.847 1.00 73.06 377 ILE A C 1
ATOM 3035 O O . ILE A 1 377 ? 3.545 3.739 7.285 1.00 73.06 377 ILE A O 1
ATOM 3039 N N . TRP A 1 378 ? 2.201 3.385 5.532 1.00 74.12 378 TRP A N 1
ATOM 3040 C CA . TRP A 1 378 ? 3.233 3.690 4.527 1.00 74.12 378 TRP A CA 1
ATOM 3041 C C . TRP A 1 378 ? 3.795 5.108 4.664 1.00 74.12 378 TRP A C 1
ATOM 3043 O O . TRP A 1 378 ? 5.014 5.286 4.731 1.00 74.12 378 TRP A O 1
ATOM 3053 N N . THR A 1 379 ? 2.922 6.113 4.797 1.00 67.56 379 THR A N 1
ATOM 3054 C CA . THR A 1 379 ? 3.350 7.509 4.996 1.00 67.56 379 THR A CA 1
ATOM 3055 C C . THR A 1 379 ? 4.155 7.697 6.283 1.00 67.56 379 THR A C 1
ATOM 3057 O O . THR A 1 379 ? 5.123 8.451 6.306 1.00 67.56 379 THR A O 1
ATOM 3060 N N . ALA A 1 380 ? 3.816 6.955 7.341 1.00 64.94 380 ALA A N 1
ATOM 3061 C CA . ALA A 1 380 ? 4.516 7.006 8.618 1.00 64.94 380 ALA A CA 1
ATOM 3062 C C . ALA A 1 380 ? 5.945 6.436 8.559 1.00 64.94 380 ALA A C 1
ATOM 3064 O O . ALA A 1 380 ? 6.773 6.825 9.376 1.00 64.94 380 ALA A O 1
ATOM 3065 N N . LEU A 1 381 ? 6.263 5.537 7.619 1.00 65.94 381 LEU A N 1
ATOM 3066 C CA . LEU A 1 381 ? 7.619 4.973 7.485 1.00 65.94 381 LEU A CA 1
ATOM 3067 C C . LEU A 1 381 ? 8.555 5.814 6.626 1.00 65.94 381 LEU A C 1
ATOM 3069 O O . LEU A 1 381 ? 9.774 5.678 6.718 1.00 65.94 381 LEU A O 1
ATOM 3073 N N . SER A 1 382 ? 7.994 6.659 5.771 1.00 57.88 382 SER A N 1
ATOM 3074 C CA . SER A 1 382 ? 8.739 7.303 4.697 1.00 57.88 382 SER A CA 1
ATOM 3075 C C . SER A 1 382 ? 9.235 8.718 5.056 1.00 57.88 382 SER A C 1
ATOM 3077 O O . SER A 1 382 ? 10.017 9.306 4.309 1.00 57.88 382 SER A O 1
ATOM 3079 N N . SER A 1 383 ? 8.955 9.203 6.278 1.00 51.38 383 SER A N 1
ATOM 3080 C CA . SER A 1 383 ? 9.408 10.497 6.838 1.00 51.38 383 SER A CA 1
ATOM 3081 C C . SER A 1 383 ? 9.081 11.706 5.937 1.00 51.38 383 SER A C 1
ATOM 3083 O O . SER A 1 383 ? 8.298 11.573 4.999 1.00 51.38 383 SER A O 1
ATOM 3085 N N . ASP A 1 384 ? 9.667 12.887 6.180 1.00 43.75 384 ASP A N 1
ATOM 3086 C CA . ASP A 1 384 ? 9.485 14.112 5.363 1.00 43.75 384 ASP A CA 1
ATOM 3087 C C . ASP A 1 384 ? 9.864 13.942 3.867 1.00 43.75 384 ASP A C 1
ATOM 3089 O O . ASP A 1 384 ? 9.715 14.864 3.069 1.00 43.75 384 ASP A O 1
ATOM 3093 N N . LEU A 1 385 ? 10.373 12.765 3.489 1.00 47.31 385 LEU A N 1
ATOM 3094 C CA . LEU A 1 385 ? 10.748 12.341 2.139 1.00 47.31 385 LEU A CA 1
ATOM 3095 C C . LEU A 1 385 ? 9.737 11.359 1.525 1.00 47.31 385 LEU A C 1
ATOM 3097 O O . LEU A 1 385 ? 10.037 10.726 0.513 1.00 47.31 385 LEU A O 1
ATOM 3101 N N . SER A 1 386 ? 8.563 11.185 2.138 1.00 57.00 386 SER A N 1
ATOM 3102 C CA . SER A 1 386 ? 7.541 10.302 1.590 1.00 57.00 386 SER A CA 1
ATOM 3103 C C . SER A 1 386 ? 7.123 10.760 0.202 1.00 57.00 386 SER A C 1
ATOM 3105 O O . SER A 1 386 ? 6.661 11.888 0.034 1.00 57.00 386 SER A O 1
ATOM 3107 N N . LEU A 1 387 ? 7.213 9.846 -0.768 1.00 58.06 387 LEU A N 1
ATOM 3108 C CA . LEU A 1 387 ? 6.668 10.012 -2.120 1.00 58.06 387 LEU A CA 1
ATOM 3109 C C . LEU A 1 387 ? 5.181 10.392 -2.088 1.00 58.06 387 LEU A C 1
ATOM 3111 O O . LEU A 1 387 ? 4.674 11.047 -2.990 1.00 58.06 387 LEU A O 1
ATOM 3115 N N . PHE A 1 388 ? 4.476 10.061 -1.003 1.00 63.50 388 PHE A N 1
ATOM 3116 C CA . PHE A 1 388 ? 3.121 10.544 -0.799 1.00 63.50 388 PHE A CA 1
ATOM 3117 C C . PHE A 1 388 ? 3.042 12.078 -0.773 1.00 63.50 388 PHE A C 1
ATOM 3119 O O . PHE A 1 388 ? 2.171 12.642 -1.422 1.00 63.50 388 PHE A O 1
ATOM 3126 N N . PHE A 1 389 ? 3.958 12.759 -0.080 1.00 59.19 389 PHE A N 1
ATOM 3127 C CA . PHE A 1 389 ? 3.983 14.223 0.015 1.00 59.19 389 PHE A CA 1
ATOM 3128 C C . PHE A 1 389 ? 4.789 14.901 -1.100 1.00 59.19 389 PHE A C 1
ATOM 3130 O O . PHE A 1 389 ? 4.841 16.130 -1.125 1.00 59.19 389 PHE A O 1
ATOM 3137 N N . SER A 1 390 ? 5.420 14.147 -2.013 1.00 60.56 390 SER A N 1
ATOM 3138 C CA . SER A 1 390 ? 6.102 14.761 -3.159 1.00 60.56 390 SER A CA 1
ATOM 3139 C C . SER A 1 390 ? 5.122 15.346 -4.173 1.00 60.56 390 SER A C 1
ATOM 3141 O O . SER A 1 390 ? 5.475 16.304 -4.853 1.00 60.56 390 SER A O 1
ATOM 3143 N N . ASP A 1 391 ? 3.892 14.824 -4.235 1.00 60.72 391 ASP A N 1
ATOM 3144 C CA . ASP A 1 391 ? 2.805 15.457 -4.981 1.00 60.72 391 ASP A CA 1
ATOM 3145 C C . ASP A 1 391 ? 2.030 16.447 -4.081 1.00 60.72 391 ASP A C 1
ATOM 3147 O O . ASP A 1 391 ? 1.459 16.038 -3.060 1.00 60.72 391 ASP A O 1
ATOM 3151 N N . PRO A 1 392 ? 1.952 17.744 -4.435 1.00 67.81 392 PRO A N 1
ATOM 3152 C CA . PRO A 1 392 ? 1.186 18.732 -3.674 1.00 67.81 392 PRO A CA 1
ATOM 3153 C C . PRO A 1 392 ? -0.301 18.385 -3.501 1.00 67.81 392 PRO A C 1
ATOM 3155 O O . PRO A 1 392 ? -0.905 18.780 -2.500 1.00 67.81 392 PRO A O 1
ATOM 3158 N N . GLN A 1 393 ? -0.899 17.646 -4.441 1.00 65.69 393 GLN A N 1
ATOM 3159 C CA . GLN A 1 393 ? -2.318 17.275 -4.409 1.00 65.69 393 GLN A CA 1
ATOM 3160 C C . GLN A 1 393 ? -2.624 16.318 -3.257 1.00 65.69 393 GLN A C 1
ATOM 3162 O O . GLN A 1 393 ? -3.644 16.440 -2.579 1.00 65.69 393 GLN A O 1
ATOM 3167 N N . ASN A 1 394 ? -1.690 15.416 -2.961 1.00 64.88 394 ASN A N 1
ATOM 3168 C CA . ASN A 1 394 ? -1.816 14.467 -1.861 1.00 64.88 394 ASN A CA 1
ATOM 3169 C C . ASN A 1 394 ? -1.805 15.170 -0.491 1.00 64.88 394 ASN A C 1
ATOM 3171 O O . ASN A 1 394 ? -2.470 14.718 0.446 1.00 64.88 394 ASN A O 1
ATOM 3175 N N . GLY A 1 395 ? -1.093 16.298 -0.385 1.00 58.94 395 GLY A N 1
ATOM 3176 C CA . GLY A 1 395 ? -0.950 17.091 0.836 1.00 58.94 395 GLY A CA 1
ATOM 3177 C C . GLY A 1 395 ? -2.048 18.130 1.090 1.00 58.94 395 GLY A C 1
ATOM 3178 O O . GLY A 1 395 ? -2.058 18.716 2.172 1.00 58.94 395 GLY A O 1
ATOM 3179 N N . ASN A 1 396 ? -2.965 18.377 0.145 1.00 64.50 396 ASN A N 1
ATOM 3180 C CA . ASN A 1 396 ? -4.030 19.375 0.287 1.00 64.50 396 ASN A CA 1
ATOM 3181 C C . ASN A 1 396 ? -5.364 18.722 0.712 1.00 64.50 396 ASN A C 1
ATOM 3183 O O . ASN A 1 396 ? -6.054 18.147 -0.129 1.00 64.50 396 ASN A O 1
ATOM 3187 N N . PRO A 1 397 ? -5.820 18.868 1.975 1.00 55.00 397 PRO A N 1
ATOM 3188 C CA . PRO A 1 397 ? -7.060 18.249 2.454 1.00 55.00 397 PRO A CA 1
ATOM 3189 C C . PRO A 1 397 ? -8.334 18.674 1.708 1.00 55.00 397 PRO A C 1
ATOM 3191 O O . PRO A 1 397 ? -9.365 18.020 1.865 1.00 55.00 397 PRO A O 1
ATOM 3194 N N . GLN A 1 398 ? -8.313 19.778 0.949 1.00 59.81 398 GLN A N 1
ATOM 3195 C CA . GLN A 1 398 ? -9.462 20.178 0.132 1.00 59.81 398 GLN A CA 1
ATOM 3196 C C . GLN A 1 398 ? -9.605 19.315 -1.124 1.00 59.81 398 GLN A C 1
ATOM 3198 O O . GLN A 1 398 ? -10.737 19.014 -1.487 1.00 59.81 398 GLN A O 1
ATOM 3203 N N . GLU A 1 399 ? -8.507 18.842 -1.726 1.00 65.06 399 GLU A N 1
ATOM 3204 C CA . GLU A 1 399 ? -8.580 17.964 -2.910 1.00 65.06 399 GLU A CA 1
ATOM 3205 C C . GLU A 1 399 ? -9.261 16.635 -2.584 1.00 65.06 399 GLU A C 1
ATOM 3207 O O . GLU A 1 399 ? -10.039 16.097 -3.364 1.00 65.06 399 GLU A O 1
ATOM 3212 N N . TRP A 1 400 ? -9.098 16.163 -1.351 1.00 56.19 400 TRP A N 1
ATOM 3213 C CA . TRP A 1 400 ? -9.780 14.974 -0.845 1.00 56.19 400 TRP A CA 1
ATOM 3214 C C . TRP A 1 400 ? -11.303 15.113 -0.747 1.00 56.19 400 TRP A C 1
ATOM 3216 O O . TRP A 1 400 ? -12.008 14.108 -0.697 1.00 56.19 400 TRP A O 1
ATOM 3226 N N . LYS A 1 401 ? -11.837 16.340 -0.716 1.00 58.81 401 LYS A N 1
ATOM 3227 C CA . LYS A 1 401 ? -13.289 16.576 -0.791 1.00 58.81 401 LYS A CA 1
ATOM 3228 C C . LYS A 1 401 ? -13.807 16.559 -2.226 1.00 58.81 401 LYS A C 1
ATOM 3230 O O . LYS A 1 401 ? -15.010 16.415 -2.417 1.00 58.81 401 LYS A O 1
ATOM 3235 N N . ASN A 1 402 ? -12.906 16.705 -3.194 1.00 61.03 402 ASN A N 1
ATOM 3236 C CA . ASN A 1 402 ? -13.205 16.769 -4.618 1.00 61.03 402 ASN A CA 1
ATOM 3237 C C . ASN A 1 402 ? -13.017 15.416 -5.313 1.00 61.03 402 ASN A C 1
ATOM 3239 O O . ASN A 1 402 ? -13.115 15.370 -6.538 1.00 61.03 402 ASN A O 1
ATOM 3243 N N . ILE A 1 403 ? -12.753 14.332 -4.562 1.00 56.06 403 ILE A N 1
ATOM 3244 C CA . ILE A 1 403 ? -12.671 12.978 -5.124 1.00 56.06 403 ILE A CA 1
ATOM 3245 C C . ILE A 1 403 ? -13.916 12.766 -5.993 1.00 56.06 403 ILE A C 1
ATOM 3247 O O . ILE A 1 403 ? -15.028 12.877 -5.464 1.00 56.06 403 ILE A O 1
ATOM 3251 N N . PRO A 1 404 ? -13.749 12.515 -7.306 1.00 48.09 404 PRO A N 1
ATOM 3252 C CA . PRO A 1 404 ? -14.860 12.488 -8.240 1.00 48.09 404 PRO A CA 1
ATOM 3253 C C . PRO A 1 404 ? -15.947 11.540 -7.744 1.00 48.09 404 PRO A C 1
ATOM 3255 O O . PRO A 1 404 ? -15.724 10.338 -7.604 1.00 48.09 404 PRO A O 1
ATOM 3258 N N . THR A 1 405 ? -17.136 12.078 -7.476 1.00 41.38 405 THR A N 1
ATOM 3259 C CA . THR A 1 405 ? -18.319 11.254 -7.248 1.00 41.38 405 THR A CA 1
ATOM 3260 C C . THR A 1 405 ? -18.658 10.602 -8.576 1.00 41.38 405 THR A C 1
ATOM 3262 O O . THR A 1 405 ? -19.026 11.299 -9.524 1.00 41.38 405 THR A O 1
ATOM 3265 N N . GLN A 1 406 ? -18.488 9.287 -8.681 1.00 39.81 406 GLN A N 1
ATOM 3266 C CA . GLN A 1 406 ? -18.986 8.569 -9.847 1.00 39.81 406 GLN A CA 1
ATOM 3267 C C . GLN A 1 406 ? -20.513 8.702 -9.879 1.00 39.81 406 GLN A C 1
ATOM 3269 O O . GLN A 1 406 ? -21.173 8.405 -8.882 1.00 39.81 406 GLN A O 1
ATOM 3274 N N . ASN A 1 407 ? -21.033 9.193 -11.004 1.00 35.03 407 ASN A N 1
ATOM 3275 C CA . ASN A 1 407 ? -22.428 9.014 -11.402 1.00 35.03 407 ASN A CA 1
ATOM 3276 C C . ASN A 1 407 ? -22.550 7.738 -12.224 1.00 35.03 407 ASN A C 1
ATOM 3278 O O . ASN A 1 407 ? -21.642 7.519 -13.063 1.00 35.03 407 ASN A O 1
#

Solvent-accessible surface area (backbone atoms only — not comparable to full-atom values): 23314 Å² total; per-residue (Å²): 135,84,95,83,84,86,69,78,70,69,62,66,72,77,66,80,84,77,84,81,55,77,70,65,61,62,64,62,66,64,77,80,68,86,83,92,80,89,81,92,83,75,88,61,54,90,66,54,57,77,77,58,69,71,79,75,84,71,77,88,64,80,68,88,48,76,67,46,29,80,27,66,67,52,32,51,53,24,52,77,60,76,45,50,64,17,36,68,60,50,71,51,67,71,51,52,75,67,54,55,48,48,68,41,93,65,75,69,68,57,62,48,62,51,42,58,76,37,47,66,60,38,47,54,49,17,63,75,68,73,45,41,35,41,53,51,48,49,47,24,44,74,55,11,31,33,23,50,84,33,69,47,88,79,38,21,38,9,35,39,34,44,68,48,96,87,41,69,78,57,94,70,53,47,53,46,103,84,68,47,71,68,46,52,73,67,56,53,50,50,55,48,53,54,47,40,33,66,66,56,24,41,52,52,26,50,47,46,39,61,71,49,12,39,54,46,8,34,65,57,41,63,93,47,61,86,84,32,57,68,30,53,24,25,14,43,22,8,60,75,71,34,59,86,46,25,61,49,40,54,83,76,45,56,56,69,41,45,48,48,25,53,46,50,52,23,41,42,60,42,38,36,50,46,45,55,42,40,76,74,68,44,50,57,69,53,40,38,61,28,52,32,32,72,52,47,48,17,48,25,49,13,51,26,55,51,52,53,48,44,39,53,74,74,37,90,73,82,77,73,91,64,71,50,56,66,58,52,50,52,54,34,56,56,60,27,48,75,62,58,82,70,21,82,78,44,89,50,65,67,52,30,53,36,36,53,41,24,50,52,28,70,79,52,71,86,70,88,69,79,47,28,64,28,54,44,47,54,52,31,74,40,55,104,72,20,50,54,61,71,30,67,66,62,66,36,78,67,55,70,74,61,59,79,75,84,126

Sequence (407 aa):
MPIISLMNNTERWLSGEIRMTRRQFIRNTFYGAIGSATGALGVHHLLESRNTQPPKSTTEKKSNSPPLFKNQEADEIAAESEIHAGTFFYVPENTVNNLNAYKESDLLPIFPPAVLERKKLIYDLAQEFSLPQNIIATIMTIESAGYEEAHSWAGAIGLFQPLDDKFPPELQYKKDNNGNIIDTPDEAEKKLRQKLEPYTNGRTGISYFKNICLPVSRSENADYPPDHPVVFARAFVSYNAGPGFAGAPFENLPPETQLYADHFIRFLVTLEIAQKLREKGYSDPQIVNALRSNEVDARAFALNQYIERKRTEKSPNKNEQYFTYQEYNTAVKALAENNISSWKENPDPTKRNLHKDYEKYLEKPVYELPLSPGLRIWTALSSDLSLFFSDPQNGNPQEWKNIPTQN

Foldseek 3Di:
DDDDDPPPPVVVVVPPPDDDDPVVVVVVVVVLDDDDDDDDDDQDDLNPCVPVDPPPPDPDPPQPFDQQWPFPLLSVLCVVLVHDLLCLLPPDPSSLQPQDLQQDQDAALQAFLLLLVCRVLLNVLCVVLVGRSNLLSLQLCLQQSNALQDADQQGQGGRNRDDDPPDDPDLPQDADPVGHRPQPPVNSVVVRVCCSPHNNVSNRLSCCLRVQLLVLLCVLPVVDDSPRLLSSLLSQLCSVSNSVRSNPRLLPRALVSNVSSSLSSSSSSLSSSSVVVVVVVDWSLRSLNRQFGLLLLLLLQLLLVQLVVQQVVPDVPNPDRGDDSVNSSVSSNLSSDSCLVVQCPPPDPSSNSSSVSSVVCVVPPPDRQSHHSSSSSQVSNCPPNRSCVVDVLSVDVVNSVPSPGDD

Mean predicted aligned error: 10.67 Å

pLDDT: mean 76.62, std 22.82, range [21.14, 98.5]

Secondary structure (DSSP, 8-state):
----SSSTTTGGGTT------HHHHHHHGGGSS-----------SSSGGGGS------TT----PPPSSSSHHHHHHHHHTT--GGGGTS--HHHHHH--GGGSSSPPTTS-HHHHTTHHHHHHHHHHHT--HHHHHHHHHHHHTT-TT-B-TTS-BSTT----TT--SS----B-TTS-B-S-HHHHHHHHHHHHSHHHHHHHHHHHIIIIIHHHHHHHTTTS-TT-HHHHHHHHHHHHH-GGGTTS-GGGS-HHHHHHHHHHHHHHHHHHHHHHHHHTT--HHHHHHHT--HHHHHHHHHHHHHHHHHHHHH-TTS-S----HHHHHHHHHHHT-S-GGGGGG-S-HHHHHHHHHHHHHHHS-S----S-HHHHHHHHHHGGG-HHHHSHHHH-TTGGG-S----